Protein AF-U9TBW2-F1 (afdb_monomer)

Radius of gyration: 26.16 Å; Cα contacts (8 Å, |Δi|>4): 521; chains: 1; bounding box: 75×56×79 Å

Mean predicted aligned error: 9.15 Å

Solvent-accessible surface area (backbone atoms only — not comparable to full-atom values): 22260 Å² total; per-residue (Å²): 133,86,75,54,69,69,58,54,53,50,53,50,50,53,52,51,50,47,52,62,72,67,56,73,74,76,74,72,72,74,64,81,73,59,83,80,63,86,64,92,63,77,67,46,29,32,38,39,35,28,55,64,32,56,65,92,62,43,48,55,56,47,55,53,45,51,58,42,39,73,61,55,31,47,57,39,35,40,24,14,29,84,71,71,42,63,83,83,38,65,83,45,51,77,46,72,63,46,72,57,82,75,53,77,90,44,96,55,31,66,53,67,62,73,45,79,76,50,64,68,58,56,43,50,54,45,44,53,47,47,76,45,35,67,64,40,29,49,54,50,41,53,52,35,60,79,58,60,50,55,36,39,39,28,38,44,73,78,22,53,40,55,56,50,38,28,55,76,70,72,38,55,50,32,35,34,46,68,68,66,79,83,80,54,94,48,85,46,51,43,54,57,61,67,77,33,58,52,64,34,79,88,50,53,72,67,56,38,46,40,56,65,46,55,43,51,51,51,52,51,62,61,40,45,61,48,43,48,54,42,29,54,53,26,51,78,69,76,37,85,66,58,87,48,59,47,66,52,41,72,75,74,31,46,29,42,25,42,41,46,89,84,74,60,83,88,76,89,68,59,93,49,48,41,78,68,26,68,70,70,70,92,73,71,63,72,65,51,72,68,56,46,51,52,52,76,72,32,95,39,68,47,78,44,71,69,59,86,78,43,66,74,53,38,68,58,46,39,55,53,52,49,51,53,53,50,39,42,76,67,65,76,30,55,26,35,40,38,41,41,58,58,49,56,85,81,45,42,55,69,59,44,76,43,98,88,70,49,75,43,61,40,61,48,43,68,67,49,70,37,94,44,37,40,58,39,64,70,72,52,60,69,51,73,76,106

InterPro domains:
  IPR050271 UDP-glycosyltransferase [PTHR48043] (56-386)

Structure (mmCIF, N/CA/C/O backbone):
data_AF-U9TBW2-F1
#
_entry.id   AF-U9TBW2-F1
#
loop_
_atom_site.group_PDB
_atom_site.id
_atom_site.type_symbol
_atom_site.label_atom_id
_atom_site.label_alt_id
_atom_site.label_comp_id
_atom_site.label_asym_id
_atom_site.label_entity_id
_atom_site.label_seq_id
_atom_site.pdbx_PDB_ins_code
_atom_site.Cartn_x
_atom_site.Cartn_y
_atom_site.Cartn_z
_atom_site.occupancy
_atom_site.B_iso_or_equiv
_atom_site.auth_seq_id
_atom_site.auth_comp_id
_atom_site.auth_asym_id
_atom_site.auth_atom_id
_atom_site.pdbx_PDB_model_num
ATOM 1 N N . MET A 1 1 ? -45.952 29.389 -37.562 1.00 49.34 1 MET A N 1
ATOM 2 C CA . MET A 1 1 ? -45.706 28.482 -38.706 1.00 49.34 1 MET A CA 1
ATOM 3 C C . MET A 1 1 ? -46.214 27.090 -38.323 1.00 49.34 1 MET A C 1
ATOM 5 O O . MET A 1 1 ? -45.605 26.450 -37.478 1.00 49.34 1 MET A O 1
ATOM 9 N N . LYS A 1 2 ? -47.397 26.669 -38.804 1.00 52.75 2 LYS A N 1
ATOM 10 C CA . LYS A 1 2 ? -47.992 25.359 -38.459 1.00 52.75 2 LYS A CA 1
ATOM 11 C C . LYS A 1 2 ? -47.236 24.267 -39.216 1.00 52.75 2 LYS A C 1
ATOM 13 O O . LYS A 1 2 ? -47.500 24.040 -40.392 1.00 52.75 2 LYS A O 1
ATOM 18 N N . MET A 1 3 ? -46.275 23.626 -38.558 1.00 48.59 3 MET A N 1
ATOM 19 C CA . MET A 1 3 ? -45.582 22.477 -39.132 1.00 48.59 3 MET A CA 1
ATOM 20 C C . MET A 1 3 ? -46.610 21.363 -39.364 1.00 48.59 3 MET A C 1
ATOM 22 O O . MET A 1 3 ? -47.343 20.979 -38.452 1.00 48.59 3 MET A O 1
ATOM 26 N N . ASN A 1 4 ? -46.739 20.919 -40.616 1.00 74.38 4 ASN A N 1
ATOM 27 C CA . ASN A 1 4 ? -47.756 19.957 -41.026 1.00 74.38 4 ASN A CA 1
ATOM 28 C C . ASN A 1 4 ? -47.572 18.661 -40.221 1.00 74.38 4 ASN A C 1
ATOM 30 O O . ASN A 1 4 ? -46.490 18.074 -40.240 1.00 74.38 4 ASN A O 1
ATOM 34 N N . LYS A 1 5 ? -48.613 18.222 -39.502 1.00 74.19 5 LYS A N 1
ATOM 35 C CA . LYS A 1 5 ? -48.542 17.109 -38.537 1.00 74.19 5 LYS A CA 1
ATOM 36 C C . LYS A 1 5 ? -47.961 15.838 -39.169 1.00 74.19 5 LYS A C 1
ATOM 38 O O . LYS A 1 5 ? -47.199 15.142 -38.513 1.00 74.19 5 LYS A O 1
ATOM 43 N N . LYS A 1 6 ? -48.231 15.619 -40.466 1.00 75.75 6 LYS A N 1
ATOM 44 C CA . LYS A 1 6 ? -47.668 14.522 -41.272 1.00 75.75 6 LYS A CA 1
ATOM 45 C C . LYS A 1 6 ? -46.144 14.597 -41.424 1.00 75.75 6 LYS A C 1
ATOM 47 O O . LYS A 1 6 ? -45.482 13.570 -41.314 1.00 75.75 6 LYS A O 1
ATOM 52 N N . ILE A 1 7 ? -45.593 15.795 -41.632 1.00 78.88 7 ILE A N 1
ATOM 53 C CA . ILE A 1 7 ? -44.146 16.027 -41.777 1.00 78.88 7 ILE A CA 1
ATOM 54 C C . ILE A 1 7 ? -43.440 15.793 -40.440 1.00 78.88 7 ILE A C 1
ATOM 56 O O . ILE A 1 7 ? -42.395 15.153 -40.408 1.00 78.88 7 ILE A O 1
ATOM 60 N N . PHE A 1 8 ? -44.040 16.233 -39.330 1.00 80.31 8 PHE A N 1
ATOM 61 C CA . PHE A 1 8 ? -43.484 15.980 -38.001 1.00 80.31 8 PHE A CA 1
ATOM 62 C C . PHE A 1 8 ? -43.459 14.485 -37.665 1.00 80.31 8 PHE A C 1
ATOM 64 O O . PHE A 1 8 ? -42.428 13.983 -37.235 1.00 80.31 8 PHE A O 1
ATOM 71 N N . THR A 1 9 ? -44.546 13.748 -37.926 1.00 82.75 9 THR A N 1
ATOM 72 C CA . THR A 1 9 ? -44.556 12.287 -37.735 1.00 82.75 9 THR A CA 1
ATOM 73 C C . THR A 1 9 ? -43.559 11.568 -38.637 1.00 82.75 9 THR A C 1
ATOM 75 O O . THR A 1 9 ? -42.929 10.617 -38.190 1.00 82.75 9 THR A O 1
ATOM 78 N N . PHE A 1 10 ? -43.371 12.028 -39.877 1.00 84.88 10 PHE A N 1
ATOM 79 C CA . PHE A 1 10 ? -42.397 11.434 -40.792 1.00 84.88 10 PHE A CA 1
ATOM 80 C C . PHE A 1 10 ? -40.957 11.654 -40.306 1.00 84.88 10 PHE A C 1
ATOM 82 O O . PHE A 1 10 ? -40.186 10.701 -40.214 1.00 84.88 10 PHE A O 1
ATOM 89 N N . LEU A 1 11 ? -40.614 12.878 -39.896 1.00 79.44 11 LEU A N 1
ATOM 90 C CA . LEU A 1 11 ? -39.294 13.199 -39.344 1.00 79.44 11 LEU A CA 1
ATOM 91 C C . LEU A 1 11 ? -39.030 12.485 -38.013 1.00 79.44 11 LEU A C 1
ATOM 93 O O . LEU A 1 11 ? -37.934 11.973 -37.807 1.00 79.44 11 LEU A O 1
ATOM 97 N N . LEU A 1 12 ? -40.038 12.384 -37.142 1.00 83.06 12 LEU A N 1
ATOM 98 C CA . LEU A 1 12 ? -39.936 11.627 -35.896 1.00 83.06 12 LEU A CA 1
ATOM 99 C C . LEU A 1 12 ? -39.727 10.132 -36.171 1.00 83.06 12 LEU A C 1
ATOM 101 O O . LEU A 1 12 ? -38.929 9.498 -35.491 1.00 83.06 12 LEU A O 1
ATOM 105 N N . SER A 1 13 ? -40.387 9.579 -37.196 1.00 81.38 13 SER A N 1
ATOM 106 C CA . SER A 1 13 ? -40.202 8.179 -37.587 1.00 81.38 13 SER A CA 1
ATOM 107 C C . SER A 1 13 ? -38.799 7.911 -38.133 1.00 81.38 13 SER A C 1
ATOM 109 O O . SER A 1 13 ? -38.192 6.922 -37.745 1.00 81.38 13 SER A O 1
ATOM 111 N N . LEU A 1 14 ? -38.242 8.824 -38.938 1.00 77.94 14 LEU A N 1
ATOM 112 C CA . LEU A 1 14 ? -36.857 8.760 -39.417 1.00 77.94 14 LEU A CA 1
ATOM 113 C C . LEU A 1 14 ? -35.849 8.886 -38.273 1.00 77.94 14 LEU A C 1
ATOM 115 O O . LEU A 1 14 ? -34.869 8.151 -38.253 1.00 77.94 14 LEU A O 1
ATOM 119 N N . PHE A 1 15 ? -36.098 9.777 -37.311 1.00 77.56 15 PHE A N 1
ATOM 120 C CA . PHE A 1 15 ? -35.247 9.949 -36.133 1.00 77.56 15 PHE A CA 1
ATOM 121 C C . PHE A 1 15 ? -35.258 8.706 -35.232 1.00 77.56 15 PHE A C 1
ATOM 123 O O . PHE A 1 15 ? -34.200 8.239 -34.820 1.00 77.56 15 PHE A O 1
ATOM 130 N N . LEU A 1 16 ? -36.435 8.117 -34.994 1.00 78.19 16 LEU A N 1
ATOM 131 C CA . LEU A 1 16 ? -36.574 6.863 -34.250 1.00 78.19 16 LEU A CA 1
ATOM 132 C C . LEU A 1 16 ? -35.932 5.684 -34.992 1.00 78.19 16 LEU A C 1
ATOM 134 O O . LEU A 1 16 ? -35.265 4.872 -34.359 1.00 78.19 16 LEU A O 1
ATOM 138 N N . LEU A 1 17 ? -36.061 5.612 -36.323 1.00 75.19 17 LEU A N 1
ATOM 139 C CA . LEU A 1 17 ? -35.380 4.593 -37.128 1.00 75.19 17 LEU A CA 1
ATOM 140 C C . LEU A 1 17 ? -33.855 4.736 -37.034 1.00 75.19 17 LEU A C 1
ATOM 142 O O . LEU A 1 17 ? -33.158 3.734 -36.935 1.00 75.19 17 LEU A O 1
ATOM 146 N N . ASN A 1 18 ? -33.344 5.972 -37.019 1.00 66.81 18 ASN A N 1
ATOM 147 C CA . ASN A 1 18 ? -31.918 6.256 -36.861 1.00 66.81 18 ASN A CA 1
ATOM 148 C C . ASN A 1 18 ? -31.415 5.879 -35.459 1.00 66.81 18 ASN A C 1
ATOM 150 O O . ASN A 1 18 ? -30.349 5.290 -35.336 1.00 66.81 18 ASN A O 1
ATOM 154 N N . LEU A 1 19 ? -32.206 6.122 -34.407 1.00 66.38 19 LEU A N 1
ATOM 155 C CA . LEU A 1 19 ? -31.909 5.623 -33.058 1.00 66.38 19 LEU A CA 1
ATOM 156 C C . LEU A 1 19 ? -31.861 4.089 -33.017 1.00 66.38 19 LEU A C 1
ATOM 158 O O . LEU A 1 19 ? -30.946 3.531 -32.426 1.00 66.38 19 LEU A O 1
ATOM 162 N N . ILE A 1 20 ? -32.792 3.400 -33.680 1.00 65.31 20 ILE A N 1
ATOM 163 C CA . ILE A 1 20 ? -32.813 1.929 -33.720 1.00 65.31 20 ILE A CA 1
ATOM 164 C C . ILE A 1 20 ? -31.640 1.368 -34.548 1.00 65.31 20 ILE A C 1
ATOM 166 O O . ILE A 1 20 ? -31.087 0.334 -34.189 1.00 65.31 20 ILE A O 1
ATOM 170 N N . LEU A 1 21 ? -31.228 2.049 -35.625 1.00 60.41 21 LEU A N 1
ATOM 171 C CA . LEU A 1 21 ? -30.141 1.613 -36.516 1.00 60.41 21 LEU A CA 1
ATOM 172 C C . LEU A 1 21 ? -28.731 2.019 -36.038 1.00 60.41 21 LEU A C 1
ATOM 174 O O . LEU A 1 21 ? -27.754 1.403 -36.459 1.00 60.41 21 LEU A O 1
ATOM 178 N N . HIS A 1 22 ? -28.595 3.036 -35.178 1.00 49.88 22 HIS A N 1
ATOM 179 C CA . HIS A 1 22 ? -27.308 3.460 -34.599 1.00 49.88 22 HIS A CA 1
ATOM 180 C C . HIS A 1 22 ? -27.079 3.011 -33.162 1.00 49.88 22 HIS A C 1
ATOM 182 O O . HIS A 1 22 ? -25.945 3.064 -32.682 1.00 49.88 22 HIS A O 1
ATOM 188 N N . ILE A 1 23 ? -28.098 2.477 -32.495 1.00 43.84 23 ILE A N 1
ATOM 189 C CA . ILE A 1 23 ? -27.889 1.679 -31.298 1.00 43.84 23 ILE A CA 1
ATOM 190 C C . ILE A 1 23 ? -27.480 0.265 -31.747 1.00 43.84 23 ILE A C 1
ATOM 192 O O . ILE A 1 23 ? -28.226 -0.705 -31.664 1.00 43.84 23 ILE A O 1
ATOM 196 N N . ASN A 1 24 ? -26.228 0.132 -32.186 1.00 38.50 24 ASN A N 1
ATOM 197 C CA . ASN A 1 24 ? -25.502 -1.098 -31.909 1.00 38.50 24 ASN A CA 1
ATOM 198 C C . ASN A 1 24 ? -25.232 -1.076 -30.402 1.00 38.50 24 ASN A C 1
ATOM 200 O O . ASN A 1 24 ? -24.152 -0.666 -29.973 1.00 38.50 24 ASN A O 1
ATOM 204 N N . VAL A 1 25 ? -26.207 -1.492 -29.577 1.00 40.59 25 VAL A N 1
ATOM 205 C CA . VAL A 1 25 ? -25.821 -2.013 -28.266 1.00 40.59 25 VAL A CA 1
ATOM 206 C C . VAL A 1 25 ? -25.021 -3.258 -28.607 1.00 40.59 25 VAL A C 1
ATOM 208 O O . VAL A 1 25 ? -25.572 -4.332 -28.842 1.00 40.59 25 VAL A O 1
ATOM 211 N N . ILE A 1 26 ? -23.701 -3.114 -28.659 1.00 37.88 26 ILE A N 1
ATOM 212 C CA . ILE A 1 26 ? -22.825 -4.225 -28.344 1.00 37.88 26 ILE A CA 1
ATOM 213 C C . ILE A 1 26 ? -23.142 -4.497 -26.878 1.00 37.88 26 ILE A C 1
ATOM 215 O O . ILE A 1 26 ? -22.487 -3.992 -25.968 1.00 37.88 26 ILE A O 1
ATOM 219 N N . ILE A 1 27 ? -24.210 -5.261 -26.640 1.00 39.22 27 ILE A N 1
ATOM 220 C CA . ILE A 1 27 ? -24.323 -6.044 -25.429 1.00 39.22 27 ILE A CA 1
ATOM 221 C C . ILE A 1 27 ? -23.207 -7.050 -25.640 1.00 39.22 27 ILE A C 1
ATOM 223 O O . ILE A 1 27 ? -23.403 -8.127 -26.196 1.00 39.22 27 ILE A O 1
ATOM 227 N N . ALA A 1 28 ? -21.991 -6.652 -25.273 1.00 34.72 28 ALA A N 1
ATOM 228 C CA . ALA A 1 28 ? -20.991 -7.609 -24.897 1.00 34.72 28 ALA A CA 1
ATOM 229 C C . ALA A 1 28 ? -21.610 -8.289 -23.682 1.00 34.72 28 ALA A C 1
ATOM 231 O O . ALA A 1 28 ? -21.403 -7.884 -22.540 1.00 34.72 28 ALA A O 1
ATOM 232 N N . THR A 1 29 ? -22.424 -9.314 -23.932 1.00 37.56 29 THR A N 1
ATOM 233 C CA . THR A 1 29 ? -22.533 -10.427 -23.019 1.00 37.56 29 THR A CA 1
ATOM 234 C C . THR A 1 29 ? -21.094 -10.893 -22.880 1.00 37.56 29 THR A C 1
ATOM 236 O O . THR A 1 29 ? -20.600 -11.680 -23.690 1.00 37.56 29 THR A O 1
ATOM 239 N N . ARG A 1 30 ? -20.362 -10.328 -21.909 1.00 43.50 30 ARG A N 1
ATOM 240 C CA . ARG A 1 30 ? -19.203 -10.989 -21.327 1.00 43.50 30 ARG A CA 1
ATOM 241 C C . ARG A 1 30 ? -19.795 -12.236 -20.696 1.00 43.50 30 ARG A C 1
ATOM 243 O O . ARG A 1 30 ? -20.099 -12.266 -19.510 1.00 43.50 30 ARG A O 1
ATOM 250 N N . ASN A 1 31 ? -20.041 -13.237 -21.536 1.00 37.84 31 ASN A N 1
ATOM 251 C CA . ASN A 1 31 ? -20.189 -14.601 -21.097 1.00 37.84 31 ASN A CA 1
ATOM 252 C C . ASN A 1 31 ? -18.960 -14.820 -20.231 1.00 37.84 31 ASN A C 1
ATOM 254 O O . ASN A 1 31 ? -17.840 -14.616 -20.704 1.00 37.84 31 ASN A O 1
ATOM 258 N N . TYR A 1 32 ? -19.188 -15.080 -18.947 1.00 46.59 32 TYR A N 1
ATOM 259 C CA . TYR A 1 32 ? -18.145 -15.470 -18.019 1.00 46.59 32 TYR A CA 1
ATOM 260 C C . TYR A 1 32 ? -17.307 -16.536 -18.723 1.00 46.59 32 TYR A C 1
ATOM 262 O O . TYR A 1 32 ? -17.800 -17.629 -18.997 1.00 46.59 32 TYR A O 1
ATOM 270 N N . ILE A 1 33 ? -16.089 -16.169 -19.127 1.00 53.03 33 ILE A N 1
ATOM 271 C CA . ILE A 1 33 ? -15.163 -17.119 -19.724 1.00 53.03 33 ILE A CA 1
ATOM 272 C C . ILE A 1 33 ? -14.756 -18.013 -18.557 1.00 53.03 33 ILE A C 1
ATOM 274 O O . ILE A 1 33 ? -14.180 -17.488 -17.598 1.00 53.03 33 ILE A O 1
ATOM 278 N N . PRO A 1 34 ? -15.081 -19.317 -18.590 1.00 52.19 34 PRO A N 1
ATOM 279 C CA . PRO A 1 34 ? -14.693 -20.219 -17.522 1.00 52.19 34 PRO A CA 1
ATOM 280 C C . PRO A 1 34 ? -13.187 -20.104 -17.295 1.00 52.19 34 PRO A C 1
ATOM 282 O O . PRO A 1 34 ? -12.418 -20.009 -18.253 1.00 52.19 34 PRO A O 1
ATOM 285 N N . THR A 1 35 ? -12.752 -20.132 -16.039 1.00 54.91 35 THR A N 1
ATOM 286 C CA . THR A 1 35 ? -11.323 -20.181 -15.680 1.00 54.91 35 THR A CA 1
ATOM 287 C C . THR A 1 35 ? -10.583 -21.332 -16.373 1.00 54.91 35 THR A C 1
ATOM 289 O O . THR A 1 35 ? -9.388 -21.216 -16.611 1.00 54.91 35 THR A O 1
ATOM 292 N N . ASN A 1 36 ? -11.319 -22.370 -16.787 1.00 52.50 36 ASN A N 1
ATOM 293 C CA . ASN A 1 36 ? -10.841 -23.544 -17.519 1.00 52.50 36 ASN A CA 1
ATOM 294 C C . ASN A 1 36 ? -10.987 -23.432 -19.049 1.00 52.50 36 ASN A C 1
ATOM 296 O O . ASN A 1 36 ? -11.085 -24.456 -19.723 1.00 52.50 36 ASN A O 1
ATOM 300 N N . LEU A 1 37 ? -11.089 -22.231 -19.628 1.00 54.47 37 LEU A N 1
ATOM 301 C CA . LEU A 1 37 ? -11.007 -22.122 -21.083 1.00 54.47 37 LEU A CA 1
ATOM 302 C C . LEU A 1 37 ? -9.593 -22.551 -21.502 1.00 54.47 37 LEU A C 1
ATOM 304 O O . LEU A 1 37 ? -8.636 -21.842 -21.190 1.00 54.47 37 LEU A O 1
ATOM 308 N N . ASP A 1 38 ? -9.483 -23.697 -22.184 1.00 51.72 38 ASP A N 1
ATOM 309 C CA . ASP A 1 38 ? -8.250 -24.234 -22.780 1.00 51.72 38 ASP A CA 1
ATOM 310 C C . ASP A 1 38 ? -7.737 -23.284 -23.874 1.00 51.72 38 ASP A C 1
ATOM 312 O O . ASP A 1 38 ? -7.825 -23.522 -25.079 1.00 51.72 38 ASP A O 1
ATOM 316 N N . ILE A 1 39 ? -7.199 -22.146 -23.452 1.00 59.94 39 ILE A N 1
ATOM 317 C CA . ILE A 1 39 ? -6.225 -21.423 -24.244 1.00 59.94 39 ILE A CA 1
ATOM 318 C C . ILE A 1 39 ? -4.959 -22.255 -24.084 1.00 59.94 39 ILE A C 1
ATOM 320 O O . ILE A 1 39 ? -4.506 -22.471 -22.964 1.00 59.94 39 ILE A O 1
ATOM 324 N N . ASN A 1 40 ? -4.418 -22.761 -25.190 1.00 55.12 40 ASN A N 1
ATOM 325 C CA . ASN A 1 40 ? -3.168 -23.515 -25.212 1.00 55.12 40 ASN A CA 1
ATOM 326 C C . ASN A 1 40 ? -2.016 -22.579 -24.785 1.00 55.12 40 ASN A C 1
ATOM 328 O O . ASN A 1 40 ? -1.337 -21.972 -25.615 1.00 55.12 40 ASN A O 1
ATOM 332 N N . LEU A 1 41 ? -1.893 -22.350 -23.477 1.00 67.69 41 LEU A N 1
ATOM 333 C CA . LEU A 1 41 ? -0.982 -21.397 -22.867 1.00 67.69 41 LEU A CA 1
ATOM 334 C C . LEU A 1 41 ? 0.276 -22.150 -22.464 1.00 67.69 41 LEU A C 1
ATOM 336 O O . LEU A 1 41 ? 0.265 -22.987 -21.566 1.00 67.69 41 LEU A O 1
ATOM 340 N N . SER A 1 42 ? 1.397 -21.813 -23.099 1.00 83.81 42 SER A N 1
ATOM 341 C CA . SER A 1 42 ? 2.698 -22.142 -22.525 1.00 83.81 42 SER A CA 1
ATOM 342 C C . SER A 1 42 ? 2.819 -21.428 -21.168 1.00 83.81 42 SER A C 1
ATOM 344 O O . SER A 1 42 ? 2.634 -20.200 -21.155 1.00 83.81 42 SER A O 1
ATOM 346 N N . PRO A 1 43 ? 3.161 -22.125 -20.068 1.00 92.31 43 PRO A N 1
ATOM 347 C CA . PRO A 1 43 ? 3.439 -21.490 -18.785 1.00 92.31 43 PRO A CA 1
ATOM 348 C C . PRO A 1 43 ? 4.420 -20.325 -18.941 1.00 92.31 43 PRO A C 1
ATOM 350 O O . PRO A 1 43 ? 5.365 -20.393 -19.731 1.00 92.31 43 PRO A O 1
ATOM 353 N N . LYS A 1 44 ? 4.170 -19.242 -18.203 1.00 96.06 44 LYS A N 1
ATOM 354 C CA . LYS A 1 44 ? 5.014 -18.040 -18.174 1.00 96.06 44 LYS A CA 1
ATOM 355 C C . LYS A 1 44 ? 5.440 -17.775 -16.745 1.00 96.06 44 LYS A C 1
ATOM 357 O O . LYS A 1 44 ? 4.652 -18.017 -15.831 1.00 96.06 44 LYS A O 1
ATOM 362 N N . ASN A 1 45 ? 6.652 -17.268 -16.566 1.00 97.75 45 ASN A N 1
ATOM 363 C CA . ASN A 1 45 ? 7.158 -16.867 -15.260 1.00 97.75 45 ASN A CA 1
ATOM 364 C C . ASN A 1 45 ? 6.910 -15.370 -15.068 1.00 97.75 45 ASN A C 1
ATOM 366 O O . ASN A 1 45 ? 7.398 -14.539 -15.833 1.00 97.75 45 ASN A O 1
ATOM 370 N N . ILE A 1 46 ? 6.124 -15.020 -14.059 1.00 98.38 46 ILE A N 1
ATOM 371 C CA . ILE A 1 46 ? 5.637 -13.664 -13.825 1.00 98.38 46 ILE A CA 1
ATOM 372 C C . ILE A 1 46 ? 6.216 -13.157 -12.509 1.00 98.38 46 ILE A C 1
ATOM 374 O O . ILE A 1 46 ? 6.150 -13.829 -11.480 1.00 98.38 46 ILE A O 1
ATOM 378 N N . LEU A 1 47 ? 6.770 -11.950 -12.537 1.00 98.50 47 LEU A N 1
ATOM 379 C CA . LEU A 1 47 ? 7.263 -11.269 -11.350 1.00 98.50 47 LEU A CA 1
ATOM 380 C C . LEU A 1 47 ? 6.265 -10.195 -10.927 1.00 98.50 47 LEU A C 1
ATOM 382 O O . LEU A 1 47 ? 5.978 -9.291 -11.705 1.00 98.50 47 LEU A O 1
ATOM 386 N N . VAL A 1 48 ? 5.786 -10.250 -9.686 1.00 97.94 48 VAL A N 1
ATOM 387 C CA . VAL A 1 48 ? 4.990 -9.183 -9.061 1.00 97.94 48 VAL A CA 1
ATOM 388 C C . VAL A 1 48 ? 5.889 -8.378 -8.128 1.00 97.94 48 VAL A C 1
ATOM 390 O O . VAL A 1 48 ? 6.474 -8.934 -7.203 1.00 97.94 48 VAL A O 1
ATOM 393 N N . GLY A 1 49 ? 6.019 -7.072 -8.352 1.00 96.81 49 GLY A N 1
ATOM 394 C CA . GLY A 1 49 ? 6.967 -6.220 -7.637 1.00 96.81 49 GLY A CA 1
ATOM 395 C C . GLY A 1 49 ? 6.322 -5.014 -6.961 1.00 96.81 49 GLY A C 1
ATOM 396 O O . GLY A 1 49 ? 5.635 -4.225 -7.611 1.00 96.81 49 GLY A O 1
ATOM 397 N N . SER A 1 50 ? 6.612 -4.802 -5.677 1.00 95.31 50 SER A N 1
ATOM 398 C CA . SER A 1 50 ? 6.301 -3.554 -4.967 1.00 95.31 50 SER A CA 1
ATOM 399 C C . SER A 1 50 ? 7.414 -3.190 -3.987 1.00 95.31 50 SER A C 1
ATOM 401 O O . SER A 1 50 ? 7.564 -3.820 -2.945 1.00 95.31 50 SER A O 1
ATOM 403 N N . TYR A 1 51 ? 8.183 -2.139 -4.283 1.00 93.88 51 TYR A N 1
ATOM 404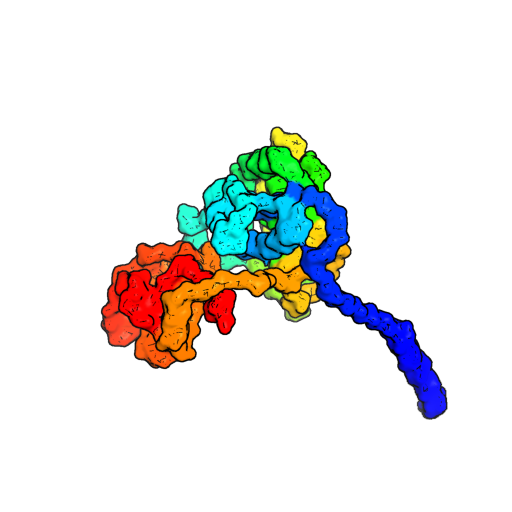 C CA . TYR A 1 51 ? 9.214 -1.65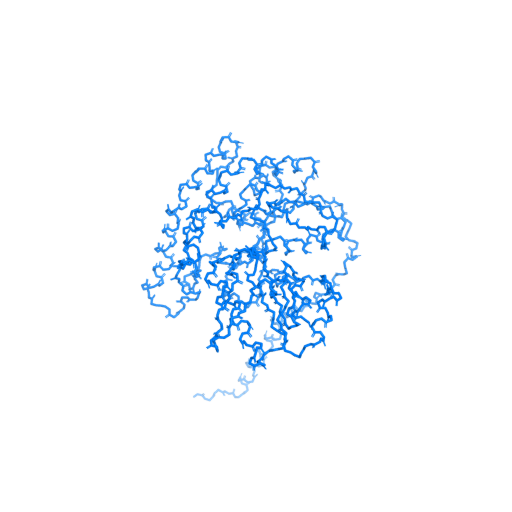8 -3.358 1.00 93.88 51 TYR A CA 1
ATOM 405 C C . TYR A 1 51 ? 8.624 -1.164 -2.031 1.00 93.88 51 TYR A C 1
ATOM 407 O O . TYR A 1 51 ? 9.147 -1.488 -0.967 1.00 93.88 51 TYR A O 1
ATOM 415 N N . THR A 1 52 ? 7.518 -0.416 -2.067 1.00 88.25 52 THR A N 1
ATOM 416 C CA . THR A 1 52 ? 6.868 0.071 -0.843 1.00 88.25 52 THR A CA 1
ATOM 417 C C . THR A 1 52 ? 6.273 -1.067 -0.025 1.00 88.25 52 THR A C 1
ATOM 419 O O . THR A 1 52 ? 6.307 -1.011 1.210 1.00 88.25 52 THR A O 1
ATOM 422 N N . GLY A 1 53 ? 5.752 -2.092 -0.701 1.00 88.94 53 GLY A N 1
ATOM 423 C CA . GLY A 1 53 ? 5.106 -3.242 -0.097 1.00 88.94 53 GLY A CA 1
ATOM 424 C C . GLY A 1 53 ? 3.825 -2.893 0.660 1.00 88.94 53 GLY A C 1
ATOM 425 O O . GLY A 1 53 ? 3.255 -1.801 0.561 1.00 88.94 53 GLY A O 1
ATOM 426 N N . GLY A 1 54 ? 3.391 -3.832 1.495 1.00 85.94 54 GLY A N 1
ATOM 427 C CA . GLY A 1 54 ? 2.179 -3.698 2.297 1.00 85.94 54 GLY A CA 1
ATOM 428 C C . GLY A 1 54 ? 0.903 -4.075 1.541 1.00 85.94 54 GLY A C 1
ATOM 429 O O . GLY A 1 54 ? 0.849 -4.132 0.312 1.00 85.94 54 GLY A O 1
ATOM 430 N N . ARG A 1 55 ? -0.150 -4.349 2.318 1.00 85.56 55 ARG A N 1
ATOM 431 C CA . ARG A 1 55 ? -1.387 -4.964 1.818 1.00 85.56 55 ARG A CA 1
ATOM 432 C C . ARG A 1 55 ? -2.081 -4.144 0.732 1.00 85.56 55 ARG A C 1
ATOM 434 O O . ARG A 1 55 ? -2.534 -4.737 -0.234 1.00 85.56 55 ARG A O 1
ATOM 441 N N . SER A 1 56 ? -2.108 -2.817 0.853 1.00 85.56 56 SER A N 1
ATOM 442 C CA . SER A 1 56 ? -2.775 -1.936 -0.119 1.00 85.56 56 SER A CA 1
ATOM 443 C C . SER A 1 56 ? -2.133 -1.934 -1.507 1.00 85.56 56 SER A C 1
ATOM 445 O O . SER A 1 56 ? -2.802 -1.608 -2.474 1.00 85.56 56 SER A O 1
ATOM 447 N N . HIS A 1 57 ? -0.852 -2.291 -1.611 1.00 89.69 57 HIS A N 1
ATOM 448 C CA . HIS A 1 57 ? -0.130 -2.307 -2.882 1.00 89.69 57 HIS A CA 1
ATOM 449 C C . HIS A 1 57 ? -0.091 -3.715 -3.471 1.00 89.69 57 HIS A C 1
ATOM 451 O O . HIS A 1 57 ? -0.254 -3.897 -4.671 1.00 89.69 57 HIS A O 1
ATOM 457 N N . LEU A 1 58 ? 0.143 -4.715 -2.616 1.00 91.38 58 LEU A N 1
ATOM 458 C CA . LEU A 1 58 ? 0.355 -6.093 -3.042 1.00 91.38 58 LEU A CA 1
ATOM 459 C C . LEU A 1 58 ? -0.944 -6.863 -3.241 1.00 91.38 58 LEU A C 1
ATOM 461 O O . LEU A 1 58 ? -1.060 -7.564 -4.237 1.00 91.38 58 LEU A O 1
ATOM 465 N N . LYS A 1 59 ? -1.913 -6.754 -2.322 1.00 90.50 59 LYS A N 1
ATOM 466 C CA . LYS A 1 59 ? -3.083 -7.645 -2.322 1.00 90.50 59 LYS A CA 1
ATOM 467 C C . LYS A 1 59 ? -3.844 -7.629 -3.659 1.00 90.50 59 LYS A C 1
ATOM 469 O O . LYS A 1 59 ? -4.037 -8.711 -4.201 1.00 90.50 59 LYS A O 1
ATOM 474 N N . PRO A 1 60 ? -4.189 -6.467 -4.244 1.00 92.38 60 PRO A N 1
ATOM 475 C CA . PRO A 1 60 ? -4.875 -6.451 -5.536 1.00 92.38 60 PRO A CA 1
ATOM 476 C C . PRO A 1 60 ? -4.057 -7.091 -6.671 1.00 92.38 60 PRO A C 1
ATOM 478 O O . PRO A 1 60 ? -4.588 -7.852 -7.477 1.00 92.38 60 PRO A O 1
ATOM 481 N N . MET A 1 61 ? -2.739 -6.853 -6.712 1.00 94.88 61 MET A N 1
ATOM 482 C CA . MET A 1 61 ? -1.859 -7.505 -7.690 1.00 94.88 61 MET A CA 1
ATOM 483 C C . MET A 1 61 ? -1.774 -9.021 -7.473 1.00 94.88 61 MET A C 1
ATOM 485 O O . MET A 1 61 ? -1.646 -9.770 -8.439 1.00 94.88 61 MET A O 1
ATOM 489 N N . LEU A 1 62 ? -1.847 -9.484 -6.223 1.00 93.50 62 LEU A N 1
ATOM 490 C CA . LEU A 1 62 ? -1.826 -10.907 -5.892 1.00 93.50 62 LEU A CA 1
ATOM 491 C C . LEU A 1 62 ? -3.160 -11.599 -6.182 1.00 93.50 62 LEU A C 1
ATOM 493 O O . LEU A 1 62 ? -3.148 -12.761 -6.569 1.00 93.50 62 LEU A O 1
ATOM 497 N N . ASP A 1 63 ? -4.287 -10.892 -6.090 1.00 92.31 63 ASP A N 1
ATOM 498 C CA . ASP A 1 63 ? -5.582 -11.399 -6.560 1.00 92.31 63 ASP A CA 1
ATOM 499 C C . ASP A 1 63 ? -5.577 -11.603 -8.085 1.00 92.31 63 ASP A C 1
ATOM 501 O O . ASP A 1 63 ? -6.057 -12.624 -8.575 1.00 92.31 63 ASP A O 1
ATOM 505 N N . ILE A 1 64 ? -4.937 -10.704 -8.846 1.00 93.56 64 ILE A N 1
ATOM 506 C CA . ILE A 1 64 ? -4.664 -10.933 -10.277 1.00 93.56 64 ILE A CA 1
ATOM 507 C C . ILE A 1 64 ? -3.726 -12.135 -10.459 1.00 93.56 64 ILE A C 1
ATOM 509 O O . ILE A 1 64 ? -3.974 -12.997 -11.304 1.00 93.56 64 ILE A O 1
ATOM 513 N N . ALA A 1 65 ? -2.648 -12.206 -9.674 1.00 94.06 65 ALA A N 1
ATOM 514 C CA . ALA A 1 65 ? -1.677 -13.292 -9.752 1.00 94.06 65 ALA A CA 1
ATOM 515 C C . ALA A 1 65 ? -2.299 -14.665 -9.471 1.00 94.06 65 ALA A C 1
ATOM 517 O O . ALA A 1 65 ? -1.951 -15.623 -10.153 1.00 94.06 65 ALA A O 1
ATOM 518 N N . ALA A 1 66 ? -3.235 -14.765 -8.526 1.00 91.56 66 ALA A N 1
ATOM 519 C CA . ALA A 1 66 ? -3.950 -15.999 -8.217 1.00 91.56 66 ALA A CA 1
ATOM 520 C C . ALA A 1 66 ? -4.687 -16.538 -9.451 1.00 91.56 66 ALA A C 1
ATOM 522 O O . ALA A 1 66 ? -4.518 -17.700 -9.813 1.00 91.56 66 ALA A O 1
ATOM 523 N N . VAL A 1 67 ? -5.393 -15.667 -10.179 1.00 90.94 67 VAL A N 1
ATOM 524 C CA . VAL A 1 67 ? -6.062 -16.036 -11.437 1.00 90.94 67 VAL A CA 1
ATOM 525 C C . VAL A 1 67 ? -5.054 -16.459 -12.516 1.00 90.94 67 VAL A C 1
ATOM 527 O O . VAL A 1 67 ? -5.335 -17.340 -13.326 1.00 90.94 67 VAL A O 1
ATOM 530 N N . LEU A 1 68 ? -3.866 -15.847 -12.560 1.00 92.62 68 LEU A N 1
ATOM 531 C CA . LEU A 1 68 ? -2.807 -16.243 -13.498 1.00 92.62 68 LEU A CA 1
ATOM 532 C C . LEU A 1 68 ? -2.200 -17.610 -13.138 1.00 92.62 68 LEU A C 1
ATOM 534 O O . LEU A 1 68 ? -1.903 -18.393 -14.037 1.00 92.62 68 LEU A O 1
ATOM 538 N N . ILE A 1 69 ? -2.068 -17.921 -11.848 1.00 92.00 69 ILE A N 1
ATOM 539 C CA . ILE A 1 69 ? -1.614 -19.231 -11.363 1.00 92.00 69 ILE A CA 1
ATOM 540 C C . ILE A 1 69 ? -2.626 -20.320 -11.719 1.00 92.00 69 ILE A C 1
ATOM 542 O O . ILE A 1 69 ? -2.233 -21.362 -12.236 1.00 92.00 69 ILE A O 1
ATOM 546 N N . GLU A 1 70 ? -3.924 -20.068 -11.522 1.00 89.62 70 GLU A N 1
ATOM 547 C CA . GLU A 1 70 ? -4.995 -20.991 -11.935 1.00 89.62 70 GLU A CA 1
ATOM 548 C C . GLU A 1 70 ? -4.946 -21.307 -13.439 1.00 89.62 70 GLU A C 1
ATOM 550 O O . GLU A 1 70 ? -5.293 -22.408 -13.855 1.00 89.62 70 GLU A O 1
ATOM 555 N N . ARG A 1 71 ? -4.452 -20.365 -14.252 1.00 89.56 71 ARG A N 1
ATOM 556 C CA . ARG A 1 71 ? -4.245 -20.523 -15.702 1.00 89.56 71 ARG A CA 1
ATOM 557 C C . ARG A 1 71 ? -2.899 -21.156 -16.081 1.00 89.56 71 ARG A C 1
ATOM 559 O O . ARG A 1 71 ? -2.538 -21.159 -17.255 1.00 89.56 71 ARG A O 1
ATOM 566 N N . GLY A 1 72 ? -2.151 -21.686 -15.114 1.00 91.38 72 GLY A N 1
ATOM 567 C CA . GLY A 1 72 ? -0.906 -22.420 -15.349 1.00 91.38 72 GLY A CA 1
ATOM 568 C C . GLY A 1 72 ? 0.354 -21.555 -15.446 1.00 91.38 72 GLY A C 1
ATOM 569 O O . GLY A 1 72 ? 1.374 -22.027 -15.950 1.00 91.38 72 GLY A O 1
ATOM 570 N N . HIS A 1 73 ? 0.321 -20.298 -14.992 1.00 94.31 73 HIS A N 1
ATOM 571 C CA . HIS A 1 73 ? 1.518 -19.454 -14.903 1.00 94.31 73 HIS A CA 1
ATOM 572 C C . HIS A 1 73 ? 2.220 -19.592 -13.544 1.00 94.31 73 HIS A C 1
ATOM 574 O O . HIS A 1 73 ? 1.598 -19.870 -12.522 1.00 94.31 73 HIS A O 1
ATOM 580 N N . ASN A 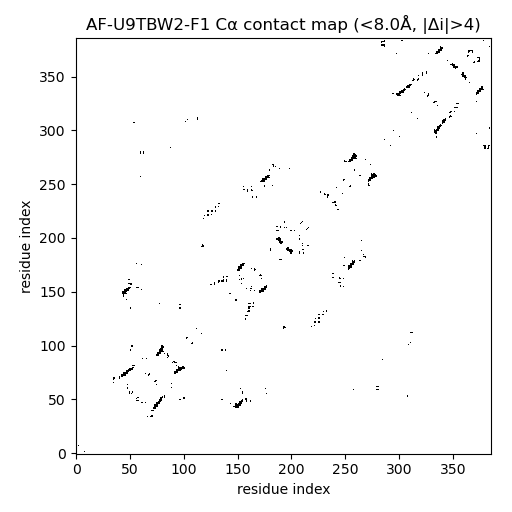1 74 ? 3.527 -19.340 -13.520 1.00 95.75 74 ASN A N 1
ATOM 581 C CA . ASN A 1 74 ? 4.315 -19.308 -12.290 1.00 95.75 74 ASN A CA 1
ATOM 582 C C . ASN A 1 74 ? 4.461 -17.861 -11.827 1.00 95.75 74 ASN A C 1
ATOM 584 O O . ASN A 1 74 ? 4.774 -16.993 -12.641 1.00 95.75 74 ASN A O 1
ATOM 588 N N . VAL A 1 75 ? 4.286 -17.592 -10.532 1.00 96.56 75 VAL A N 1
ATOM 589 C CA . VAL A 1 75 ? 4.413 -16.235 -9.982 1.00 96.56 75 VAL A CA 1
ATOM 590 C C . VAL A 1 75 ? 5.411 -16.195 -8.831 1.00 96.56 75 VAL A C 1
ATOM 592 O O . VAL A 1 75 ? 5.349 -17.006 -7.907 1.00 96.56 75 VAL A O 1
ATOM 595 N N . ILE A 1 76 ? 6.294 -15.198 -8.859 1.00 96.06 76 ILE A N 1
ATOM 596 C CA . ILE A 1 76 ? 7.180 -14.830 -7.750 1.00 96.06 76 ILE A CA 1
ATOM 597 C C . ILE A 1 76 ? 6.894 -13.382 -7.360 1.00 96.06 76 ILE A C 1
ATOM 599 O O . ILE A 1 76 ? 6.682 -12.529 -8.221 1.00 96.06 76 ILE A O 1
ATOM 603 N N . MET A 1 77 ? 6.902 -13.093 -6.060 1.00 96.06 77 MET A N 1
ATOM 604 C CA . MET A 1 77 ? 6.662 -11.753 -5.531 1.00 96.06 77 MET A CA 1
ATOM 605 C C . MET A 1 77 ? 7.931 -11.156 -4.918 1.00 96.06 77 MET A C 1
ATOM 607 O O . MET A 1 77 ? 8.567 -11.783 -4.074 1.00 96.06 77 MET A O 1
ATOM 611 N N . LEU A 1 78 ? 8.262 -9.916 -5.279 1.00 96.31 78 LEU A N 1
ATOM 612 C CA . LEU A 1 78 ? 9.325 -9.118 -4.667 1.00 96.31 78 LEU A CA 1
ATOM 613 C C . LEU A 1 78 ? 8.725 -7.931 -3.915 1.00 96.31 78 LEU A C 1
ATOM 615 O O . LEU A 1 78 ? 8.001 -7.116 -4.490 1.00 96.31 78 LEU A O 1
ATOM 619 N N . SER A 1 79 ? 9.039 -7.821 -2.625 1.00 94.75 79 SER A N 1
ATOM 620 C CA . SER A 1 79 ? 8.585 -6.699 -1.800 1.00 94.75 79 SER A CA 1
ATOM 621 C C . SER A 1 79 ? 9.508 -6.425 -0.625 1.00 94.75 79 SER A C 1
ATOM 623 O O . SER A 1 79 ? 10.120 -7.343 -0.079 1.00 94.75 79 SER A O 1
ATOM 625 N N . SER A 1 80 ? 9.550 -5.166 -0.186 1.00 91.88 80 SER A N 1
ATOM 626 C CA . SER A 1 80 ? 10.103 -4.812 1.124 1.00 91.88 80 SER A CA 1
ATOM 627 C C . SER A 1 80 ? 9.186 -5.297 2.247 1.00 91.88 80 SER A C 1
ATOM 629 O O . SER A 1 80 ? 7.959 -5.331 2.101 1.00 91.88 80 SER A O 1
ATOM 631 N N . GLY A 1 81 ? 9.782 -5.621 3.392 1.00 86.06 81 GLY A N 1
ATOM 632 C CA . GLY A 1 81 ? 9.085 -6.149 4.558 1.00 86.06 81 GLY A CA 1
ATOM 633 C C . GLY A 1 81 ? 8.608 -7.588 4.393 1.00 86.06 81 GLY A C 1
ATOM 634 O O . GLY A 1 81 ? 8.810 -8.215 3.360 1.00 86.06 81 GLY A O 1
ATOM 635 N N . ASN A 1 82 ? 7.968 -8.124 5.429 1.00 75.81 82 ASN A N 1
ATOM 636 C CA . ASN A 1 82 ? 7.346 -9.441 5.369 1.00 75.81 82 ASN A CA 1
ATOM 637 C C . ASN A 1 82 ? 5.858 -9.244 5.073 1.00 75.81 82 ASN A C 1
ATOM 639 O O . ASN A 1 82 ? 5.067 -8.993 5.982 1.00 75.81 82 ASN A O 1
ATOM 643 N N . TYR A 1 83 ? 5.479 -9.287 3.795 1.00 75.81 83 TYR A N 1
ATOM 644 C CA . TYR A 1 83 ? 4.105 -9.655 3.491 1.00 75.81 83 TYR A CA 1
ATOM 645 C C . TYR A 1 83 ? 4.036 -11.140 3.854 1.00 75.81 83 TYR A C 1
ATOM 647 O O . TYR A 1 83 ? 4.987 -11.867 3.607 1.00 75.81 83 TYR A O 1
ATOM 655 N N . THR A 1 84 ? 2.994 -11.619 4.515 1.00 64.94 84 THR A N 1
ATOM 656 C CA . THR A 1 84 ? 2.832 -13.063 4.731 1.00 64.94 84 THR A CA 1
ATOM 657 C C . THR A 1 84 ? 1.916 -13.594 3.637 1.00 64.94 84 THR A C 1
ATOM 659 O O . THR A 1 84 ? 0.756 -13.880 3.932 1.00 64.94 84 THR A O 1
ATOM 662 N N . PRO A 1 85 ? 2.376 -13.726 2.368 1.00 58.44 85 PRO A N 1
ATOM 663 C CA . PRO A 1 85 ? 1.540 -14.301 1.328 1.00 58.44 85 PRO A CA 1
ATOM 664 C C . PRO A 1 85 ? 1.161 -15.729 1.702 1.00 58.44 85 PRO A C 1
ATOM 666 O O . PRO A 1 85 ? 0.086 -16.150 1.334 1.00 58.44 85 PRO A O 1
ATOM 669 N N . ALA A 1 86 ? 1.948 -16.436 2.521 1.00 58.66 86 ALA A N 1
ATOM 670 C CA . ALA A 1 86 ? 1.684 -17.820 2.904 1.00 58.66 86 ALA A CA 1
ATOM 671 C C . ALA A 1 86 ? 0.268 -18.097 3.461 1.00 58.66 86 ALA A C 1
ATOM 673 O O . ALA A 1 86 ? -0.216 -19.215 3.317 1.00 58.66 86 ALA A O 1
ATOM 674 N N . SER A 1 87 ? -0.405 -17.116 4.081 1.00 66.31 87 SER A N 1
ATOM 675 C CA . SER A 1 87 ? -1.763 -17.306 4.614 1.00 66.31 87 SER A CA 1
ATOM 676 C C . SER A 1 87 ? -2.883 -17.114 3.587 1.00 66.31 87 SER A C 1
ATOM 678 O O . SER A 1 87 ? -3.952 -17.684 3.762 1.00 66.31 87 SER A O 1
ATOM 680 N N . GLU A 1 88 ? -2.671 -16.298 2.549 1.00 77.50 88 GLU A N 1
ATOM 681 C CA . GLU A 1 88 ? -3.697 -15.966 1.533 1.00 77.50 88 GLU A CA 1
ATOM 682 C C . GLU A 1 88 ? -3.349 -16.517 0.142 1.00 77.50 88 GLU A C 1
ATOM 684 O O . GLU A 1 88 ? -4.222 -16.910 -0.619 1.00 77.50 88 GLU A O 1
ATOM 689 N N . TYR A 1 89 ? -2.059 -16.589 -0.163 1.00 85.81 89 TYR A N 1
ATOM 690 C CA . TYR A 1 89 ? -1.448 -17.021 -1.415 1.00 85.81 89 TYR A CA 1
ATOM 691 C C . TYR A 1 89 ? -0.273 -17.985 -1.123 1.00 85.81 89 TYR A C 1
ATOM 693 O O . TYR A 1 89 ? 0.891 -17.642 -1.358 1.00 85.81 89 TYR A O 1
ATOM 701 N N . PRO A 1 90 ? -0.542 -19.193 -0.585 1.00 80.88 90 PRO A N 1
ATOM 702 C CA . PRO A 1 90 ? 0.483 -20.128 -0.098 1.00 80.88 90 PRO A CA 1
ATOM 703 C C . PRO A 1 90 ? 1.489 -20.580 -1.161 1.00 80.88 90 PRO A C 1
ATOM 705 O O . PRO A 1 90 ? 2.605 -20.976 -0.831 1.00 80.88 90 PRO A O 1
ATOM 708 N N . THR A 1 91 ? 1.111 -20.513 -2.434 1.00 86.06 91 THR A N 1
ATOM 709 C CA . THR A 1 91 ? 1.944 -20.915 -3.572 1.00 86.06 91 THR A CA 1
ATOM 710 C C . THR A 1 91 ? 2.888 -19.811 -4.052 1.00 86.06 91 THR A C 1
ATOM 712 O O . THR A 1 91 ? 3.833 -20.103 -4.783 1.00 86.06 91 THR A O 1
ATOM 715 N N . ILE A 1 92 ? 2.677 -18.552 -3.646 1.00 90.38 92 ILE A N 1
ATOM 716 C CA . ILE A 1 92 ? 3.487 -17.419 -4.105 1.00 90.38 92 ILE A CA 1
ATOM 717 C C . ILE A 1 92 ? 4.695 -17.243 -3.188 1.00 90.38 92 ILE A C 1
ATOM 719 O O . ILE A 1 92 ? 4.584 -16.836 -2.029 1.00 90.38 92 ILE A O 1
ATOM 723 N N . LYS A 1 93 ? 5.885 -17.493 -3.738 1.00 89.00 93 LYS A N 1
ATOM 724 C CA . LYS A 1 93 ? 7.153 -17.247 -3.048 1.00 89.00 93 LYS A CA 1
ATOM 725 C C . LYS A 1 93 ? 7.431 -15.745 -2.970 1.00 89.00 93 LYS A C 1
ATOM 727 O O . LYS A 1 93 ? 7.476 -15.072 -4.000 1.00 89.00 93 LYS A O 1
ATOM 732 N N . GLN A 1 94 ? 7.697 -15.243 -1.762 1.00 91.94 94 GLN A N 1
ATOM 733 C CA . GLN A 1 94 ? 8.249 -13.902 -1.569 1.00 91.94 94 GLN A CA 1
ATOM 734 C C . GLN A 1 94 ? 9.782 -13.921 -1.575 1.00 91.94 94 GLN A C 1
ATOM 736 O O . GLN A 1 94 ? 10.403 -14.720 -0.875 1.00 91.94 94 GLN A O 1
ATOM 741 N N . ILE A 1 95 ? 10.384 -12.969 -2.284 1.00 93.75 95 ILE A N 1
ATOM 742 C CA . ILE A 1 95 ? 11.777 -12.551 -2.118 1.00 93.75 95 ILE A CA 1
ATOM 743 C C . ILE A 1 95 ? 11.774 -11.145 -1.504 1.00 93.75 95 ILE A C 1
ATOM 745 O O . ILE A 1 95 ? 11.042 -10.254 -1.942 1.00 93.75 95 ILE A O 1
ATOM 749 N N . SER A 1 96 ? 12.547 -10.959 -0.435 1.00 93.25 96 SER A N 1
ATOM 750 C CA . SER A 1 96 ? 12.592 -9.688 0.293 1.00 93.25 96 SER A CA 1
ATOM 751 C C . SER A 1 96 ? 13.498 -8.676 -0.407 1.00 93.25 96 SER A C 1
ATOM 753 O O . SER A 1 96 ? 14.625 -9.004 -0.768 1.00 93.25 96 SER A O 1
ATOM 755 N N . LEU A 1 97 ? 13.025 -7.434 -0.536 1.00 94.38 97 LEU A N 1
ATOM 756 C CA . LEU A 1 97 ? 13.828 -6.281 -0.973 1.00 94.38 97 LEU A CA 1
ATOM 757 C C . LEU A 1 97 ? 14.519 -5.561 0.200 1.00 94.38 97 LEU A C 1
ATOM 759 O O . LEU A 1 97 ? 15.235 -4.584 -0.006 1.00 94.38 97 LEU A O 1
ATOM 763 N N . GLY A 1 98 ? 14.296 -6.022 1.435 1.00 90.81 98 GLY A N 1
ATOM 764 C CA . GLY A 1 98 ? 14.794 -5.390 2.653 1.00 90.81 98 GLY A CA 1
ATOM 765 C C . GLY A 1 98 ? 13.704 -5.182 3.710 1.00 90.81 98 GLY A C 1
ATOM 766 O O . GLY A 1 98 ? 12.606 -5.738 3.601 1.00 90.81 98 GLY A O 1
ATOM 767 N N . PRO A 1 99 ? 13.989 -4.410 4.773 1.00 88.69 99 PRO A N 1
ATOM 768 C CA . PRO A 1 99 ? 13.020 -4.136 5.831 1.00 88.69 99 PRO A CA 1
ATOM 769 C C . PRO A 1 99 ? 11.829 -3.299 5.320 1.00 88.69 99 PRO A C 1
ATOM 771 O O . PRO A 1 99 ? 11.957 -2.593 4.320 1.00 88.69 99 PRO A O 1
ATOM 774 N N . PRO A 1 100 ? 10.665 -3.333 6.001 1.00 83.56 100 PRO A N 1
ATOM 775 C CA . PRO A 1 100 ? 9.533 -2.488 5.637 1.00 83.56 100 PRO A CA 1
ATOM 776 C C . PRO A 1 100 ? 9.900 -1.001 5.700 1.00 83.56 100 PRO A C 1
ATOM 778 O O . PRO A 1 100 ? 10.544 -0.555 6.652 1.00 83.56 100 PRO A O 1
ATOM 781 N N . LEU A 1 101 ? 9.411 -0.212 4.741 1.00 79.81 101 LEU A N 1
ATOM 782 C CA . LEU A 1 101 ? 9.527 1.244 4.811 1.00 79.81 101 LEU A CA 1
ATOM 783 C C . LEU A 1 101 ? 8.682 1.769 5.973 1.00 79.81 101 LEU A C 1
ATOM 785 O O . LEU A 1 101 ? 7.453 1.682 5.935 1.00 79.81 101 LEU A O 1
ATOM 789 N N . THR A 1 102 ? 9.330 2.326 6.993 1.00 74.38 102 THR A N 1
ATOM 790 C CA . THR A 1 102 ? 8.659 2.935 8.143 1.00 74.38 102 THR A CA 1
ATOM 791 C C . THR A 1 102 ? 9.278 4.278 8.490 1.00 74.38 102 THR A C 1
ATOM 793 O O . THR A 1 102 ? 10.491 4.460 8.453 1.00 74.38 102 THR A O 1
ATOM 796 N N . VAL A 1 103 ? 8.410 5.212 8.858 1.00 73.62 103 VAL A N 1
ATOM 797 C CA . VAL A 1 103 ? 8.758 6.560 9.320 1.00 73.62 103 VAL A CA 1
ATOM 798 C C . VAL A 1 103 ? 8.525 6.722 10.827 1.00 73.62 103 VAL A C 1
ATOM 800 O O . VAL A 1 103 ? 8.931 7.732 11.396 1.00 73.62 103 VAL A O 1
ATOM 803 N N . LYS A 1 104 ? 7.952 5.706 11.501 1.00 71.62 104 LYS A N 1
ATOM 804 C CA . LYS A 1 104 ? 7.598 5.743 12.936 1.00 71.62 104 LYS A CA 1
ATOM 805 C C . LYS A 1 104 ? 8.794 6.066 13.838 1.00 71.62 104 LYS A C 1
ATOM 807 O O . LYS A 1 104 ? 8.654 6.836 14.777 1.00 71.62 104 LYS A O 1
ATOM 812 N N . ASN A 1 105 ? 9.970 5.527 13.519 1.00 69.38 105 ASN A N 1
ATOM 813 C CA . ASN A 1 105 ? 11.182 5.674 14.337 1.00 69.38 105 ASN A CA 1
ATOM 814 C C . ASN A 1 105 ? 12.171 6.700 13.764 1.00 69.38 105 ASN A C 1
ATOM 816 O O . ASN A 1 105 ? 13.350 6.690 14.104 1.00 69.38 105 ASN A O 1
ATOM 820 N N . THR A 1 106 ? 11.709 7.552 12.853 1.00 72.38 106 THR A N 1
ATOM 821 C CA . THR A 1 106 ? 12.524 8.626 12.278 1.00 72.38 106 THR A CA 1
ATOM 822 C C . THR A 1 106 ? 12.230 9.940 12.998 1.00 72.38 106 THR A C 1
ATOM 824 O O . THR A 1 106 ? 11.180 10.075 13.632 1.00 72.38 106 THR A O 1
ATOM 827 N N . GLY A 1 107 ? 13.114 10.935 12.863 1.00 70.69 107 GLY A N 1
ATOM 828 C CA . GLY A 1 107 ? 12.884 12.290 13.390 1.00 70.69 107 GLY A CA 1
ATOM 829 C C . GLY A 1 107 ? 11.640 12.990 12.819 1.00 70.69 107 GLY A C 1
ATOM 830 O O . GLY A 1 107 ? 11.254 14.051 13.295 1.00 70.69 107 GLY A O 1
ATOM 831 N N . ASP A 1 108 ? 10.984 12.380 11.831 1.00 72.00 108 ASP A N 1
ATOM 832 C CA . ASP A 1 108 ? 9.830 12.924 11.118 1.00 72.00 108 ASP A CA 1
ATOM 833 C C . ASP A 1 108 ? 8.484 12.414 11.628 1.00 72.00 108 ASP A C 1
ATOM 835 O O . ASP A 1 108 ? 7.434 12.889 11.192 1.00 72.00 108 ASP A O 1
ATOM 839 N N . SER A 1 109 ? 8.499 11.460 12.559 1.00 72.75 109 SER A N 1
ATOM 840 C CA . SER A 1 109 ? 7.298 10.862 13.142 1.00 72.75 109 SER A CA 1
ATOM 841 C C . SER A 1 109 ? 6.386 11.907 13.789 1.00 72.75 109 SER A C 1
ATOM 843 O O . SER A 1 109 ? 5.185 11.908 13.535 1.00 72.75 109 SER A O 1
ATOM 845 N N . ALA A 1 110 ? 6.954 12.852 14.545 1.00 70.88 110 ALA A N 1
ATOM 846 C CA . ALA A 1 110 ? 6.206 13.938 15.179 1.00 70.88 110 ALA A CA 1
ATOM 847 C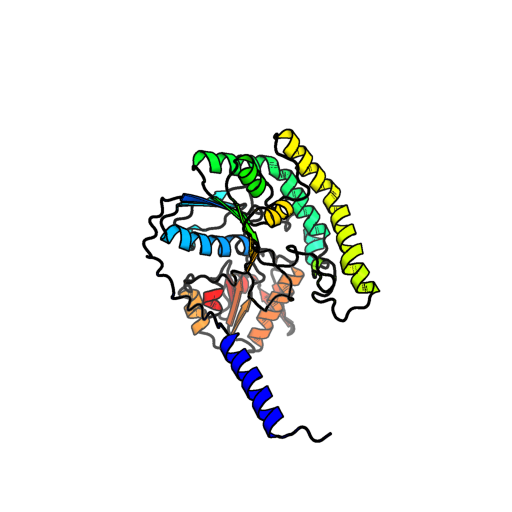 C . ALA A 1 110 ? 5.484 14.819 14.149 1.00 70.88 110 ALA A C 1
ATOM 849 O O . ALA A 1 110 ? 4.304 15.124 14.315 1.00 70.88 110 ALA A O 1
ATOM 850 N N . ARG A 1 111 ? 6.163 15.162 13.046 1.00 72.19 111 ARG A N 1
ATOM 851 C CA . ARG A 1 111 ? 5.571 15.949 11.960 1.00 72.19 111 ARG A CA 1
ATOM 852 C C . ARG A 1 111 ? 4.416 15.201 11.295 1.00 72.19 111 ARG A C 1
ATOM 854 O O . ARG A 1 111 ? 3.408 15.819 10.998 1.00 72.19 111 ARG A O 1
ATOM 861 N N . LEU A 1 112 ? 4.539 13.894 11.088 1.00 71.88 112 LEU A N 1
ATOM 862 C CA . LEU A 1 112 ? 3.478 13.090 10.471 1.00 71.88 112 LEU A CA 1
ATOM 863 C C . LEU A 1 112 ? 2.229 12.937 11.337 1.00 71.88 112 LEU A C 1
ATOM 865 O O . LEU A 1 112 ? 1.148 12.717 10.805 1.00 71.88 112 LEU A O 1
ATOM 869 N N . ILE A 1 113 ? 2.381 13.032 12.657 1.00 74.19 113 ILE A N 1
ATOM 870 C CA . ILE A 1 113 ? 1.254 12.956 13.588 1.00 74.19 113 ILE A CA 1
ATOM 871 C C . ILE A 1 113 ? 0.571 14.322 13.742 1.00 74.19 113 ILE A C 1
ATOM 873 O O . ILE A 1 113 ? -0.636 14.377 13.953 1.00 74.19 113 ILE A O 1
ATOM 877 N N . GLN A 1 114 ? 1.341 15.414 13.686 1.00 65.75 114 GLN A N 1
ATOM 878 C CA . GLN A 1 114 ? 0.871 16.752 14.061 1.00 65.75 114 GLN A CA 1
ATOM 879 C C . GLN A 1 114 ? 0.577 17.680 12.877 1.00 65.75 114 GLN A C 1
ATOM 881 O O . GLN A 1 114 ? -0.167 18.641 13.049 1.00 65.75 114 GLN A O 1
ATOM 886 N N . ALA A 1 115 ? 1.170 17.441 11.706 1.00 63.56 115 ALA A N 1
ATOM 887 C CA . ALA A 1 115 ? 0.993 18.292 10.535 1.00 63.56 115 ALA A CA 1
ATOM 888 C C . ALA A 1 115 ? -0.003 17.682 9.545 1.00 63.56 115 ALA A C 1
ATOM 890 O O . ALA A 1 115 ? -0.094 16.460 9.407 1.00 63.56 115 ALA A O 1
ATOM 891 N N . GLU A 1 116 ? -0.701 18.548 8.810 1.00 64.56 116 GLU A N 1
ATOM 892 C CA . GLU A 1 116 ? -1.433 18.133 7.615 1.00 64.56 116 GLU A CA 1
ATOM 893 C C . GLU A 1 116 ? -0.486 17.433 6.631 1.00 64.56 116 GLU A C 1
ATOM 895 O O . GLU A 1 116 ? 0.722 17.704 6.576 1.00 64.56 116 GLU A O 1
ATOM 900 N N . PHE A 1 117 ? -1.036 16.479 5.879 1.00 64.00 117 PHE A N 1
ATOM 901 C CA . PHE A 1 117 ? -0.272 15.719 4.904 1.00 64.00 117 PHE A CA 1
ATOM 902 C C . PHE A 1 117 ? 0.284 16.659 3.830 1.00 64.00 117 PHE A C 1
ATOM 904 O O . PHE A 1 117 ? -0.454 17.192 3.009 1.00 64.00 117 PHE A O 1
ATOM 911 N N . ASP A 1 118 ? 1.603 16.829 3.826 1.00 66.06 118 ASP A N 1
ATOM 912 C CA . ASP A 1 118 ? 2.307 17.731 2.923 1.00 66.06 118 ASP A CA 1
ATOM 913 C C . ASP A 1 118 ? 3.320 16.960 2.066 1.00 66.06 118 ASP A C 1
ATOM 915 O O . ASP A 1 118 ? 3.932 15.979 2.504 1.00 66.06 118 ASP A O 1
ATOM 919 N N . TYR A 1 119 ? 3.528 17.426 0.835 1.00 71.62 119 TYR A N 1
ATOM 920 C CA . TYR A 1 119 ? 4.342 16.803 -0.215 1.00 71.62 119 TYR A CA 1
ATOM 921 C C . TYR A 1 119 ? 5.804 16.540 0.185 1.00 71.62 119 TYR A C 1
ATOM 923 O O . TYR A 1 119 ? 6.517 15.796 -0.489 1.00 71.62 119 TYR A O 1
ATOM 931 N N . ILE A 1 120 ? 6.262 17.093 1.310 1.00 73.31 120 ILE A N 1
ATOM 932 C CA . ILE A 1 120 ? 7.565 16.785 1.908 1.00 73.31 120 ILE A CA 1
ATOM 933 C C . ILE A 1 120 ? 7.699 15.289 2.241 1.00 73.31 120 ILE A C 1
ATOM 935 O O . ILE A 1 120 ? 8.791 14.737 2.098 1.00 73.31 120 ILE A O 1
ATOM 939 N N . LEU A 1 121 ? 6.616 14.596 2.617 1.00 73.50 121 LEU A N 1
ATOM 940 C CA . LEU A 1 121 ? 6.679 13.147 2.843 1.00 73.50 121 LEU A CA 1
ATOM 941 C C . LEU A 1 121 ? 7.004 12.376 1.555 1.00 73.50 121 LEU A C 1
ATOM 943 O O . LEU A 1 121 ? 7.769 11.413 1.594 1.00 73.50 121 LEU A O 1
ATOM 947 N N . ILE A 1 122 ? 6.481 12.821 0.410 1.00 76.94 122 ILE A N 1
ATOM 948 C CA . ILE A 1 122 ? 6.769 12.210 -0.894 1.00 76.94 122 ILE A CA 1
ATOM 949 C C . ILE A 1 122 ? 8.265 12.287 -1.182 1.00 76.94 122 ILE A C 1
ATOM 951 O O . ILE A 1 122 ? 8.870 11.275 -1.525 1.00 76.94 122 ILE A O 1
ATOM 955 N N . SER A 1 123 ? 8.872 13.466 -0.993 1.00 79.81 123 SER A N 1
ATOM 956 C CA . SER A 1 123 ? 10.311 13.668 -1.205 1.00 79.81 123 SER A CA 1
ATOM 957 C C . SER A 1 123 ? 11.143 12.675 -0.395 1.00 79.81 123 SER A C 1
ATOM 959 O O . SER A 1 123 ? 12.096 12.100 -0.910 1.00 79.81 123 SER A O 1
ATOM 961 N N . LYS A 1 124 ? 10.738 12.385 0.845 1.00 79.19 124 LYS A N 1
ATOM 962 C CA . LYS A 1 124 ? 11.428 11.417 1.710 1.00 79.19 124 LYS A CA 1
ATOM 963 C C . LYS A 1 124 ? 11.276 9.977 1.241 1.00 79.19 124 LYS A C 1
ATOM 965 O O . LYS A 1 124 ? 12.242 9.222 1.285 1.00 79.19 124 LYS A O 1
ATOM 970 N N . ILE A 1 125 ? 10.096 9.594 0.749 1.00 79.94 125 ILE A N 1
ATOM 971 C CA . ILE A 1 125 ? 9.899 8.276 0.125 1.00 79.94 125 ILE A CA 1
ATOM 972 C C . ILE A 1 125 ? 10.791 8.146 -1.121 1.00 79.94 125 ILE A C 1
ATOM 974 O O . ILE A 1 125 ? 11.412 7.100 -1.329 1.00 79.94 125 ILE A O 1
ATOM 978 N N . PHE A 1 126 ? 10.919 9.214 -1.915 1.00 86.25 126 PHE A N 1
ATOM 979 C CA . PHE A 1 126 ? 11.859 9.260 -3.037 1.00 86.25 126 PHE A CA 1
ATOM 980 C C . PHE A 1 126 ? 13.311 9.118 -2.573 1.00 86.25 126 PHE A C 1
ATOM 982 O O . PHE A 1 126 ? 14.029 8.286 -3.114 1.00 86.25 126 PHE A O 1
ATOM 989 N N . GLU A 1 127 ? 13.743 9.841 -1.539 1.00 87.31 127 GLU A N 1
ATOM 990 C CA . GLU A 1 127 ? 15.091 9.692 -0.973 1.00 87.31 127 GLU A CA 1
ATOM 991 C C . GLU A 1 127 ? 15.372 8.263 -0.486 1.00 87.31 127 GLU A C 1
ATOM 993 O O . GLU A 1 127 ? 16.462 7.738 -0.714 1.00 87.31 127 GLU A O 1
ATOM 998 N N . SER A 1 128 ? 14.405 7.605 0.165 1.00 86.62 128 SER A N 1
ATOM 999 C CA . SER A 1 128 ? 14.523 6.190 0.542 1.00 86.62 128 SER A CA 1
ATOM 1000 C C . SER A 1 128 ? 14.690 5.293 -0.684 1.00 86.62 128 SER A C 1
ATOM 1002 O O . SER A 1 128 ? 15.573 4.436 -0.689 1.00 86.62 128 SER A O 1
ATOM 1004 N N . THR A 1 129 ? 13.905 5.544 -1.736 1.00 88.75 129 THR A N 1
ATOM 1005 C CA . THR A 1 129 ? 13.989 4.812 -3.009 1.00 88.75 129 THR A CA 1
ATOM 1006 C C . THR A 1 129 ? 15.366 4.988 -3.654 1.00 88.75 129 THR A C 1
ATOM 1008 O O . THR A 1 129 ? 15.956 4.004 -4.088 1.00 88.75 129 THR A O 1
ATOM 1011 N N . VAL A 1 130 ? 15.919 6.208 -3.654 1.00 93.31 130 VAL A N 1
ATOM 1012 C CA . VAL A 1 130 ? 17.276 6.506 -4.149 1.00 93.31 130 VAL A CA 1
ATOM 1013 C C . VAL A 1 130 ? 18.327 5.731 -3.352 1.00 93.31 130 VAL A C 1
ATOM 1015 O O . VAL A 1 130 ? 19.166 5.050 -3.939 1.00 93.31 130 VAL A O 1
ATOM 1018 N N . LYS A 1 131 ? 18.271 5.787 -2.013 1.00 93.06 131 LYS A N 1
ATOM 1019 C CA . LYS A 1 131 ? 19.258 5.145 -1.124 1.00 93.06 131 LYS A CA 1
ATOM 1020 C C . LYS A 1 131 ? 19.351 3.635 -1.329 1.00 93.06 131 LYS A C 1
ATOM 1022 O O . LYS A 1 131 ? 20.447 3.087 -1.273 1.00 93.06 131 LYS A O 1
ATOM 1027 N N . SER A 1 132 ? 18.224 2.964 -1.560 1.00 93.62 132 SER A N 1
ATOM 1028 C CA . SER A 1 132 ? 18.191 1.514 -1.779 1.00 93.62 132 SER A CA 1
ATOM 1029 C C . SER A 1 132 ? 18.145 1.116 -3.253 1.00 93.62 132 SER A C 1
ATOM 1031 O O . SER A 1 132 ? 18.008 -0.072 -3.539 1.00 93.62 132 SER A O 1
ATOM 1033 N N . TYR A 1 133 ? 18.217 2.064 -4.194 1.00 96.00 133 TYR A N 1
ATOM 1034 C CA . TYR A 1 133 ? 17.972 1.795 -5.613 1.00 96.00 133 TYR A CA 1
ATOM 1035 C C . TYR A 1 133 ? 18.887 0.695 -6.153 1.00 96.00 133 TYR A C 1
ATOM 1037 O O . TYR A 1 133 ? 18.392 -0.276 -6.717 1.00 96.00 133 TYR A O 1
ATOM 1045 N N . LYS A 1 134 ? 20.203 0.803 -5.921 1.00 96.88 134 LYS A N 1
ATOM 1046 C CA . LYS A 1 134 ? 21.192 -0.147 -6.451 1.00 96.88 134 LYS A CA 1
ATOM 1047 C C . LYS A 1 134 ? 20.931 -1.579 -5.980 1.00 96.88 134 LYS A C 1
ATOM 1049 O O . LYS A 1 134 ? 20.790 -2.469 -6.811 1.00 96.88 134 LYS A O 1
ATOM 1054 N N . SER A 1 135 ? 20.796 -1.787 -4.668 1.00 96.56 135 SER A N 1
ATOM 1055 C CA . SER A 1 135 ? 20.534 -3.119 -4.110 1.00 96.56 135 SER A CA 1
ATOM 1056 C C . SER A 1 135 ? 19.177 -3.665 -4.554 1.00 96.56 135 SER A C 1
ATOM 1058 O O . SER A 1 135 ? 19.054 -4.839 -4.881 1.00 96.56 135 SER A O 1
ATOM 1060 N N . THR A 1 136 ? 18.154 -2.808 -4.615 1.00 96.94 136 THR A N 1
ATOM 1061 C CA . THR A 1 136 ? 16.812 -3.194 -5.075 1.00 96.94 136 THR A CA 1
ATOM 1062 C C . THR A 1 136 ? 16.842 -3.612 -6.547 1.00 96.94 136 THR A C 1
ATOM 1064 O O . THR A 1 136 ? 16.248 -4.624 -6.911 1.00 96.94 136 THR A O 1
ATOM 1067 N N . PHE A 1 137 ? 17.554 -2.862 -7.392 1.00 98.00 137 PHE A N 1
ATOM 1068 C CA . PHE A 1 137 ? 17.737 -3.165 -8.809 1.00 98.00 137 PHE A CA 1
ATOM 1069 C C . PHE A 1 137 ? 18.459 -4.498 -9.012 1.00 98.00 137 PHE A C 1
ATOM 1071 O O . PHE A 1 137 ? 17.997 -5.313 -9.806 1.00 98.00 137 PHE A O 1
ATOM 1078 N N . GLU A 1 138 ? 19.553 -4.740 -8.284 1.00 98.00 138 GLU A N 1
ATOM 1079 C CA . GLU A 1 138 ? 20.300 -6.004 -8.336 1.00 98.00 138 GLU A CA 1
ATOM 1080 C C . GLU A 1 138 ? 19.397 -7.190 -7.959 1.00 98.00 138 GLU A C 1
ATOM 1082 O O . GLU A 1 138 ? 19.278 -8.126 -8.743 1.00 98.00 138 GLU A O 1
ATOM 1087 N N . ILE A 1 139 ? 18.631 -7.102 -6.862 1.00 98.25 139 ILE A N 1
ATOM 1088 C CA . ILE A 1 139 ? 17.703 -8.173 -6.450 1.00 98.25 139 ILE A CA 1
ATOM 1089 C C . ILE A 1 139 ? 16.624 -8.443 -7.513 1.00 98.25 139 ILE A C 1
ATOM 1091 O O . ILE A 1 139 ? 16.342 -9.606 -7.819 1.00 98.25 139 ILE A O 1
ATOM 1095 N N . TYR A 1 140 ? 16.013 -7.397 -8.087 1.00 98.56 140 TYR A N 1
ATOM 1096 C CA . TYR A 1 140 ? 15.040 -7.567 -9.174 1.00 98.56 140 TYR A CA 1
ATOM 1097 C C . TYR A 1 140 ? 15.677 -8.210 -10.407 1.00 98.56 1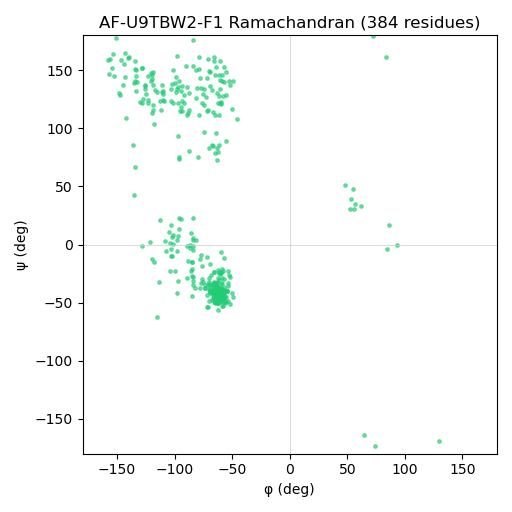40 TYR A C 1
ATOM 1099 O O . TYR A 1 140 ? 15.077 -9.107 -10.998 1.00 98.56 140 TYR A O 1
ATOM 1107 N N . LYS A 1 141 ? 16.872 -7.758 -10.803 1.00 98.50 141 LYS A N 1
ATOM 1108 C CA . LYS A 1 141 ? 17.582 -8.248 -11.988 1.00 98.50 141 LYS A CA 1
ATOM 1109 C C . LYS A 1 141 ? 17.991 -9.708 -11.831 1.00 98.50 141 LYS A C 1
ATOM 1111 O O . LYS A 1 141 ? 17.690 -10.502 -12.719 1.00 98.50 141 LYS A O 1
ATOM 1116 N N . ASP A 1 142 ? 18.620 -10.054 -10.716 1.00 98.44 142 ASP A N 1
ATOM 1117 C CA . ASP A 1 142 ? 19.097 -11.409 -10.447 1.00 98.44 142 ASP A CA 1
ATOM 1118 C C . ASP A 1 142 ? 17.911 -12.369 -10.351 1.00 98.44 142 ASP A C 1
ATOM 1120 O O . ASP A 1 142 ? 17.875 -13.374 -11.053 1.00 98.44 142 ASP A O 1
ATOM 1124 N N . THR A 1 143 ? 16.847 -11.987 -9.629 1.00 98.25 143 THR A N 1
ATOM 1125 C CA . THR A 1 143 ? 15.607 -12.780 -9.609 1.00 98.25 143 THR A CA 1
ATOM 1126 C C . THR A 1 143 ? 15.054 -12.984 -11.017 1.00 98.25 143 THR A C 1
ATOM 1128 O O . THR A 1 143 ? 14.634 -14.093 -11.360 1.00 98.25 143 THR A O 1
ATOM 1131 N N . ALA A 1 144 ? 15.016 -11.923 -11.828 1.00 98.44 144 ALA A N 1
ATOM 1132 C CA . ALA A 1 144 ? 14.457 -11.991 -13.167 1.00 98.44 144 ALA A CA 1
ATOM 1133 C C . ALA A 1 144 ? 15.227 -12.948 -14.084 1.00 98.44 144 ALA A C 1
ATOM 1135 O O . ALA A 1 144 ? 14.607 -13.675 -14.862 1.00 98.44 144 ALA A O 1
ATOM 1136 N N . ILE A 1 145 ? 16.556 -12.954 -13.973 1.00 98.31 145 ILE A N 1
ATOM 1137 C CA . ILE A 1 145 ? 17.446 -13.838 -14.725 1.00 98.31 145 ILE A CA 1
ATOM 1138 C C . ILE A 1 145 ? 17.321 -15.276 -14.207 1.00 98.31 145 ILE A C 1
ATOM 1140 O O . ILE A 1 145 ? 16.995 -16.170 -14.986 1.00 98.31 145 ILE A O 1
ATOM 1144 N N . ASP A 1 146 ? 17.485 -15.487 -12.901 1.00 98.12 146 ASP A N 1
ATOM 1145 C CA . ASP A 1 146 ? 17.517 -16.815 -12.274 1.00 98.12 146 ASP A CA 1
ATOM 1146 C C . ASP A 1 146 ? 16.207 -17.591 -12.452 1.00 98.12 146 ASP A C 1
ATOM 1148 O O . ASP A 1 146 ? 16.202 -18.819 -12.535 1.00 98.12 146 ASP A O 1
ATOM 1152 N N . ASN A 1 147 ? 15.082 -16.876 -12.528 1.00 97.56 147 ASN A N 1
ATOM 1153 C CA . ASN A 1 147 ? 13.750 -17.469 -12.651 1.00 97.56 147 ASN A CA 1
ATOM 1154 C C . ASN A 1 147 ? 13.168 -17.340 -14.065 1.00 97.56 147 ASN A C 1
ATOM 1156 O O . ASN A 1 147 ? 11.984 -17.614 -14.255 1.00 97.56 147 ASN A O 1
ATOM 1160 N N . ASN A 1 148 ? 13.975 -16.933 -15.055 1.00 97.44 148 ASN A N 1
ATOM 1161 C CA . ASN A 1 148 ? 13.562 -16.773 -16.452 1.00 97.44 148 ASN A CA 1
ATOM 1162 C C . ASN A 1 148 ? 12.243 -15.995 -16.596 1.00 97.44 148 ASN A C 1
ATOM 1164 O O . ASN A 1 148 ? 11.301 -16.469 -17.233 1.00 97.44 148 ASN A O 1
ATOM 1168 N N . ILE A 1 149 ? 12.157 -14.821 -15.965 1.00 98.38 149 ILE A N 1
ATOM 1169 C CA . ILE A 1 149 ? 10.930 -14.020 -15.941 1.00 98.38 149 ILE A CA 1
ATOM 1170 C C . ILE A 1 149 ? 10.550 -13.570 -17.359 1.00 98.38 149 ILE A C 1
ATOM 1172 O O . ILE A 1 149 ? 11.363 -13.036 -18.122 1.00 98.38 149 ILE A O 1
ATOM 1176 N N . ASP A 1 150 ? 9.287 -13.788 -17.709 1.00 98.25 150 ASP A N 1
ATOM 1177 C CA . ASP A 1 150 ? 8.666 -13.432 -18.983 1.00 98.25 150 ASP A CA 1
ATOM 1178 C C . ASP A 1 150 ? 7.905 -12.108 -18.911 1.00 98.25 150 ASP A C 1
ATOM 1180 O O . ASP A 1 150 ? 7.834 -11.402 -19.913 1.00 98.25 150 ASP A O 1
ATOM 1184 N N . LEU A 1 151 ? 7.335 -11.778 -17.748 1.00 98.25 151 LEU A N 1
ATOM 1185 C CA . LEU A 1 151 ? 6.475 -10.615 -17.543 1.00 98.25 151 LEU A CA 1
ATOM 1186 C C . LEU A 1 151 ? 6.683 -10.016 -16.152 1.00 98.25 151 LEU A C 1
ATOM 1188 O O . LEU A 1 151 ? 6.714 -10.735 -15.155 1.00 98.25 151 LEU A O 1
ATOM 1192 N N . PHE A 1 152 ? 6.737 -8.689 -16.088 1.00 98.69 152 PHE A N 1
ATOM 1193 C CA . PHE A 1 152 ? 6.709 -7.939 -14.837 1.00 98.69 152 PHE A CA 1
ATOM 1194 C C . PHE A 1 152 ? 5.321 -7.345 -14.600 1.00 98.69 152 PHE A C 1
ATOM 1196 O O . PHE A 1 152 ? 4.721 -6.774 -15.505 1.00 98.69 152 PHE A O 1
ATOM 1203 N N . ILE A 1 153 ? 4.839 -7.415 -13.366 1.00 98.31 153 ILE A N 1
ATOM 1204 C CA . ILE A 1 153 ? 3.708 -6.646 -12.854 1.00 98.31 153 ILE A CA 1
ATOM 1205 C C . ILE A 1 153 ? 4.264 -5.782 -11.727 1.00 98.31 153 ILE A C 1
ATOM 1207 O O . ILE A 1 153 ? 4.567 -6.276 -10.642 1.00 98.31 153 ILE A O 1
ATOM 1211 N N . CYS A 1 154 ? 4.456 -4.495 -11.993 1.00 98.00 154 CYS A N 1
ATOM 1212 C CA . CYS A 1 154 ? 5.083 -3.581 -11.046 1.00 98.00 154 CYS A CA 1
ATOM 1213 C C . CYS A 1 154 ? 4.043 -2.603 -10.504 1.00 98.00 154 CYS A C 1
ATOM 1215 O O . CYS A 1 154 ? 3.349 -1.935 -11.274 1.00 98.00 154 CYS A O 1
ATOM 1217 N N . TYR A 1 155 ? 4.011 -2.422 -9.182 1.00 95.88 155 TYR A N 1
ATOM 1218 C CA . TYR A 1 155 ? 3.383 -1.230 -8.625 1.00 95.88 155 TYR A CA 1
ATOM 1219 C C . TYR A 1 155 ? 4.074 0.007 -9.208 1.00 95.88 155 TYR A C 1
ATOM 1221 O O . TYR A 1 155 ? 5.300 0.096 -9.201 1.00 95.88 155 TYR A O 1
ATOM 1229 N N . THR A 1 156 ? 3.295 0.930 -9.760 1.00 92.88 156 THR A N 1
ATOM 1230 C CA . THR A 1 156 ? 3.797 1.949 -10.691 1.00 92.88 156 THR A CA 1
ATOM 1231 C C . THR A 1 156 ? 4.569 3.064 -9.986 1.00 92.88 156 THR A C 1
ATOM 1233 O O . THR A 1 156 ? 5.507 3.627 -10.549 1.00 92.88 156 THR A O 1
ATOM 1236 N N . MET A 1 157 ? 4.190 3.390 -8.750 1.00 89.12 157 MET A N 1
ATOM 1237 C CA . MET A 1 157 ? 4.782 4.492 -7.988 1.00 89.12 157 MET A CA 1
ATOM 1238 C C . MET A 1 157 ? 5.880 3.989 -7.050 1.00 89.12 157 MET A C 1
ATOM 1240 O O . MET A 1 157 ? 5.729 2.950 -6.414 1.00 89.12 157 MET A O 1
ATOM 1244 N N . PHE A 1 158 ? 6.969 4.752 -6.928 1.00 89.56 158 PHE A N 1
ATOM 1245 C CA . PHE A 1 158 ? 8.094 4.451 -6.029 1.00 89.56 158 PHE A CA 1
ATOM 1246 C C . PHE A 1 158 ? 8.727 3.066 -6.246 1.00 89.56 158 PHE A C 1
ATOM 1248 O O . PHE A 1 158 ? 9.196 2.446 -5.299 1.00 89.56 158 PHE A O 1
ATOM 1255 N N . ASN A 1 159 ? 8.717 2.544 -7.474 1.00 94.06 159 ASN A N 1
ATOM 1256 C CA . ASN A 1 159 ? 9.287 1.233 -7.796 1.00 94.06 159 ASN A CA 1
ATOM 1257 C C . ASN A 1 159 ? 10.130 1.281 -9.077 1.00 94.06 159 ASN A C 1
ATOM 1259 O O . ASN A 1 159 ? 10.041 0.402 -9.936 1.00 94.06 159 ASN A O 1
ATOM 1263 N N . ASP A 1 160 ? 10.936 2.336 -9.211 1.00 95.38 160 ASP A N 1
ATOM 1264 C CA . ASP A 1 160 ? 11.808 2.572 -10.364 1.00 95.38 160 ASP A CA 1
ATOM 1265 C C . ASP A 1 160 ? 12.662 1.350 -10.712 1.00 95.38 160 ASP A C 1
ATOM 1267 O O . ASP A 1 160 ? 12.730 0.981 -11.876 1.00 95.38 160 ASP A O 1
ATOM 1271 N N . ALA A 1 161 ? 13.215 0.654 -9.715 1.00 96.88 161 ALA A N 1
ATOM 1272 C CA . ALA A 1 161 ? 14.014 -0.551 -9.931 1.00 96.88 161 ALA A CA 1
ATOM 1273 C C . ALA A 1 161 ? 13.257 -1.655 -10.700 1.00 96.88 161 ALA A C 1
ATOM 1275 O O . ALA A 1 161 ? 13.808 -2.216 -11.641 1.00 96.88 161 ALA A O 1
ATOM 1276 N N . CYS A 1 162 ? 11.990 -1.937 -10.367 1.00 98.06 162 CYS A N 1
ATOM 1277 C CA . CYS A 1 162 ? 11.179 -2.935 -11.083 1.00 98.06 162 CYS A CA 1
ATOM 1278 C C . CYS A 1 162 ? 10.979 -2.538 -12.555 1.00 98.06 162 CYS A C 1
ATOM 1280 O O . CYS A 1 162 ? 11.152 -3.350 -13.465 1.00 98.06 162 CYS A O 1
ATOM 1282 N N . LEU A 1 163 ? 10.667 -1.258 -12.787 1.00 97.50 163 LEU A N 1
ATOM 1283 C CA . LEU A 1 163 ? 10.418 -0.700 -14.117 1.00 97.50 163 LEU A CA 1
ATOM 1284 C C . LEU A 1 163 ? 11.697 -0.634 -14.969 1.00 97.50 163 LEU A C 1
ATOM 1286 O O . LEU A 1 163 ? 11.666 -0.935 -16.162 1.00 97.50 163 LEU A O 1
ATOM 1290 N N . ASP A 1 164 ? 12.819 -0.255 -14.363 1.00 97.44 164 ASP A N 1
ATOM 1291 C CA . ASP A 1 164 ? 14.120 -0.136 -15.019 1.00 97.44 164 ASP A CA 1
ATOM 1292 C C . ASP A 1 164 ? 14.730 -1.509 -15.323 1.00 97.44 164 ASP A C 1
ATOM 1294 O O . ASP A 1 164 ? 15.303 -1.693 -16.399 1.00 97.44 164 ASP A O 1
ATOM 1298 N N . VAL A 1 165 ? 14.560 -2.506 -14.445 1.00 98.12 165 VAL A N 1
ATOM 1299 C CA . VAL A 1 165 ? 14.972 -3.889 -14.729 1.00 98.12 165 VAL A CA 1
ATOM 1300 C C . VAL A 1 165 ? 14.183 -4.446 -15.909 1.00 98.12 165 VAL A C 1
ATOM 1302 O O . VAL A 1 165 ? 14.803 -4.917 -16.863 1.00 98.12 165 VAL A O 1
ATOM 1305 N N . ALA A 1 166 ? 12.850 -4.333 -15.905 1.00 97.88 166 ALA A N 1
ATOM 1306 C CA . ALA A 1 166 ? 12.026 -4.792 -17.023 1.00 97.88 166 ALA A CA 1
ATOM 1307 C C . ALA A 1 166 ? 12.461 -4.145 -18.350 1.00 97.88 166 ALA A C 1
ATOM 1309 O O . ALA A 1 166 ? 12.662 -4.839 -19.348 1.00 97.88 166 ALA A O 1
ATOM 1310 N N . HIS A 1 167 ? 12.706 -2.830 -18.334 1.00 96.44 167 HIS A N 1
ATOM 1311 C CA . HIS A 1 167 ? 13.200 -2.093 -19.494 1.00 96.44 167 HIS A CA 1
ATOM 1312 C C . HIS A 1 167 ? 14.586 -2.576 -19.954 1.00 96.44 167 HIS A C 1
ATOM 1314 O O . HIS A 1 167 ? 14.771 -2.893 -21.129 1.00 96.44 167 HIS A O 1
ATOM 1320 N N . SER A 1 168 ? 15.554 -2.680 -19.037 1.00 96.12 168 SER A N 1
ATOM 1321 C CA . SER A 1 168 ? 16.931 -3.092 -19.352 1.00 96.12 168 SER A CA 1
ATOM 1322 C C . SER A 1 168 ? 17.018 -4.522 -19.899 1.00 96.12 168 SER A C 1
ATOM 1324 O O . SER A 1 168 ? 17.800 -4.787 -20.810 1.00 96.12 168 SER A O 1
ATOM 1326 N N . LEU A 1 169 ? 16.167 -5.426 -19.404 1.00 97.25 169 LEU A N 1
ATOM 1327 C CA . LEU A 1 169 ? 16.059 -6.807 -19.878 1.00 97.25 169 LEU A CA 1
ATOM 1328 C C . LEU A 1 169 ? 15.160 -6.950 -21.116 1.00 97.25 169 LEU A C 1
ATOM 1330 O O . LEU A 1 169 ? 15.001 -8.060 -21.624 1.00 97.25 169 LEU A O 1
ATOM 1334 N N . LYS A 1 170 ? 14.573 -5.848 -21.608 1.00 96.62 170 LYS A N 1
ATOM 1335 C CA . LYS A 1 170 ? 13.612 -5.819 -22.724 1.00 96.62 170 LYS A CA 1
ATOM 1336 C C . LYS A 1 170 ? 12.436 -6.778 -22.506 1.00 96.62 170 LYS A C 1
ATOM 1338 O O . LYS A 1 170 ? 11.988 -7.456 -23.431 1.00 96.62 170 LYS A O 1
ATOM 1343 N N . LYS A 1 171 ? 11.954 -6.853 -21.266 1.00 97.75 171 LYS A N 1
ATOM 1344 C CA . LYS A 1 171 ? 10.811 -7.674 -20.864 1.00 97.75 171 LYS A CA 1
ATOM 1345 C C . LYS A 1 171 ? 9.546 -6.816 -20.797 1.00 97.75 171 LYS A C 1
ATOM 1347 O O . LYS A 1 171 ? 9.625 -5.651 -20.403 1.00 97.75 171 LYS A O 1
ATOM 1352 N N . PRO A 1 172 ? 8.379 -7.363 -21.176 1.00 97.50 172 PRO A N 1
ATOM 1353 C CA . PRO A 1 172 ? 7.119 -6.656 -21.018 1.00 97.50 172 PRO A CA 1
ATOM 1354 C C . PRO A 1 172 ? 6.850 -6.373 -19.537 1.00 97.50 172 PRO A C 1
ATOM 1356 O O . PRO A 1 172 ? 7.183 -7.170 -18.655 1.00 97.50 172 PRO A O 1
ATOM 1359 N N . VAL A 1 173 ? 6.218 -5.232 -19.282 1.00 98.00 173 VAL A N 1
ATOM 1360 C CA . VAL A 1 173 ? 5.808 -4.798 -17.949 1.00 98.00 173 VAL A CA 1
ATOM 1361 C C . VAL A 1 173 ? 4.361 -4.325 -17.986 1.00 98.00 173 VAL A C 1
ATOM 1363 O O . VAL A 1 173 ? 3.935 -3.664 -18.930 1.00 98.00 173 VAL A O 1
ATOM 1366 N N . VAL A 1 174 ? 3.609 -4.676 -16.951 1.00 98.12 174 VAL A N 1
ATOM 1367 C CA . VAL A 1 174 ? 2.288 -4.137 -16.651 1.00 98.12 174 VAL A CA 1
ATOM 1368 C C . VAL A 1 174 ? 2.413 -3.272 -15.406 1.00 98.12 174 VAL A C 1
ATOM 1370 O O . VAL A 1 174 ? 2.902 -3.720 -14.367 1.00 98.12 174 VAL A O 1
ATOM 1373 N N . GLY A 1 175 ? 1.996 -2.017 -15.521 1.00 96.94 175 GLY A N 1
ATOM 1374 C CA . GLY A 1 175 ? 1.884 -1.116 -14.383 1.00 96.94 175 GLY A CA 1
ATOM 1375 C C . GLY A 1 175 ? 0.631 -1.398 -13.576 1.00 96.94 175 GLY A C 1
ATOM 1376 O O . GLY A 1 175 ? -0.416 -1.687 -14.143 1.00 96.94 175 GLY A O 1
ATOM 1377 N N . PHE A 1 176 ? 0.722 -1.264 -12.261 1.00 96.38 176 PHE A N 1
ATOM 1378 C CA . PHE A 1 176 ? -0.430 -1.299 -11.369 1.00 96.38 176 PHE A CA 1
ATOM 1379 C C . PHE A 1 176 ? -0.471 -0.050 -10.482 1.00 96.38 176 PHE A C 1
ATOM 1381 O O . PHE A 1 176 ? 0.568 0.370 -9.967 1.00 96.38 176 PHE A O 1
ATOM 1388 N N . MET A 1 177 ? -1.638 0.562 -10.303 1.00 92.62 177 MET A N 1
ATOM 1389 C CA . MET A 1 177 ? -1.876 1.645 -9.339 1.00 92.62 177 MET A CA 1
ATOM 1390 C C . MET A 1 177 ? -3.349 1.664 -8.912 1.00 92.62 177 MET A C 1
ATOM 1392 O O . MET A 1 177 ? -4.189 1.080 -9.584 1.00 92.62 177 MET A O 1
ATOM 1396 N N . SER A 1 178 ? -3.670 2.355 -7.820 1.00 89.94 178 SER A N 1
ATOM 1397 C CA . SER A 1 178 ? -5.031 2.390 -7.248 1.00 89.94 178 SER A CA 1
ATOM 1398 C C . SER A 1 178 ? -5.702 3.763 -7.360 1.00 89.94 178 SER A C 1
ATOM 1400 O O . SER A 1 178 ? -6.572 4.094 -6.564 1.00 89.94 178 SER A O 1
ATOM 1402 N N . PHE A 1 179 ? -5.236 4.615 -8.276 1.00 86.44 179 PHE A N 1
ATOM 1403 C CA . PHE A 1 179 ? -5.758 5.971 -8.452 1.00 86.44 179 PHE A CA 1
ATOM 1404 C C . PHE A 1 179 ? -5.452 6.519 -9.845 1.00 86.44 179 PHE A C 1
ATOM 1406 O O . PHE A 1 179 ? -4.512 6.087 -10.512 1.00 86.44 179 PHE A O 1
ATOM 1413 N N . LEU A 1 180 ? -6.235 7.517 -10.254 1.00 86.12 180 LEU A N 1
ATOM 1414 C CA . LEU A 1 180 ? -6.212 8.101 -11.595 1.00 86.12 180 LEU A CA 1
ATOM 1415 C C . LEU A 1 180 ? -5.500 9.462 -11.699 1.00 86.12 180 LEU A C 1
ATOM 1417 O O . LEU A 1 180 ? -5.242 9.936 -12.804 1.00 86.12 180 LEU A O 1
ATOM 1421 N N . TYR A 1 181 ? -5.141 10.094 -10.579 1.00 77.69 181 TYR A N 1
ATOM 1422 C CA . TYR A 1 181 ? -4.646 11.482 -10.551 1.00 77.69 181 TYR A CA 1
ATOM 1423 C C . TYR A 1 181 ? -3.334 11.732 -11.310 1.00 77.69 181 TYR A C 1
ATOM 1425 O O . TYR A 1 181 ? -3.041 12.865 -11.681 1.00 77.69 181 TYR A O 1
ATOM 1433 N N . VAL A 1 182 ? -2.528 10.693 -11.543 1.00 76.56 182 VAL A N 1
ATOM 1434 C CA . VAL A 1 182 ? -1.200 10.819 -12.174 1.00 76.56 182 VAL A CA 1
ATOM 1435 C C . VAL A 1 182 ? -1.173 10.391 -13.642 1.00 76.56 182 VAL A C 1
ATOM 1437 O O . VAL A 1 182 ? -0.125 10.509 -14.283 1.00 76.56 182 VAL A O 1
ATOM 1440 N N . THR A 1 183 ? -2.291 9.888 -14.178 1.00 79.00 183 THR A N 1
ATOM 1441 C CA . THR A 1 183 ? -2.355 9.383 -15.558 1.00 79.00 183 THR A CA 1
ATOM 1442 C C . THR A 1 183 ? -2.440 10.517 -16.570 1.00 79.00 183 THR A C 1
ATOM 1444 O O . THR A 1 183 ? -1.813 10.433 -17.623 1.00 79.00 183 THR A O 1
ATOM 1447 N N . ASP A 1 184 ? -3.163 11.588 -16.236 1.00 76.19 184 ASP A N 1
ATOM 1448 C CA . ASP A 1 184 ? -3.248 12.796 -17.049 1.00 76.19 184 ASP A CA 1
ATOM 1449 C C . ASP A 1 184 ? -3.549 14.037 -16.194 1.00 76.19 184 ASP A C 1
ATOM 1451 O O . ASP A 1 184 ? -4.268 13.961 -15.199 1.00 76.19 184 ASP A O 1
ATOM 1455 N N . ALA A 1 185 ? -2.979 15.183 -16.567 1.00 75.62 185 ALA A N 1
ATOM 1456 C CA . ALA A 1 185 ? -3.170 16.431 -15.836 1.00 75.62 185 ALA A CA 1
ATOM 1457 C C . ALA A 1 185 ? -4.418 17.152 -16.359 1.00 75.62 185 ALA A C 1
ATOM 1459 O O . ALA A 1 185 ? -4.458 17.586 -17.507 1.00 75.62 185 ALA A O 1
ATOM 1460 N N . GLN A 1 186 ? -5.425 17.309 -15.502 1.00 84.31 186 GLN A N 1
ATOM 1461 C CA . GLN A 1 186 ? -6.709 17.914 -15.854 1.00 84.31 186 GLN A CA 1
ATOM 1462 C C . GLN A 1 186 ? -6.932 19.191 -15.039 1.00 84.31 186 GLN A C 1
ATOM 1464 O O . GLN A 1 186 ? -6.760 19.195 -13.826 1.00 84.31 186 GLN A O 1
ATOM 1469 N N . THR A 1 187 ? -7.342 20.286 -15.683 1.00 84.88 187 THR A N 1
ATOM 1470 C CA . THR A 1 187 ? -7.465 21.619 -15.045 1.00 84.88 187 THR A CA 1
ATOM 1471 C C . THR A 1 187 ? -8.633 21.748 -14.061 1.00 84.88 187 THR A C 1
ATOM 1473 O O . THR A 1 187 ? -8.752 22.749 -13.354 1.00 84.88 187 THR A O 1
ATOM 1476 N N . TYR A 1 188 ? -9.526 20.759 -14.039 1.00 87.62 188 TYR A N 1
ATOM 1477 C CA . TYR A 1 188 ? -10.660 20.660 -13.121 1.00 87.62 188 TYR A CA 1
ATOM 1478 C C . TYR A 1 188 ? -10.427 19.633 -12.004 1.00 87.62 188 TYR A C 1
ATOM 1480 O O . TYR A 1 188 ? -11.308 19.451 -11.169 1.00 87.62 188 TYR A O 1
ATOM 1488 N N . LYS A 1 189 ? -9.258 18.978 -11.968 1.00 88.56 189 LYS A N 1
ATOM 1489 C CA . LYS A 1 189 ? -8.903 17.972 -10.960 1.00 88.56 189 LYS A CA 1
ATOM 1490 C C . LYS A 1 189 ? -7.674 18.419 -10.181 1.00 88.56 189 LYS A C 1
ATOM 1492 O O . LYS A 1 189 ? -6.753 19.006 -10.742 1.00 88.56 189 LYS A O 1
ATOM 1497 N N . SER A 1 190 ? -7.632 18.081 -8.902 1.00 88.31 190 SER A N 1
ATOM 1498 C CA . SER A 1 190 ? -6.418 18.159 -8.095 1.00 88.31 190 SER A CA 1
ATOM 1499 C C . SER A 1 190 ? -6.360 16.993 -7.118 1.00 88.31 190 SER A C 1
ATOM 1501 O O . SER A 1 190 ? -7.348 16.306 -6.877 1.00 88.31 190 SER A O 1
ATOM 1503 N N . ASP A 1 191 ? -5.180 16.770 -6.556 1.00 81.31 191 ASP A N 1
ATOM 1504 C CA . ASP A 1 191 ? -4.974 15.840 -5.452 1.00 81.31 191 ASP A CA 1
ATOM 1505 C C . ASP A 1 191 ? -5.059 16.597 -4.107 1.00 81.31 191 ASP A C 1
ATOM 1507 O O . ASP A 1 191 ? -4.463 17.682 -3.996 1.00 81.31 191 ASP A O 1
ATOM 1511 N N . PRO A 1 192 ? -5.749 16.061 -3.079 1.00 80.44 192 PRO A N 1
ATOM 1512 C CA . PRO A 1 192 ? -5.740 16.605 -1.718 1.00 80.44 192 PRO A CA 1
ATOM 1513 C C . PRO A 1 192 ? -4.338 16.818 -1.142 1.00 80.44 192 PRO A C 1
ATOM 1515 O O . PRO A 1 192 ? -4.131 17.724 -0.341 1.00 80.44 192 PRO A O 1
ATOM 1518 N N . MET A 1 193 ? -3.349 16.055 -1.607 1.00 77.56 193 MET A N 1
ATOM 1519 C CA . MET A 1 193 ? -1.931 16.216 -1.282 1.00 77.56 193 MET A CA 1
ATOM 1520 C C . MET A 1 193 ? -1.359 17.597 -1.632 1.00 77.56 193 MET A C 1
ATOM 1522 O O . MET A 1 193 ? -0.363 18.027 -1.052 1.00 77.56 193 MET A O 1
ATOM 1526 N N . PHE A 1 194 ? -1.975 18.323 -2.567 1.00 80.75 194 PHE A N 1
ATOM 1527 C CA . PHE A 1 194 ? -1.604 19.705 -2.880 1.00 80.75 194 PHE A CA 1
ATOM 1528 C C . PHE A 1 194 ? -2.258 20.739 -1.946 1.00 80.75 194 PHE A C 1
ATOM 1530 O O . PHE A 1 194 ? -2.054 21.942 -2.141 1.00 80.75 194 PHE A O 1
ATOM 1537 N N . HIS A 1 195 ? -3.006 20.292 -0.928 1.00 83.62 195 HIS A N 1
ATOM 1538 C CA . HIS A 1 195 ? -3.916 21.107 -0.115 1.00 83.62 195 HIS A CA 1
ATOM 1539 C C . HIS A 1 195 ? -4.937 21.835 -0.995 1.00 83.62 195 HIS A C 1
ATOM 1541 O O . HIS A 1 195 ? -5.115 23.052 -0.916 1.00 83.62 195 HIS A O 1
ATOM 1547 N N . CYS A 1 196 ? -5.535 21.070 -1.904 1.00 88.25 196 CYS A N 1
ATOM 1548 C CA . CYS A 1 196 ? -6.479 21.527 -2.909 1.00 88.25 196 CYS A CA 1
ATOM 1549 C C . CYS A 1 196 ? -7.676 20.580 -2.939 1.00 88.25 196 CYS A C 1
ATOM 1551 O O . CYS A 1 196 ? -7.534 19.386 -2.677 1.00 88.25 196 CYS A O 1
ATOM 1553 N N . ASN A 1 197 ? -8.848 21.105 -3.288 1.00 89.81 197 ASN A N 1
ATOM 1554 C CA . ASN A 1 197 ? -10.043 20.286 -3.450 1.00 89.81 197 ASN A CA 1
ATOM 1555 C C . ASN A 1 197 ? -9.884 19.310 -4.621 1.00 89.81 197 ASN A C 1
ATOM 1557 O O . ASN A 1 197 ? -9.256 19.635 -5.627 1.00 89.81 197 ASN A O 1
ATOM 1561 N N . ILE A 1 198 ? -10.478 18.120 -4.491 1.00 88.56 198 ILE A N 1
ATOM 1562 C CA . ILE A 1 198 ? -10.399 17.063 -5.514 1.00 88.56 198 ILE A CA 1
ATOM 1563 C C . ILE A 1 198 ? -10.964 17.567 -6.848 1.00 88.56 198 ILE A C 1
ATOM 1565 O O . ILE A 1 198 ? -10.342 17.399 -7.897 1.00 88.56 198 ILE A O 1
ATOM 1569 N N . SER A 1 199 ? -12.126 18.225 -6.789 1.00 91.62 199 SER A N 1
ATOM 1570 C CA . SER A 1 199 ? -12.711 18.957 -7.912 1.00 91.62 199 SER A CA 1
ATOM 1571 C C . SER A 1 199 ? -12.404 20.440 -7.781 1.00 91.62 199 SER A C 1
ATOM 1573 O O . SER A 1 199 ? -12.643 21.045 -6.736 1.00 91.62 199 SER A O 1
ATOM 1575 N N . LEU A 1 200 ? -11.926 21.025 -8.874 1.00 92.69 200 LEU A N 1
ATOM 1576 C CA . LEU A 1 200 ? -11.725 22.462 -9.009 1.00 92.69 200 LEU A CA 1
ATOM 1577 C C . LEU A 1 200 ? -12.847 23.125 -9.823 1.00 92.69 200 LEU A C 1
ATOM 1579 O O . LEU A 1 200 ? -12.735 24.299 -10.161 1.00 92.69 200 LEU A O 1
ATOM 1583 N N . GLU A 1 201 ? -13.923 22.409 -10.169 1.00 91.44 201 GLU A N 1
ATOM 1584 C CA . GLU A 1 201 ? -14.986 22.912 -11.057 1.00 91.44 201 GLU A CA 1
ATOM 1585 C C . GLU A 1 201 ? -15.634 24.210 -10.559 1.00 91.44 201 GLU A C 1
ATOM 1587 O O . GLU A 1 201 ? -15.898 25.115 -11.352 1.00 91.44 201 GLU A O 1
ATOM 1592 N N . ASN A 1 202 ? -15.795 24.341 -9.245 1.00 93.25 202 ASN A N 1
ATOM 1593 C CA . ASN A 1 202 ? -16.403 25.513 -8.615 1.00 93.25 202 ASN A CA 1
ATOM 1594 C C . ASN A 1 202 ? -15.374 26.468 -7.991 1.00 93.25 202 ASN A C 1
ATOM 1596 O O . ASN A 1 202 ? -15.749 27.439 -7.339 1.00 93.25 202 ASN A O 1
ATOM 1600 N N . GLU A 1 203 ? -14.080 26.208 -8.193 1.00 94.69 203 GLU A N 1
ATOM 1601 C CA . GLU A 1 203 ? -13.009 27.036 -7.647 1.00 94.69 203 GLU A CA 1
ATOM 1602 C C . GLU A 1 203 ? -12.746 28.277 -8.498 1.00 94.69 203 GLU A C 1
ATOM 1604 O O . GLU A 1 203 ? -12.884 28.270 -9.729 1.00 94.69 203 GLU A O 1
ATOM 1609 N N . SER A 1 204 ? -12.297 29.342 -7.829 1.00 95.00 204 SER A N 1
ATOM 1610 C CA . SER A 1 204 ? -11.875 30.575 -8.495 1.00 95.00 204 SER A CA 1
ATOM 1611 C C . SER A 1 204 ? -10.697 30.327 -9.444 1.00 95.00 204 SER A C 1
ATOM 1613 O O . SER A 1 204 ? -9.916 29.387 -9.276 1.00 95.00 204 SER A O 1
ATOM 1615 N N . PHE A 1 205 ? -10.510 31.215 -10.424 1.00 93.88 205 PHE A N 1
ATOM 1616 C CA . PHE A 1 205 ? -9.349 31.150 -11.316 1.00 93.88 205 PHE A CA 1
ATOM 1617 C C . PHE A 1 205 ? -8.020 31.122 -10.545 1.00 93.88 205 PHE A C 1
ATOM 1619 O O . PHE A 1 205 ? -7.119 30.367 -10.905 1.00 93.88 205 PHE A O 1
ATOM 1626 N N . LEU A 1 206 ? -7.902 31.913 -9.472 1.00 94.00 206 LEU A N 1
ATOM 1627 C CA . LEU A 1 206 ? -6.673 31.992 -8.687 1.00 94.00 206 LEU A CA 1
ATOM 1628 C C . LEU A 1 206 ? -6.371 30.672 -7.967 1.00 94.00 206 LEU A C 1
ATOM 1630 O O . LEU A 1 206 ? -5.232 30.210 -8.008 1.00 94.00 206 LEU A O 1
ATOM 1634 N N . GLU A 1 207 ? -7.382 30.037 -7.370 1.00 93.25 207 GLU A N 1
ATOM 1635 C CA . GLU A 1 207 ? -7.207 28.728 -6.728 1.00 93.25 207 GLU A CA 1
ATOM 1636 C C . GLU A 1 207 ? -6.904 27.636 -7.757 1.00 93.25 207 GLU A C 1
ATOM 1638 O O . GLU A 1 207 ? -5.966 26.862 -7.568 1.00 93.25 207 GLU A O 1
ATOM 1643 N N . ARG A 1 208 ? -7.576 27.639 -8.916 1.00 93.00 208 ARG A N 1
ATOM 1644 C CA . ARG A 1 208 ? -7.239 26.736 -10.030 1.00 93.00 208 ARG A CA 1
ATOM 1645 C C . ARG A 1 208 ? -5.793 26.903 -10.489 1.00 93.00 208 ARG A C 1
ATOM 1647 O O . ARG A 1 208 ? -5.093 25.907 -10.657 1.00 93.00 208 ARG A O 1
ATOM 1654 N N . PHE A 1 209 ? -5.328 28.139 -10.669 1.00 91.94 209 PHE A N 1
ATOM 1655 C CA . PHE A 1 209 ? -3.954 28.432 -11.079 1.00 91.94 209 PHE A CA 1
ATOM 1656 C C . PHE A 1 209 ? -2.941 27.972 -10.024 1.00 91.94 209 PHE A C 1
ATOM 1658 O O . PHE A 1 209 ? -1.953 27.308 -10.344 1.00 91.94 209 PHE A O 1
ATOM 1665 N N . LYS A 1 210 ? -3.213 28.253 -8.749 1.00 91.88 210 LYS A N 1
ATOM 1666 C CA . LYS A 1 210 ? -2.393 27.793 -7.627 1.00 91.88 210 LYS A CA 1
ATOM 1667 C C . LYS A 1 210 ? -2.306 26.264 -7.575 1.00 91.88 210 LYS A C 1
ATOM 1669 O O . LYS A 1 210 ? -1.199 25.738 -7.486 1.00 91.88 210 LYS A O 1
ATOM 1674 N N . CYS A 1 211 ? -3.432 25.560 -7.671 1.00 91.00 211 CYS A N 1
ATOM 1675 C CA . CYS A 1 211 ? -3.499 24.100 -7.571 1.00 91.00 211 CYS A CA 1
ATOM 1676 C C . CYS A 1 211 ? -2.963 23.375 -8.811 1.00 91.00 211 CYS A C 1
ATOM 1678 O O . CYS A 1 211 ? -2.319 22.342 -8.675 1.00 91.00 211 CYS A O 1
ATOM 1680 N N . THR A 1 212 ? -3.162 23.927 -10.010 1.00 88.56 212 THR A N 1
ATOM 1681 C CA . THR A 1 212 ? -2.768 23.268 -11.270 1.00 88.56 212 THR A CA 1
ATOM 1682 C C . THR A 1 212 ? -1.338 23.611 -11.694 1.00 88.56 212 THR A C 1
ATOM 1684 O O . THR A 1 212 ? -0.691 22.808 -12.360 1.00 88.56 212 THR A O 1
ATOM 1687 N N . ILE A 1 213 ? -0.823 24.791 -11.326 1.00 88.75 213 ILE A N 1
ATOM 1688 C CA . ILE A 1 213 ? 0.498 25.272 -11.763 1.00 88.75 213 ILE A CA 1
ATOM 1689 C C . ILE A 1 213 ? 1.462 25.412 -10.584 1.00 88.75 213 ILE A C 1
ATOM 1691 O O . ILE A 1 213 ? 2.487 24.733 -10.537 1.00 88.75 213 ILE A O 1
ATOM 1695 N N . ILE A 1 214 ? 1.149 26.281 -9.618 1.00 90.19 214 ILE A N 1
ATOM 1696 C CA . ILE A 1 214 ? 2.108 26.672 -8.570 1.00 90.19 214 ILE A CA 1
ATOM 1697 C C . ILE A 1 214 ? 2.467 25.492 -7.660 1.00 90.19 214 ILE A C 1
ATOM 1699 O O . ILE A 1 214 ? 3.644 25.244 -7.397 1.00 90.19 214 ILE A O 1
ATOM 1703 N N . ARG A 1 215 ? 1.465 24.740 -7.193 1.00 88.31 215 ARG A N 1
ATOM 1704 C CA . ARG A 1 215 ? 1.656 23.584 -6.308 1.00 88.31 215 ARG A CA 1
ATOM 1705 C C . ARG A 1 215 ? 2.450 22.455 -6.990 1.00 88.31 215 ARG A C 1
ATOM 1707 O O . ARG A 1 215 ? 3.455 22.040 -6.410 1.00 88.31 215 ARG A O 1
ATOM 1714 N N . PRO A 1 216 ? 2.115 22.007 -8.217 1.00 86.38 216 PRO A N 1
ATOM 1715 C CA . PRO A 1 216 ? 2.937 21.048 -8.953 1.00 86.38 216 PRO A CA 1
ATOM 1716 C C . PRO A 1 216 ? 4.379 21.503 -9.185 1.00 86.38 216 PRO A C 1
ATOM 1718 O O . PRO A 1 216 ? 5.291 20.696 -9.015 1.00 86.38 216 PRO A O 1
ATOM 1721 N N . LEU A 1 217 ? 4.616 22.780 -9.511 1.00 87.69 217 LEU A N 1
ATOM 1722 C CA . LEU A 1 217 ? 5.978 23.306 -9.677 1.00 87.69 217 LEU A CA 1
ATOM 1723 C C . LEU A 1 217 ? 6.791 23.230 -8.381 1.00 87.69 217 LEU A C 1
ATOM 1725 O O . LEU A 1 217 ? 7.968 22.874 -8.419 1.00 87.69 217 LEU A O 1
ATOM 1729 N N . HIS A 1 218 ? 6.166 23.499 -7.233 1.00 87.25 218 HIS A N 1
ATOM 1730 C CA . HIS A 1 218 ? 6.820 23.330 -5.938 1.00 87.25 218 HIS A CA 1
ATOM 1731 C C . HIS A 1 218 ? 7.209 21.861 -5.701 1.00 87.25 218 HIS A C 1
ATOM 1733 O O . HIS A 1 218 ? 8.356 21.582 -5.355 1.00 87.25 218 HIS A O 1
ATOM 1739 N N . ILE A 1 219 ? 6.310 20.905 -5.969 1.00 85.31 219 ILE A N 1
ATOM 1740 C CA . ILE A 1 219 ? 6.646 19.475 -5.851 1.00 85.31 219 ILE A CA 1
ATOM 1741 C C . ILE A 1 219 ? 7.797 19.100 -6.788 1.00 85.31 219 ILE A C 1
ATOM 1743 O O . ILE A 1 219 ? 8.740 18.443 -6.355 1.00 85.31 219 ILE A O 1
ATOM 1747 N N . ILE A 1 220 ? 7.765 19.542 -8.047 1.00 87.12 220 ILE A N 1
ATOM 1748 C CA . ILE A 1 220 ? 8.852 19.289 -9.004 1.00 87.12 220 ILE A CA 1
ATOM 1749 C C . ILE A 1 220 ? 10.181 19.841 -8.475 1.00 87.12 220 ILE A C 1
ATOM 1751 O O . ILE A 1 220 ? 11.194 19.150 -8.554 1.00 87.12 220 ILE A O 1
ATOM 1755 N N . SER A 1 221 ? 10.181 21.044 -7.893 1.00 89.06 221 SER A N 1
ATOM 1756 C CA . SER A 1 221 ? 11.383 21.633 -7.293 1.00 89.06 221 SER A CA 1
ATOM 1757 C C . SER A 1 221 ? 11.929 20.797 -6.136 1.00 89.06 221 SER A C 1
ATOM 1759 O O . SER A 1 221 ? 13.143 20.700 -5.986 1.00 89.06 221 SER A O 1
ATOM 1761 N N . LEU A 1 222 ? 11.063 20.192 -5.321 1.00 86.88 222 LEU A N 1
ATOM 1762 C CA . LEU A 1 222 ? 11.486 19.337 -4.208 1.00 86.88 222 LEU A CA 1
ATOM 1763 C C . LEU A 1 222 ? 12.015 17.991 -4.693 1.00 86.88 222 LEU A C 1
ATOM 1765 O O . LEU A 1 222 ? 13.001 17.482 -4.168 1.00 86.88 222 LEU A O 1
ATOM 1769 N N . LEU A 1 223 ? 11.392 17.438 -5.732 1.00 88.25 223 LEU A N 1
ATOM 1770 C CA . LEU A 1 223 ? 11.809 16.175 -6.328 1.00 88.25 223 LEU A CA 1
ATOM 1771 C C . LEU A 1 223 ? 13.037 16.316 -7.237 1.00 88.25 223 LEU A C 1
ATOM 1773 O O . LEU A 1 223 ? 13.640 15.306 -7.582 1.00 88.25 223 LEU A O 1
ATOM 1777 N N . TYR A 1 224 ? 13.451 17.532 -7.598 1.00 90.50 224 TYR A N 1
ATOM 1778 C CA . TYR A 1 224 ? 14.578 17.766 -8.504 1.00 90.50 224 TYR A CA 1
ATOM 1779 C C . TYR A 1 224 ? 15.854 17.026 -8.073 1.00 90.50 224 TYR A C 1
ATOM 1781 O O . TYR A 1 224 ? 16.439 16.280 -8.857 1.00 90.50 224 TYR A O 1
ATOM 1789 N N . THR A 1 225 ? 16.261 17.181 -6.811 1.00 91.88 225 THR A N 1
ATOM 1790 C CA . THR A 1 225 ? 17.465 16.532 -6.274 1.00 91.88 225 THR A CA 1
ATOM 1791 C C . THR A 1 225 ? 17.379 15.002 -6.298 1.00 91.88 225 THR A C 1
ATOM 1793 O O . THR A 1 225 ? 18.250 14.390 -6.920 1.00 91.88 225 THR A O 1
ATOM 1796 N N . PRO A 1 226 ? 16.368 14.345 -5.689 1.00 91.31 226 PRO A N 1
ATOM 1797 C CA . PRO A 1 226 ? 16.292 12.885 -5.716 1.00 91.31 226 PRO A CA 1
ATOM 1798 C C . PRO A 1 226 ? 16.123 12.318 -7.136 1.00 91.31 226 PRO A C 1
ATOM 1800 O O . PRO A 1 226 ? 16.677 11.259 -7.429 1.00 91.31 226 PRO A O 1
ATOM 1803 N N . LEU A 1 227 ? 15.431 13.022 -8.045 1.00 92.00 227 LEU A N 1
ATOM 1804 C CA . LEU A 1 227 ? 15.308 12.608 -9.451 1.00 92.00 227 LEU A CA 1
ATOM 1805 C C . LEU A 1 227 ? 16.644 12.667 -10.212 1.00 92.00 227 LEU A C 1
ATOM 1807 O O . LEU A 1 227 ? 16.904 11.820 -11.066 1.00 92.00 227 LEU A O 1
ATOM 1811 N N . ASN A 1 228 ? 17.517 13.624 -9.900 1.00 94.19 228 ASN A N 1
ATOM 1812 C CA . ASN A 1 228 ? 18.865 13.644 -10.471 1.00 94.19 228 ASN A CA 1
ATOM 1813 C C . ASN A 1 228 ? 19.739 12.539 -9.876 1.00 94.19 228 ASN A C 1
ATOM 1815 O O . ASN A 1 228 ? 20.381 11.809 -10.623 1.00 94.19 228 ASN A O 1
ATOM 1819 N N . GLN A 1 229 ? 19.683 12.331 -8.558 1.00 95.69 229 GLN A N 1
ATOM 1820 C CA . GLN A 1 229 ? 20.460 11.284 -7.888 1.00 95.69 229 GLN A CA 1
ATOM 1821 C C . GLN A 1 229 ? 20.130 9.879 -8.409 1.00 95.69 229 GLN A C 1
ATOM 1823 O O . GLN A 1 229 ? 21.036 9.077 -8.631 1.00 95.69 229 GLN A O 1
ATOM 1828 N N . ILE A 1 230 ? 18.851 9.563 -8.647 1.00 95.19 230 ILE A N 1
ATOM 1829 C CA . ILE A 1 230 ? 18.488 8.270 -9.246 1.00 95.19 230 ILE A CA 1
ATOM 1830 C C . ILE A 1 230 ? 19.008 8.141 -10.685 1.00 95.19 230 ILE A C 1
ATOM 1832 O O . ILE A 1 230 ? 19.422 7.057 -11.085 1.00 95.19 230 ILE A O 1
ATOM 1836 N N . ASN A 1 231 ? 19.053 9.231 -11.457 1.00 96.56 231 ASN A N 1
ATOM 1837 C CA . ASN A 1 231 ? 19.622 9.221 -12.806 1.00 96.56 231 ASN A CA 1
ATOM 1838 C C . ASN A 1 231 ? 21.152 9.084 -12.801 1.00 96.56 231 ASN A C 1
ATOM 1840 O O . ASN A 1 231 ? 21.693 8.382 -13.653 1.00 96.56 231 ASN A O 1
ATOM 1844 N N . ASP A 1 232 ? 21.845 9.650 -11.813 1.00 97.06 232 ASP A N 1
ATOM 1845 C CA . ASP A 1 232 ? 23.277 9.414 -11.610 1.00 97.06 232 ASP A CA 1
ATOM 1846 C C . ASP A 1 232 ? 23.554 7.935 -11.307 1.00 97.06 232 ASP A C 1
ATOM 1848 O O . ASP A 1 232 ? 24.470 7.343 -11.881 1.00 97.06 232 ASP A O 1
ATOM 1852 N N . LEU A 1 233 ? 22.725 7.305 -10.466 1.00 97.12 233 LEU A N 1
ATOM 1853 C CA . LEU A 1 233 ? 22.808 5.868 -10.189 1.00 97.12 233 LEU A CA 1
ATOM 1854 C C . LEU A 1 233 ? 22.512 5.026 -11.437 1.00 97.12 233 LEU A C 1
ATOM 1856 O O . LEU A 1 233 ? 23.235 4.068 -11.709 1.00 97.12 233 LEU A O 1
ATOM 1860 N N . ARG A 1 234 ? 21.500 5.395 -12.232 1.00 97.38 234 ARG A N 1
ATOM 1861 C CA . ARG A 1 234 ? 21.218 4.748 -13.525 1.00 97.38 234 ARG A CA 1
ATOM 1862 C C . ARG A 1 234 ? 22.431 4.804 -14.448 1.00 97.38 234 ARG A C 1
ATOM 1864 O O . ARG A 1 234 ? 22.852 3.759 -14.936 1.00 97.38 234 ARG A O 1
ATOM 1871 N N . ASN A 1 235 ? 23.048 5.975 -14.604 1.00 97.12 235 ASN A N 1
ATOM 1872 C CA . ASN A 1 235 ? 24.250 6.153 -15.421 1.00 97.12 235 ASN A CA 1
ATOM 1873 C C . ASN A 1 235 ? 25.413 5.273 -14.944 1.00 97.12 235 ASN A C 1
ATOM 1875 O O . ASN A 1 235 ? 26.023 4.573 -15.751 1.00 97.12 235 ASN A O 1
ATOM 1879 N N . GLN A 1 236 ? 25.686 5.244 -13.634 1.00 96.94 236 GLN A N 1
ATOM 1880 C CA . GLN A 1 236 ? 26.725 4.382 -13.046 1.00 96.94 236 GLN A CA 1
ATOM 1881 C C . GLN A 1 236 ? 26.482 2.891 -13.325 1.00 96.94 236 GLN A C 1
ATOM 1883 O O . GLN A 1 236 ? 27.427 2.111 -13.414 1.00 96.94 236 GLN A O 1
ATOM 1888 N N . MET A 1 237 ? 25.219 2.498 -13.480 1.00 96.31 237 MET A N 1
ATOM 1889 C CA . MET A 1 237 ? 24.794 1.128 -13.764 1.00 96.31 237 MET A CA 1
ATOM 1890 C C . MET A 1 237 ? 24.542 0.870 -15.259 1.00 96.31 237 MET A C 1
ATOM 1892 O O . MET A 1 237 ? 24.068 -0.207 -15.613 1.00 96.31 237 MET A O 1
ATOM 1896 N N . SER A 1 238 ? 24.871 1.825 -16.141 1.00 95.81 238 SER A N 1
ATOM 1897 C CA . SER A 1 238 ? 24.611 1.757 -17.592 1.00 95.81 238 SER A CA 1
ATOM 1898 C C . SER A 1 238 ? 23.131 1.551 -17.953 1.00 95.81 238 SER A C 1
ATOM 1900 O O . SER A 1 238 ? 22.794 0.873 -18.923 1.00 95.81 238 SER A O 1
ATOM 1902 N N . ILE A 1 239 ? 22.237 2.131 -17.156 1.00 95.94 239 ILE A N 1
ATOM 1903 C CA . ILE A 1 239 ? 20.790 2.161 -17.372 1.00 95.94 239 ILE A CA 1
ATOM 1904 C C . ILE A 1 239 ? 20.433 3.520 -17.970 1.00 95.94 239 ILE A C 1
ATOM 1906 O O . ILE A 1 239 ? 20.944 4.548 -17.530 1.00 95.94 239 ILE A O 1
ATOM 1910 N N . GLU A 1 240 ? 19.533 3.533 -18.952 1.00 93.69 240 GLU A N 1
ATOM 1911 C CA . GLU A 1 240 ? 19.046 4.769 -19.566 1.00 93.69 240 GLU A CA 1
ATOM 1912 C C . GLU A 1 240 ? 18.360 5.676 -18.522 1.00 93.69 240 GLU A C 1
ATOM 1914 O O . GLU A 1 240 ? 17.375 5.253 -17.900 1.00 93.69 240 GLU A O 1
ATOM 1919 N N . PRO A 1 241 ? 18.837 6.921 -18.329 1.00 94.31 241 PRO A N 1
ATOM 1920 C CA . PRO A 1 241 ? 18.172 7.901 -17.484 1.00 94.31 241 PRO A CA 1
ATOM 1921 C C . PRO A 1 241 ? 16.755 8.198 -17.961 1.00 94.31 241 PRO A C 1
ATOM 1923 O O . PRO A 1 241 ? 16.467 8.264 -19.154 1.00 94.31 241 PRO A O 1
ATOM 1926 N N . VAL A 1 242 ? 15.862 8.459 -17.016 1.00 93.31 242 VAL A N 1
ATOM 1927 C CA . VAL A 1 242 ? 14.482 8.835 -17.307 1.00 93.31 242 VAL A CA 1
ATOM 1928 C C . VAL A 1 242 ? 14.029 9.869 -16.294 1.00 93.31 242 VAL A C 1
ATOM 1930 O O . VAL A 1 242 ? 14.401 9.812 -15.124 1.00 93.31 242 VAL A O 1
ATOM 1933 N N . TYR A 1 243 ? 13.210 10.827 -16.734 1.00 86.69 243 TYR A N 1
ATOM 1934 C CA . TYR A 1 243 ? 12.680 11.835 -15.821 1.00 86.69 243 TYR A CA 1
ATOM 1935 C C . TYR A 1 243 ? 11.901 11.182 -14.671 1.00 86.69 243 TYR A C 1
ATOM 1937 O O . TYR A 1 243 ? 12.216 11.410 -13.512 1.00 86.69 243 TYR A O 1
ATOM 1945 N N . MET A 1 244 ? 10.935 10.313 -14.988 1.00 87.75 244 MET A N 1
ATOM 1946 C CA . MET A 1 244 ? 10.252 9.443 -14.024 1.00 87.75 244 MET A CA 1
ATOM 1947 C C . MET A 1 244 ? 9.850 8.131 -14.706 1.00 87.75 244 MET A C 1
ATOM 1949 O O . MET A 1 244 ? 9.210 8.161 -15.761 1.00 87.75 244 MET A O 1
ATOM 1953 N N . SER A 1 245 ? 10.169 6.981 -14.108 1.00 90.69 245 SER A N 1
ATOM 1954 C CA . SER A 1 245 ? 9.915 5.669 -14.730 1.00 90.69 245 SER A CA 1
ATOM 1955 C C . SER A 1 245 ? 8.438 5.424 -15.026 1.00 90.69 245 SER A C 1
ATOM 1957 O O . SER A 1 245 ? 8.097 4.901 -16.087 1.00 90.69 245 SER A O 1
ATOM 1959 N N . PHE A 1 246 ? 7.540 5.872 -14.144 1.00 89.06 246 PHE A N 1
ATOM 1960 C CA . PHE A 1 246 ? 6.103 5.724 -14.370 1.00 89.06 246 PHE A CA 1
ATOM 1961 C C . PHE A 1 246 ? 5.593 6.538 -15.568 1.00 89.06 246 PHE A C 1
ATOM 1963 O O . PHE A 1 246 ? 4.677 6.104 -16.260 1.00 89.06 246 PHE A O 1
ATOM 1970 N N . ARG A 1 247 ? 6.190 7.705 -15.862 1.00 89.94 247 ARG A N 1
ATOM 1971 C CA . ARG A 1 247 ? 5.823 8.515 -17.039 1.00 89.94 247 ARG A CA 1
ATOM 1972 C C . ARG A 1 247 ? 6.167 7.780 -18.331 1.00 89.94 247 ARG A C 1
ATOM 1974 O O . ARG A 1 247 ? 5.410 7.875 -19.293 1.00 89.94 247 ARG A O 1
ATOM 1981 N N . ARG A 1 248 ? 7.295 7.056 -18.354 1.00 91.56 248 ARG A N 1
ATOM 1982 C CA . ARG A 1 248 ? 7.657 6.164 -19.467 1.00 91.56 248 ARG A CA 1
ATOM 1983 C C . ARG A 1 248 ? 6.645 5.023 -19.568 1.00 91.56 248 ARG A C 1
ATOM 1985 O O . ARG A 1 248 ? 6.078 4.835 -20.637 1.00 91.56 248 ARG A O 1
ATOM 1992 N N . LEU A 1 249 ? 6.352 4.350 -18.454 1.00 92.31 249 LEU A N 1
ATOM 1993 C CA . LEU A 1 249 ? 5.389 3.245 -18.385 1.00 92.31 249 LEU A CA 1
ATOM 1994 C C . LEU A 1 249 ? 4.009 3.619 -18.955 1.00 92.31 249 LEU A C 1
ATOM 1996 O O . LEU A 1 249 ? 3.500 2.910 -19.817 1.00 92.31 249 LEU A O 1
ATOM 2000 N N . LEU A 1 250 ? 3.452 4.768 -18.549 1.00 91.12 250 LEU A N 1
ATOM 2001 C CA . LEU A 1 250 ? 2.156 5.275 -19.026 1.00 91.12 250 LEU A CA 1
ATOM 2002 C C . LEU A 1 250 ? 2.090 5.487 -20.547 1.00 91.12 250 LEU A C 1
ATOM 2004 O O . LEU A 1 250 ? 0.997 5.549 -21.100 1.00 91.12 250 LEU A O 1
ATOM 2008 N N . ARG A 1 251 ? 3.234 5.617 -21.229 1.00 89.88 251 ARG A N 1
ATOM 2009 C CA . ARG A 1 251 ? 3.310 5.831 -22.683 1.00 89.88 251 ARG A CA 1
ATOM 2010 C C . ARG A 1 251 ? 3.622 4.563 -23.468 1.00 89.88 251 ARG A C 1
ATOM 2012 O O . ARG A 1 251 ? 3.362 4.528 -24.665 1.00 89.88 251 ARG A O 1
ATOM 2019 N N . THR A 1 252 ? 4.233 3.565 -22.833 1.00 90.06 252 THR A N 1
ATOM 2020 C CA . THR A 1 252 ? 4.817 2.416 -23.543 1.00 90.06 252 THR A CA 1
ATOM 2021 C C . THR A 1 252 ? 4.183 1.080 -23.187 1.00 90.06 252 THR A C 1
ATOM 2023 O O . THR A 1 252 ? 4.435 0.101 -23.882 1.00 90.06 252 THR A O 1
ATOM 2026 N N . SER A 1 253 ? 3.412 1.007 -22.102 1.00 95.31 253 SER A N 1
ATOM 2027 C CA . SER A 1 253 ? 2.999 -0.262 -21.498 1.00 95.31 253 SER A CA 1
ATOM 2028 C C . SER A 1 253 ? 1.550 -0.241 -21.027 1.00 95.31 253 SER A C 1
ATOM 2030 O O . SER A 1 253 ? 0.963 0.821 -20.824 1.00 95.31 253 SER A O 1
ATOM 2032 N N . LEU A 1 254 ? 0.978 -1.429 -20.828 1.00 97.00 254 LEU A N 1
ATOM 2033 C CA . LEU A 1 254 ? -0.336 -1.590 -20.213 1.00 97.00 254 LEU A CA 1
ATOM 2034 C C . LEU A 1 254 ? -0.274 -1.175 -18.738 1.00 97.00 254 LEU A C 1
ATOM 2036 O O . LEU A 1 254 ? 0.631 -1.591 -18.015 1.00 97.00 254 LEU A O 1
ATOM 2040 N N . VAL A 1 255 ? -1.238 -0.378 -18.288 1.00 96.44 255 VAL A N 1
ATOM 2041 C CA . VAL A 1 255 ? -1.366 0.044 -16.892 1.00 96.44 255 VAL A CA 1
ATOM 2042 C C . VAL A 1 255 ? -2.772 -0.253 -16.399 1.00 96.44 255 VAL A C 1
ATOM 2044 O O . VAL A 1 255 ? -3.759 0.191 -16.982 1.00 96.44 255 VAL A O 1
ATOM 2047 N N . PHE A 1 256 ? -2.845 -0.998 -15.307 1.00 96.00 256 PHE A N 1
ATOM 2048 C CA . PHE A 1 256 ? -4.065 -1.310 -14.591 1.00 96.00 256 PHE A CA 1
ATOM 2049 C C . PHE A 1 256 ? -4.299 -0.327 -13.454 1.00 96.00 256 PHE A C 1
ATOM 2051 O O . PHE A 1 256 ? -3.401 -0.055 -12.652 1.00 96.00 256 PHE A O 1
ATOM 2058 N N . ILE A 1 257 ? -5.531 0.172 -13.396 1.00 94.12 257 ILE A N 1
ATOM 2059 C CA . ILE A 1 257 ? -6.018 1.059 -12.353 1.00 94.12 257 ILE A CA 1
ATOM 2060 C C . ILE A 1 257 ? -7.065 0.310 -11.534 1.00 94.12 257 ILE A C 1
ATOM 2062 O O . ILE A 1 257 ? -8.127 -0.054 -12.043 1.00 94.12 257 ILE A O 1
ATOM 2066 N N . ASP A 1 258 ? -6.766 0.091 -10.262 1.00 94.50 258 ASP A N 1
ATOM 2067 C CA . ASP A 1 258 ? -7.702 -0.466 -9.293 1.00 94.50 258 ASP A CA 1
ATOM 2068 C C . ASP A 1 258 ? -8.519 0.654 -8.650 1.00 94.50 258 ASP A C 1
ATOM 2070 O O . ASP A 1 258 ? -8.203 1.159 -7.574 1.00 94.50 258 ASP A O 1
ATOM 2074 N N . THR A 1 259 ? -9.540 1.086 -9.383 1.00 91.06 259 THR A N 1
ATOM 2075 C CA . THR A 1 259 ? -10.574 2.016 -8.927 1.00 91.06 259 THR A CA 1
ATOM 2076 C C . THR A 1 259 ? -11.929 1.575 -9.477 1.00 91.06 259 THR A C 1
ATOM 2078 O O . THR A 1 259 ? -11.994 0.797 -10.430 1.00 91.06 259 THR A O 1
ATOM 2081 N N . PHE A 1 260 ? -13.016 2.040 -8.865 1.00 87.50 260 PHE A N 1
ATOM 2082 C CA . PHE A 1 260 ? -14.375 1.756 -9.321 1.00 87.50 260 PHE A CA 1
ATOM 2083 C C . PHE A 1 260 ? -14.807 2.793 -10.363 1.00 87.50 260 PHE A C 1
ATOM 2085 O O . PHE A 1 260 ? -14.717 4.000 -10.123 1.00 87.50 260 PHE A O 1
ATOM 2092 N N . PHE A 1 261 ? -15.336 2.330 -11.497 1.00 84.50 261 PHE A N 1
ATOM 2093 C CA . PHE A 1 261 ? -15.854 3.220 -12.533 1.00 84.50 261 PHE A CA 1
ATOM 2094 C C . PHE A 1 261 ? -16.984 4.104 -11.981 1.00 84.50 261 PHE A C 1
ATOM 2096 O O . PHE A 1 261 ? -18.012 3.605 -11.528 1.00 84.50 261 PHE A O 1
ATOM 2103 N N . GLY A 1 262 ? -16.807 5.424 -12.043 1.00 85.06 262 GLY A N 1
ATOM 2104 C CA . GLY A 1 262 ? -17.752 6.402 -11.493 1.00 85.06 262 GLY A CA 1
ATOM 2105 C C . GLY A 1 262 ? -17.457 6.856 -10.060 1.00 85.06 262 GLY A C 1
ATOM 2106 O O . GLY A 1 262 ? -18.186 7.699 -9.545 1.00 85.06 262 GLY A O 1
ATOM 2107 N N . LEU A 1 263 ? -16.397 6.343 -9.423 1.00 87.00 263 LEU A N 1
ATOM 2108 C CA . LEU A 1 263 ? -15.880 6.887 -8.160 1.00 87.00 263 LEU A CA 1
ATOM 2109 C C . LEU A 1 263 ? -14.958 8.095 -8.391 1.00 87.00 263 LEU A C 1
ATOM 2111 O O . LEU A 1 263 ? -14.968 9.051 -7.621 1.00 87.00 263 LEU A O 1
ATOM 2115 N N . GLU A 1 264 ? -14.154 8.041 -9.451 1.00 87.12 264 GLU A N 1
ATOM 2116 C CA . GLU A 1 264 ? -13.190 9.079 -9.817 1.00 87.12 264 GLU A CA 1
ATOM 2117 C C . GLU A 1 264 ? -13.846 10.204 -10.626 1.00 87.12 264 GLU A C 1
ATOM 2119 O O . GLU A 1 264 ? -14.805 9.984 -11.370 1.00 87.12 264 GLU A O 1
ATOM 2124 N N . LEU A 1 265 ? -13.277 11.415 -10.554 1.00 88.50 265 LEU A N 1
ATOM 2125 C CA . LEU A 1 265 ? -13.685 12.491 -11.462 1.00 88.50 265 LEU A CA 1
ATOM 2126 C C . LEU A 1 265 ? -13.424 12.073 -12.921 1.00 88.50 265 LEU A C 1
ATOM 2128 O O . LEU A 1 265 ? -12.303 11.616 -13.204 1.00 88.50 265 LEU A O 1
ATOM 2132 N N . PRO A 1 266 ? -14.395 12.278 -13.837 1.00 87.38 266 PRO A N 1
ATOM 2133 C CA . PRO A 1 266 ? -14.275 11.871 -15.233 1.00 87.38 266 PRO A CA 1
ATOM 2134 C C . PRO A 1 266 ? -12.989 12.397 -15.861 1.00 87.38 266 PRO A C 1
ATOM 2136 O O . PRO A 1 266 ? -12.629 13.545 -15.636 1.00 87.38 266 PRO A O 1
ATOM 2139 N N . GLN A 1 267 ? -12.297 11.573 -16.644 1.00 87.31 267 GLN A N 1
ATOM 2140 C CA . GLN A 1 267 ? -11.145 12.002 -17.434 1.00 87.31 267 GLN A CA 1
ATOM 2141 C C . GLN A 1 267 ? -10.933 11.078 -18.630 1.00 87.31 267 GLN A C 1
ATOM 2143 O O . GLN A 1 267 ? -11.382 9.934 -18.639 1.00 87.31 267 GLN A O 1
ATOM 2148 N N . THR A 1 268 ? -10.214 11.563 -19.638 1.00 87.69 268 THR A N 1
ATOM 2149 C CA . THR A 1 268 ? -9.784 10.725 -20.757 1.00 87.69 268 THR A CA 1
ATOM 2150 C C . THR A 1 268 ? -8.639 9.819 -20.330 1.00 87.69 268 THR A C 1
ATOM 2152 O O . THR A 1 268 ? -7.671 10.285 -19.729 1.00 87.69 268 THR A O 1
ATOM 2155 N N . LEU A 1 269 ? -8.721 8.537 -20.685 1.00 88.00 269 LEU A N 1
ATOM 2156 C CA . LEU A 1 269 ? -7.644 7.575 -20.477 1.00 88.00 269 LEU A CA 1
ATOM 2157 C C . LEU A 1 269 ? -7.038 7.153 -21.823 1.00 88.00 269 LEU A C 1
ATOM 2159 O O . LEU A 1 269 ? -7.781 6.909 -22.778 1.00 88.00 269 LEU A O 1
ATOM 2163 N N . PRO A 1 270 ? -5.701 7.048 -21.924 1.00 89.19 270 PRO A N 1
ATOM 2164 C CA . PRO A 1 270 ? -5.052 6.390 -23.052 1.00 89.19 270 PRO A CA 1
ATOM 2165 C C . PRO A 1 270 ? -5.532 4.941 -23.205 1.00 89.19 270 PRO A C 1
ATOM 2167 O O . PRO A 1 270 ? -5.865 4.287 -22.221 1.00 89.19 270 PRO A O 1
ATOM 2170 N N . SER A 1 271 ? -5.497 4.390 -24.422 1.00 90.94 271 SER A N 1
ATOM 2171 C CA . SER A 1 271 ? -5.965 3.017 -24.689 1.00 90.94 271 SER A CA 1
ATOM 2172 C C . SER A 1 271 ? -5.190 1.934 -23.926 1.00 90.94 271 SER A C 1
ATOM 2174 O O . SER A 1 271 ? -5.715 0.850 -23.679 1.00 90.94 271 SER A O 1
ATOM 2176 N N . ASN A 1 272 ? -3.950 2.220 -23.531 1.00 93.62 272 ASN A N 1
ATOM 2177 C CA . ASN A 1 272 ? -3.108 1.341 -22.724 1.00 93.62 272 ASN A CA 1
ATOM 2178 C C . ASN A 1 272 ? -3.329 1.495 -21.208 1.00 93.62 272 ASN A C 1
ATOM 2180 O O . ASN A 1 272 ? -2.672 0.798 -20.443 1.00 93.62 272 ASN A O 1
ATOM 2184 N N . VAL A 1 273 ? -4.221 2.379 -20.759 1.00 93.81 273 VAL A N 1
ATOM 2185 C CA . VAL A 1 273 ? -4.592 2.535 -19.346 1.00 93.81 273 VAL A CA 1
ATOM 2186 C C . VAL A 1 273 ? -6.009 2.006 -19.158 1.00 93.81 273 VAL A C 1
ATOM 2188 O O . VAL A 1 273 ? -6.931 2.442 -19.839 1.00 93.81 273 VAL A O 1
ATOM 2191 N N . GLN A 1 274 ? -6.179 1.041 -18.259 1.00 93.00 274 GLN A N 1
ATOM 2192 C CA . GLN A 1 274 ? -7.438 0.321 -18.080 1.00 93.00 274 GLN A CA 1
ATOM 2193 C C . GLN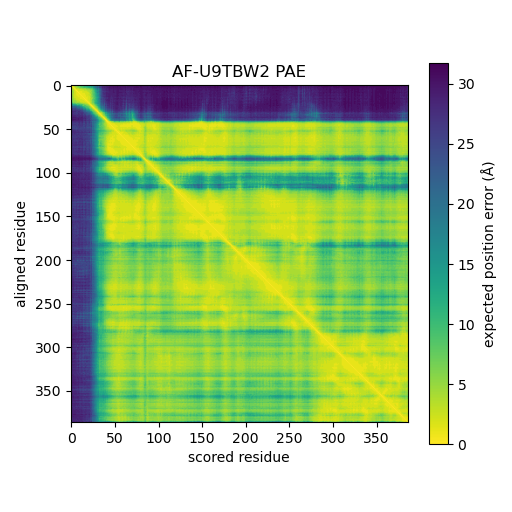 A 1 274 ? -7.857 0.342 -16.613 1.00 93.00 274 GLN A C 1
ATOM 2195 O O . GLN A 1 274 ? -7.132 -0.143 -15.742 1.00 93.00 274 GLN A O 1
ATOM 2200 N N . GLU A 1 275 ? -9.046 0.873 -16.349 1.00 92.94 275 GLU A N 1
ATOM 2201 C CA . GLU A 1 275 ? -9.728 0.703 -15.068 1.00 92.94 275 GLU A CA 1
ATOM 2202 C C . GLU A 1 275 ? -10.228 -0.740 -14.969 1.00 92.94 275 GLU A C 1
ATOM 2204 O O . GLU A 1 275 ? -11.056 -1.184 -15.765 1.00 92.94 275 GLU A O 1
ATOM 2209 N N . ILE A 1 276 ? -9.677 -1.492 -14.019 1.00 92.81 276 ILE A N 1
ATOM 2210 C CA . ILE A 1 276 ? -10.013 -2.907 -13.797 1.00 92.81 276 ILE A CA 1
ATOM 2211 C C . ILE A 1 276 ? -10.548 -3.169 -12.389 1.00 92.81 276 ILE A C 1
ATOM 2213 O O . ILE A 1 276 ? -10.794 -4.321 -12.032 1.00 92.81 276 ILE A O 1
ATOM 2217 N N . GLY A 1 277 ? -10.678 -2.114 -11.587 1.00 92.12 277 GLY A N 1
ATOM 2218 C CA . GLY A 1 277 ? -11.173 -2.202 -10.228 1.00 92.12 277 GLY A CA 1
ATOM 2219 C C . GLY A 1 277 ? -12.705 -2.196 -10.131 1.00 92.12 277 GLY A C 1
ATOM 2220 O O . GLY A 1 277 ? -13.415 -2.026 -11.127 1.00 92.12 277 GLY A O 1
ATOM 2221 N N . PRO A 1 278 ? -13.227 -2.358 -8.907 1.00 91.44 278 PRO A N 1
ATOM 2222 C CA . PRO A 1 278 ? -12.480 -2.666 -7.694 1.00 91.44 278 PRO A CA 1
ATOM 2223 C C . PRO A 1 278 ? -12.057 -4.137 -7.704 1.00 91.44 278 PRO A C 1
ATOM 2225 O O . PRO A 1 278 ? -12.874 -5.034 -7.925 1.00 91.44 278 PRO A O 1
ATOM 2228 N N . ILE A 1 279 ? -10.775 -4.391 -7.460 1.00 90.75 279 ILE A N 1
ATOM 2229 C CA . ILE A 1 279 ? -10.257 -5.749 -7.336 1.00 90.75 279 ILE A CA 1
ATOM 2230 C C . ILE A 1 279 ? -10.603 -6.249 -5.941 1.00 90.75 279 ILE A C 1
ATOM 2232 O O . ILE A 1 279 ? -10.097 -5.776 -4.924 1.00 90.75 279 ILE A O 1
ATOM 2236 N N . ILE A 1 280 ? -11.510 -7.214 -5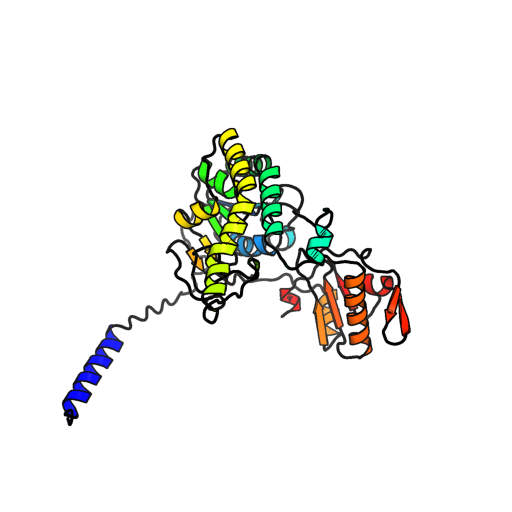.913 1.00 84.00 280 ILE A N 1
ATOM 2237 C CA . ILE A 1 280 ? -12.101 -7.773 -4.706 1.00 84.00 280 ILE A CA 1
ATOM 2238 C C . ILE A 1 280 ? -11.827 -9.275 -4.746 1.00 84.00 280 ILE A C 1
ATOM 2240 O O . ILE A 1 280 ? -12.154 -9.940 -5.731 1.00 84.00 280 ILE A O 1
ATOM 2244 N N . SER A 1 281 ? -11.200 -9.809 -3.696 1.00 81.81 281 SER A N 1
ATOM 2245 C CA . SER A 1 281 ? -10.923 -11.244 -3.608 1.00 81.81 281 SER A CA 1
ATOM 2246 C C . SER A 1 281 ? -12.234 -12.034 -3.637 1.00 81.81 281 SER A C 1
ATOM 2248 O O . SER A 1 281 ? -13.228 -11.628 -3.033 1.00 81.81 281 SER A O 1
ATOM 2250 N N . LYS A 1 282 ? -12.229 -13.179 -4.324 1.00 76.00 282 LYS A N 1
ATOM 2251 C CA . LYS A 1 282 ? -13.379 -14.095 -4.347 1.00 76.00 282 LYS A CA 1
ATOM 2252 C C . LYS A 1 282 ? -13.617 -14.721 -2.974 1.00 76.00 282 LYS A C 1
ATOM 2254 O O . LYS A 1 282 ? -14.755 -14.817 -2.529 1.00 76.00 282 LYS A O 1
ATOM 2259 N N . ASP A 1 283 ? -12.522 -15.101 -2.324 1.00 79.31 283 ASP A N 1
ATOM 2260 C CA . ASP A 1 283 ? -12.512 -15.755 -1.028 1.00 79.31 283 ASP A CA 1
ATOM 2261 C C . ASP A 1 283 ? -11.733 -14.899 -0.025 1.00 79.31 283 ASP A C 1
ATOM 2263 O O . ASP A 1 283 ? -10.714 -14.280 -0.351 1.00 79.31 283 ASP A O 1
ATOM 2267 N N . TYR A 1 284 ? -12.216 -14.871 1.215 1.00 79.38 284 TYR A N 1
ATOM 2268 C CA . TYR A 1 284 ? -11.568 -14.188 2.329 1.00 79.38 284 TYR A CA 1
ATOM 2269 C C . TYR A 1 284 ? -11.219 -15.193 3.417 1.00 79.38 284 TYR A C 1
ATOM 2271 O O . TYR A 1 284 ? -11.971 -16.150 3.615 1.00 79.38 284 TYR A O 1
ATOM 2279 N N . PRO A 1 285 ? -10.126 -14.974 4.171 1.00 82.38 285 PRO A N 1
ATOM 2280 C CA . PRO A 1 285 ? -9.885 -15.768 5.362 1.00 82.38 285 PRO A CA 1
ATOM 2281 C C . PRO A 1 285 ? -11.107 -15.665 6.288 1.00 82.38 285 PRO A C 1
ATOM 2283 O O . PRO A 1 285 ? -11.558 -14.544 6.555 1.00 82.38 285 PRO A O 1
ATOM 2286 N N . PRO A 1 286 ? -11.662 -16.794 6.758 1.00 86.56 286 PRO A N 1
ATOM 2287 C CA . PRO A 1 286 ? -12.827 -16.767 7.627 1.00 86.56 286 PRO A CA 1
ATOM 2288 C C . PRO A 1 286 ? -12.481 -16.110 8.965 1.00 86.56 286 PRO A C 1
ATOM 2290 O O . PRO A 1 286 ? -11.314 -16.032 9.366 1.00 86.56 286 PRO A O 1
ATOM 2293 N N . LEU A 1 287 ? -13.512 -15.673 9.689 1.00 90.38 287 LEU A N 1
ATOM 2294 C CA . LEU A 1 287 ? -13.354 -15.291 11.088 1.00 90.38 287 LEU A CA 1
ATOM 2295 C C . LEU A 1 287 ? -12.770 -16.466 11.881 1.00 90.38 287 LEU A C 1
ATOM 2297 O O . LEU A 1 287 ? -13.157 -17.621 11.692 1.00 90.38 287 LEU A O 1
ATOM 2301 N N . THR A 1 288 ? -11.850 -16.175 12.801 1.00 90.81 288 THR A N 1
ATOM 2302 C CA . THR A 1 288 ? -11.429 -17.183 13.779 1.00 90.81 288 THR A CA 1
ATOM 2303 C C . THR A 1 288 ? -12.626 -17.544 14.668 1.00 90.81 288 THR A C 1
ATOM 2305 O O . THR A 1 288 ? -13.487 -16.687 14.886 1.00 90.81 288 THR A O 1
ATOM 2308 N N . PRO A 1 289 ? -12.693 -18.763 15.239 1.00 93.75 289 PRO A N 1
ATOM 2309 C CA . PRO A 1 289 ? -13.780 -19.130 16.150 1.00 93.75 289 PRO A CA 1
ATOM 2310 C C . PRO A 1 289 ? -13.951 -18.132 17.299 1.00 93.75 289 PRO A C 1
ATOM 2312 O O . PRO A 1 289 ? -15.063 -17.812 17.695 1.00 93.75 289 PRO A O 1
ATOM 2315 N N . GLU A 1 290 ? -12.844 -17.578 17.788 1.00 92.44 290 GLU A N 1
ATOM 2316 C CA . GLU A 1 290 ? -12.850 -16.549 18.821 1.00 92.44 290 GLU A CA 1
ATOM 2317 C C . GLU A 1 290 ? -13.511 -15.241 18.363 1.00 92.44 290 GLU A C 1
ATOM 2319 O O . GLU A 1 290 ? -14.369 -14.719 19.070 1.00 92.44 290 GLU A O 1
ATOM 2324 N N . LEU A 1 291 ? -13.152 -14.725 17.181 1.00 93.50 291 LEU A N 1
ATOM 2325 C CA . LEU A 1 291 ? -13.776 -13.517 16.635 1.00 93.50 291 LEU A CA 1
ATOM 2326 C C . LEU A 1 291 ? -15.243 -13.757 16.278 1.00 93.50 291 LEU A C 1
ATOM 2328 O O . LEU A 1 291 ? -16.071 -12.894 16.537 1.00 93.50 291 LEU A O 1
ATOM 2332 N N . SER A 1 292 ? -15.573 -14.930 15.733 1.00 95.31 292 SER A N 1
ATOM 2333 C CA . SER A 1 292 ? -16.955 -15.300 15.431 1.00 95.31 292 SER A CA 1
ATOM 2334 C C . SER A 1 292 ? -17.804 -15.373 16.699 1.00 95.31 292 SER A C 1
ATOM 2336 O O . SER A 1 292 ? -18.883 -14.795 16.725 1.00 95.31 292 SER A O 1
ATOM 2338 N N . ASN A 1 293 ? -17.314 -16.013 17.765 1.00 96.06 293 ASN A N 1
ATOM 2339 C CA . ASN A 1 293 ? -18.019 -16.071 19.047 1.00 96.06 293 ASN A CA 1
ATOM 2340 C C . ASN A 1 293 ? -18.170 -14.685 19.677 1.00 96.06 293 ASN A C 1
ATOM 2342 O O . ASN A 1 293 ? -19.224 -14.381 20.224 1.00 96.06 293 ASN A O 1
ATOM 2346 N N . PHE A 1 294 ? -17.136 -13.843 19.586 1.00 96.25 294 PHE A N 1
ATOM 2347 C CA . PHE A 1 294 ? -17.208 -12.468 20.067 1.00 96.25 294 PHE A CA 1
ATOM 2348 C C . PHE A 1 294 ? -18.268 -11.676 19.300 1.00 96.25 294 PHE A C 1
ATOM 2350 O O . PHE A 1 294 ? -19.120 -11.062 19.923 1.00 96.25 294 PHE A O 1
ATOM 2357 N N . ILE A 1 295 ? -18.257 -11.710 17.967 1.00 96.00 295 ILE A N 1
ATOM 2358 C CA . ILE A 1 295 ? -19.232 -10.977 17.149 1.00 96.00 295 ILE A CA 1
ATOM 2359 C C . ILE A 1 295 ? -20.650 -11.497 17.405 1.00 96.00 295 ILE A C 1
ATOM 2361 O O . ILE A 1 295 ? -21.541 -10.702 17.660 1.00 96.00 295 ILE A O 1
ATOM 2365 N N . ASN A 1 296 ? -20.852 -12.816 17.431 1.00 96.31 296 ASN A N 1
ATOM 2366 C CA . ASN A 1 296 ? -22.168 -13.420 17.668 1.00 96.31 296 ASN A CA 1
ATOM 2367 C C . ASN A 1 296 ? -22.690 -13.224 19.103 1.00 96.31 296 ASN A C 1
ATOM 2369 O O . ASN A 1 296 ? -23.872 -13.442 19.355 1.00 96.31 296 ASN A O 1
ATOM 2373 N N . GLY A 1 297 ? -21.818 -12.866 20.049 1.00 96.69 297 GLY A N 1
ATOM 2374 C CA . GLY A 1 297 ? -22.180 -12.580 21.437 1.00 96.69 297 GLY A CA 1
ATOM 2375 C C . GLY A 1 297 ? -22.606 -11.132 21.697 1.00 96.69 297 GLY A C 1
ATOM 2376 O O . GLY A 1 297 ? -22.951 -10.818 22.834 1.00 96.69 297 GLY A O 1
ATOM 2377 N N . HIS A 1 298 ? -22.564 -10.260 20.686 1.00 97.62 298 HIS A N 1
ATOM 2378 C CA . HIS A 1 298 ? -22.805 -8.823 20.815 1.00 97.62 298 HIS A CA 1
ATOM 2379 C C . HIS A 1 298 ? -23.717 -8.315 19.685 1.00 97.62 298 HIS A C 1
ATOM 2381 O O . HIS A 1 298 ? -23.547 -8.691 18.528 1.00 97.62 298 HIS A O 1
ATOM 2387 N N . ASP A 1 299 ? -24.659 -7.424 19.996 1.00 96.00 299 ASP A N 1
ATOM 2388 C CA . ASP A 1 299 ? -25.641 -6.917 19.025 1.00 96.00 299 ASP A CA 1
ATOM 2389 C C . ASP A 1 299 ? -25.112 -5.727 18.200 1.00 96.00 299 ASP A C 1
ATOM 2391 O O . ASP A 1 299 ? -25.558 -5.466 17.081 1.00 96.00 299 ASP A O 1
ATOM 2395 N N . ARG A 1 300 ? -24.177 -4.952 18.758 1.00 96.69 300 ARG A N 1
ATOM 2396 C CA . ARG A 1 300 ? -23.662 -3.684 18.225 1.00 96.69 300 ARG A CA 1
ATOM 2397 C C . ARG A 1 300 ? -22.148 -3.656 18.366 1.00 96.69 300 ARG A C 1
ATOM 2399 O O . ARG A 1 300 ? -21.589 -3.106 19.321 1.00 96.69 300 ARG A O 1
ATOM 2406 N N . VAL A 1 301 ? -21.490 -4.235 17.368 1.00 96.81 301 VAL A N 1
ATOM 2407 C CA . VAL A 1 301 ? -20.033 -4.342 17.314 1.00 96.81 301 VAL A CA 1
ATOM 2408 C C . VAL A 1 301 ? -19.429 -3.177 16.531 1.00 96.81 301 VAL A C 1
ATOM 2410 O O . VAL A 1 301 ? -19.731 -2.973 15.358 1.00 96.81 301 VAL A O 1
ATOM 2413 N N . LEU A 1 302 ? -18.523 -2.433 17.164 1.00 97.25 302 LEU A N 1
ATOM 2414 C CA . LEU A 1 302 ? -17.689 -1.431 16.508 1.00 97.25 302 LEU A CA 1
ATOM 2415 C C . LEU A 1 302 ? -16.347 -2.048 16.100 1.00 97.25 302 LEU A C 1
ATOM 2417 O O . LEU A 1 302 ? -15.524 -2.389 16.950 1.00 97.25 302 LEU A O 1
ATOM 2421 N N . TYR A 1 303 ? -16.094 -2.134 14.797 1.00 96.75 303 TYR A N 1
ATOM 2422 C CA . TYR A 1 303 ? -14.779 -2.484 14.268 1.00 96.75 303 TYR A CA 1
ATOM 2423 C C . TYR A 1 303 ? -13.939 -1.226 13.999 1.00 96.75 303 TYR A C 1
ATOM 2425 O O . TYR A 1 303 ? -14.376 -0.304 13.313 1.00 96.75 303 TYR A O 1
ATOM 2433 N N . ILE A 1 304 ? -12.714 -1.200 14.528 1.00 95.81 304 ILE A N 1
ATOM 2434 C CA . ILE A 1 304 ? -11.766 -0.091 14.412 1.00 95.81 304 ILE A CA 1
ATOM 2435 C C . ILE A 1 304 ? -10.467 -0.603 13.786 1.00 95.81 304 ILE A C 1
ATOM 2437 O O . ILE A 1 304 ? -9.784 -1.473 14.333 1.00 95.81 304 ILE A O 1
ATOM 2441 N N . ALA A 1 305 ? -10.078 -0.006 12.661 1.00 92.69 305 ALA A N 1
ATOM 2442 C CA . ALA A 1 305 ? -8.768 -0.200 12.055 1.00 92.69 305 ALA A CA 1
ATOM 2443 C C . ALA A 1 305 ? -8.305 1.076 11.348 1.00 92.69 305 ALA A C 1
ATOM 2445 O O . ALA A 1 305 ? -9.005 1.618 10.499 1.00 92.69 305 ALA A O 1
ATOM 2446 N N . PHE A 1 306 ? -7.085 1.521 11.655 1.00 91.12 306 PHE A N 1
ATOM 2447 C CA . PHE A 1 306 ? -6.465 2.697 11.028 1.00 91.12 306 PHE A CA 1
ATOM 2448 C C . PHE A 1 306 ? -5.528 2.323 9.866 1.00 91.12 306 PHE A C 1
ATOM 2450 O O . PHE A 1 306 ? -4.614 3.060 9.502 1.00 91.12 306 PHE A O 1
ATOM 2457 N N . GLY A 1 307 ? -5.734 1.145 9.274 1.00 87.00 307 GLY A N 1
ATOM 2458 C CA . GLY A 1 307 ? -4.900 0.624 8.196 1.00 87.00 307 GLY A CA 1
ATOM 2459 C C . GLY A 1 307 ? -3.523 0.131 8.655 1.00 87.00 307 GLY A C 1
ATOM 2460 O O . GLY A 1 307 ? -3.214 0.034 9.840 1.00 87.00 307 GLY A O 1
ATOM 2461 N N . GLY A 1 308 ? -2.683 -0.230 7.682 1.00 82.81 308 GLY A N 1
ATOM 2462 C CA . GLY A 1 308 ? -1.426 -0.942 7.942 1.00 82.81 308 GLY A CA 1
ATOM 2463 C C . GLY A 1 308 ? -0.224 -0.072 8.317 1.00 82.81 308 GLY A C 1
ATOM 2464 O O . GLY A 1 308 ? 0.843 -0.621 8.570 1.00 82.81 308 GLY A O 1
ATOM 2465 N N . ARG A 1 309 ? -0.358 1.263 8.288 1.00 81.50 309 ARG A N 1
ATOM 2466 C CA . ARG A 1 309 ? 0.770 2.197 8.478 1.00 81.50 309 ARG A CA 1
ATOM 2467 C C . ARG A 1 309 ? 0.553 3.279 9.540 1.00 81.50 309 ARG A C 1
ATOM 2469 O O . ARG A 1 309 ? 1.443 4.096 9.757 1.00 81.50 309 ARG A O 1
ATOM 2476 N N . PHE A 1 310 ? -0.612 3.308 10.180 1.00 86.12 310 PHE A N 1
ATOM 2477 C CA . PHE A 1 310 ? -0.956 4.360 11.131 1.00 86.12 310 PHE A CA 1
ATOM 2478 C C . PHE A 1 310 ? -0.266 4.165 12.480 1.00 86.12 310 PHE A C 1
ATOM 2480 O O . PHE A 1 310 ? -0.289 3.080 13.056 1.00 86.12 310 PHE A O 1
ATOM 2487 N N . PHE A 1 311 ? 0.295 5.247 13.008 1.00 88.00 311 PHE A N 1
ATOM 2488 C CA . PHE A 1 311 ? 0.792 5.348 14.373 1.00 88.00 311 PHE A CA 1
ATOM 2489 C C . PHE A 1 311 ? 0.521 6.766 14.884 1.00 88.00 311 PHE A C 1
ATOM 2491 O O . PHE A 1 311 ? 0.400 7.705 14.099 1.00 88.00 311 PHE A O 1
ATOM 2498 N N . THR A 1 312 ? 0.420 6.928 16.200 1.00 90.62 312 THR A N 1
ATOM 2499 C CA . THR A 1 312 ? 0.146 8.222 16.836 1.00 90.62 312 THR A CA 1
ATOM 2500 C C . THR A 1 312 ? 0.762 8.280 18.236 1.00 90.62 312 THR A C 1
ATOM 2502 O O . THR A 1 312 ? 1.402 7.319 18.667 1.00 90.62 312 THR A O 1
ATOM 2505 N N . THR A 1 313 ? 0.634 9.414 18.927 1.00 91.69 313 THR A N 1
ATOM 2506 C CA . THR A 1 313 ? 1.192 9.609 20.275 1.00 91.69 313 THR A CA 1
ATOM 2507 C C . THR A 1 313 ? 0.441 8.800 21.331 1.00 91.69 313 THR A C 1
ATOM 2509 O O . THR A 1 313 ? -0.733 8.466 21.161 1.00 91.69 313 THR A O 1
ATOM 2512 N N . THR A 1 314 ? 1.089 8.568 22.477 1.00 94.31 314 THR A N 1
ATOM 2513 C CA . THR A 1 314 ? 0.440 7.980 23.658 1.00 94.31 314 THR A CA 1
ATOM 2514 C C . THR A 1 314 ? -0.802 8.752 24.080 1.00 94.31 314 THR A C 1
ATOM 2516 O O . THR A 1 314 ? -1.823 8.150 24.383 1.00 94.31 314 THR A O 1
ATOM 2519 N N . GLU A 1 315 ? -0.765 10.082 24.018 1.00 94.56 315 GLU A N 1
ATOM 2520 C CA . GLU A 1 315 ? -1.927 10.922 24.312 1.00 94.56 315 GLU A CA 1
ATOM 2521 C C . GLU A 1 315 ? -3.117 10.626 23.383 1.00 94.56 315 GLU A C 1
ATOM 2523 O O . GLU A 1 315 ? -4.242 10.455 23.850 1.00 94.56 315 GLU A O 1
ATOM 2528 N N . ASN A 1 316 ? -2.882 10.519 22.073 1.00 94.56 316 ASN A N 1
ATOM 2529 C CA . ASN A 1 316 ? -3.939 10.225 21.107 1.00 94.56 316 ASN A CA 1
ATOM 2530 C C . ASN A 1 316 ? -4.465 8.792 21.252 1.00 94.56 316 ASN A C 1
ATOM 2532 O O . ASN A 1 316 ? -5.676 8.579 21.233 1.00 94.56 316 ASN A O 1
ATOM 2536 N N . ASN A 1 317 ? -3.577 7.819 21.465 1.00 96.00 317 ASN A N 1
ATOM 2537 C CA . ASN A 1 317 ? -3.963 6.438 21.761 1.00 96.00 317 ASN A CA 1
ATOM 2538 C C . ASN A 1 317 ? -4.828 6.353 23.027 1.00 96.00 317 ASN A C 1
ATOM 2540 O O . ASN A 1 317 ? -5.863 5.688 23.022 1.00 96.00 317 ASN A O 1
ATOM 2544 N N . ASN A 1 318 ? -4.443 7.073 24.084 1.00 96.88 318 ASN A N 1
ATOM 2545 C CA . ASN A 1 318 ? -5.197 7.170 25.330 1.00 96.88 318 ASN A CA 1
ATOM 2546 C C . ASN A 1 318 ? -6.586 7.776 25.110 1.00 96.88 318 ASN A C 1
ATOM 2548 O O . ASN A 1 318 ? -7.561 7.230 25.614 1.00 96.88 318 ASN A O 1
ATOM 2552 N N . LYS A 1 319 ? -6.696 8.860 24.327 1.00 96.38 319 LYS A N 1
ATOM 2553 C CA . LYS A 1 319 ? -7.984 9.484 23.974 1.00 96.38 319 LYS A CA 1
ATOM 2554 C C . LYS A 1 319 ? -8.905 8.513 23.232 1.00 96.38 319 LYS A C 1
ATOM 2556 O O . LYS A 1 319 ? -10.093 8.436 23.548 1.00 96.38 319 LYS A O 1
ATOM 2561 N N . ILE A 1 320 ? -8.366 7.750 22.279 1.00 96.81 320 ILE A N 1
ATOM 2562 C CA . ILE A 1 320 ? -9.128 6.735 21.537 1.00 96.81 320 ILE A CA 1
ATOM 2563 C C . ILE A 1 320 ? -9.588 5.621 22.487 1.00 96.81 320 ILE A C 1
ATOM 2565 O O . ILE A 1 320 ? -10.777 5.313 22.530 1.00 96.81 320 ILE A O 1
ATOM 2569 N N . LEU A 1 321 ? -8.681 5.063 23.298 1.00 97.38 321 LEU A N 1
ATOM 2570 C CA . LEU A 1 321 ? -9.001 3.988 24.243 1.00 97.38 321 LEU A CA 1
ATOM 2571 C C . LEU A 1 321 ? -10.009 4.431 25.312 1.00 97.38 321 LEU A C 1
ATOM 2573 O O . LEU A 1 321 ? -10.962 3.709 25.591 1.00 97.38 321 LEU A O 1
ATOM 2577 N N . GLN A 1 322 ? -9.841 5.629 25.874 1.00 97.56 322 GLN A N 1
ATOM 2578 C CA . GLN A 1 322 ? -10.795 6.217 26.811 1.00 97.56 322 GLN A CA 1
ATOM 2579 C C . GLN A 1 322 ? -12.179 6.339 26.168 1.00 97.56 322 GLN A C 1
ATOM 2581 O O . GLN A 1 322 ? -13.166 5.910 26.760 1.00 97.56 322 GLN A O 1
ATOM 2586 N N . SER A 1 323 ? -12.252 6.867 24.942 1.00 97.44 323 SER A N 1
ATOM 2587 C CA . SER A 1 323 ? -13.519 7.014 24.218 1.00 97.44 323 SER A CA 1
ATOM 2588 C C . SER A 1 323 ? -14.204 5.663 24.013 1.00 97.44 323 SER A C 1
ATOM 2590 O O . SER A 1 323 ? -15.399 5.551 24.266 1.00 97.44 323 SER A O 1
ATOM 2592 N N . ILE A 1 324 ? -13.444 4.630 23.630 1.00 97.81 324 ILE A N 1
ATOM 2593 C CA . ILE A 1 324 ? -13.922 3.248 23.475 1.00 97.81 324 ILE A CA 1
ATOM 2594 C C . ILE A 1 324 ? -14.526 2.716 24.782 1.00 97.81 324 ILE A C 1
ATOM 2596 O O . ILE A 1 324 ? -15.639 2.193 24.782 1.00 97.81 324 ILE A O 1
ATOM 2600 N N . ILE A 1 325 ? -13.822 2.869 25.905 1.00 97.19 325 ILE A N 1
ATOM 2601 C CA . ILE A 1 325 ? -14.308 2.405 27.211 1.00 97.19 325 ILE A CA 1
ATOM 2602 C C . ILE A 1 325 ? -15.592 3.150 27.595 1.00 97.19 325 ILE A C 1
ATOM 2604 O O . ILE A 1 325 ? -16.553 2.551 28.072 1.00 97.19 325 ILE A O 1
ATOM 2608 N N . GLU A 1 326 ? -15.644 4.461 27.367 1.00 97.19 326 GLU A N 1
ATOM 2609 C CA . GLU A 1 326 ? -16.796 5.270 27.753 1.00 97.19 326 GLU A CA 1
ATOM 2610 C C . GLU A 1 326 ? -18.054 4.975 26.932 1.00 97.19 326 GLU A C 1
ATOM 2612 O O . GLU A 1 326 ? -19.147 4.960 27.500 1.00 97.19 326 GLU A O 1
ATOM 2617 N N . ILE A 1 327 ? -17.936 4.727 25.625 1.00 96.88 327 ILE A N 1
ATOM 2618 C CA . ILE A 1 327 ? -19.101 4.379 24.793 1.00 96.88 327 ILE A CA 1
ATOM 2619 C C . ILE A 1 327 ? -19.6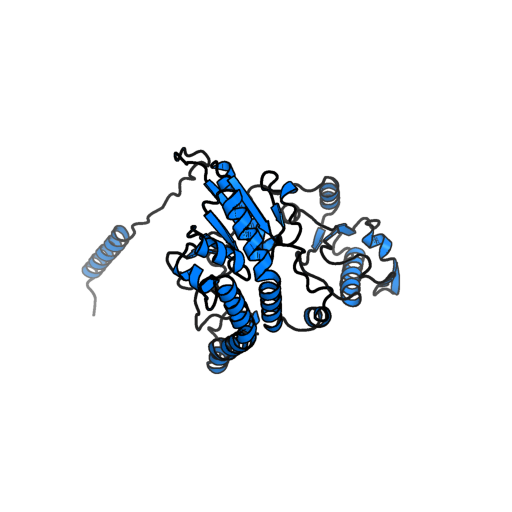40 2.981 25.119 1.00 96.88 327 ILE A C 1
ATOM 2621 O O . ILE A 1 327 ? -20.856 2.780 25.072 1.00 96.88 327 ILE A O 1
ATOM 2625 N N . VAL A 1 328 ? -18.765 2.052 25.521 1.00 97.19 328 VAL A N 1
ATOM 2626 C CA . VAL A 1 328 ? -19.163 0.737 26.045 1.00 97.19 328 VAL A CA 1
ATOM 2627 C C . VAL A 1 328 ? -19.866 0.898 27.396 1.00 97.19 328 VAL A C 1
ATOM 2629 O O . VAL A 1 328 ? -20.970 0.396 27.566 1.00 97.19 328 VAL A O 1
ATOM 2632 N N . ASN A 1 329 ? -19.309 1.679 28.329 1.00 95.38 329 ASN A N 1
ATOM 2633 C CA . ASN A 1 329 ? -19.924 1.933 29.643 1.00 95.38 329 ASN A CA 1
ATOM 2634 C C . ASN A 1 329 ? -21.286 2.640 29.552 1.00 95.38 329 ASN A C 1
ATOM 2636 O O . ASN A 1 329 ? -22.137 2.474 30.423 1.00 95.38 329 ASN A O 1
ATOM 2640 N N . LYS A 1 330 ? -21.497 3.444 28.506 1.00 96.00 330 LYS A N 1
ATOM 2641 C CA . LYS A 1 330 ? -22.782 4.095 28.206 1.00 96.00 330 LYS A CA 1
ATOM 2642 C C . LYS A 1 330 ? -23.764 3.172 27.476 1.00 96.00 330 LYS A C 1
ATOM 2644 O O . LYS A 1 330 ? -24.833 3.637 27.089 1.00 96.00 330 LYS A O 1
ATOM 2649 N N . ASN A 1 331 ? -23.416 1.900 27.263 1.00 95.50 331 ASN A N 1
ATOM 2650 C CA . ASN A 1 331 ? -24.192 0.926 26.497 1.00 95.50 331 ASN A CA 1
ATOM 2651 C C . ASN A 1 331 ? -24.579 1.436 25.096 1.00 95.50 331 ASN A C 1
ATOM 2653 O O . ASN A 1 331 ? -25.638 1.070 24.586 1.00 95.50 331 ASN A O 1
ATOM 2657 N N . MET A 1 332 ? -23.765 2.293 24.465 1.00 96.94 332 MET A N 1
ATOM 2658 C CA . MET A 1 332 ? -24.011 2.768 23.092 1.00 96.94 332 MET A CA 1
ATOM 2659 C C . MET A 1 332 ? -23.640 1.707 22.056 1.00 96.94 332 MET A C 1
ATOM 2661 O O . MET A 1 332 ? -24.283 1.592 21.015 1.00 96.94 332 MET A O 1
ATOM 2665 N N . ILE A 1 333 ? -22.621 0.926 22.389 1.00 97.25 333 ILE A N 1
ATOM 2666 C CA . ILE A 1 333 ? -22.185 -0.287 21.712 1.00 97.25 333 ILE A CA 1
ATOM 2667 C C . ILE A 1 333 ? -21.938 -1.342 22.788 1.00 97.25 333 ILE A C 1
ATOM 2669 O O . ILE A 1 333 ? -21.720 -0.993 23.951 1.00 97.25 333 ILE A O 1
ATOM 2673 N N . ASP A 1 334 ? -21.976 -2.610 22.414 1.00 96.75 334 ASP A N 1
ATOM 2674 C CA . ASP A 1 334 ? -21.751 -3.726 23.337 1.00 96.75 334 ASP A CA 1
ATOM 2675 C C . ASP A 1 334 ? -20.555 -4.589 22.933 1.00 96.75 334 ASP A C 1
ATOM 2677 O O . ASP A 1 334 ? -20.054 -5.296 23.792 1.00 96.75 334 ASP A O 1
ATOM 2681 N N . GLY A 1 335 ? -20.002 -4.440 21.725 1.00 97.88 335 GLY A N 1
ATOM 2682 C CA . GLY A 1 335 ? -18.733 -5.056 21.333 1.00 97.88 335 GLY A CA 1
ATOM 2683 C C . GLY A 1 335 ? -17.793 -4.080 20.625 1.00 97.88 335 GLY A C 1
ATOM 2684 O O . GLY A 1 335 ? -18.222 -3.218 19.861 1.00 97.88 335 GLY A O 1
ATOM 2685 N N . VAL A 1 336 ? -16.484 -4.219 20.840 1.00 98.31 336 VAL A N 1
ATOM 2686 C CA . VAL A 1 336 ? -15.444 -3.469 20.118 1.00 98.31 336 VAL A CA 1
ATOM 2687 C C . VAL A 1 336 ? -14.348 -4.408 19.661 1.00 98.31 336 VAL A C 1
ATOM 2689 O O . VAL A 1 336 ? -13.813 -5.164 20.463 1.00 98.31 336 VAL A O 1
ATOM 2692 N N . ILE A 1 337 ? -13.957 -4.306 18.395 1.00 97.56 337 ILE A N 1
ATOM 2693 C CA . ILE A 1 337 ? -12.783 -4.983 17.844 1.00 97.56 337 ILE A CA 1
ATOM 2694 C C . ILE A 1 337 ? -11.831 -3.910 17.327 1.00 97.56 337 ILE A C 1
ATOM 2696 O O . ILE A 1 337 ? -12.144 -3.235 16.351 1.00 97.56 337 ILE A O 1
ATOM 2700 N N . TRP A 1 338 ? -10.659 -3.754 17.941 1.00 96.31 338 TRP A N 1
ATOM 2701 C CA . TRP A 1 338 ? -9.663 -2.766 17.522 1.00 96.31 338 TRP A CA 1
ATOM 2702 C C . TRP A 1 338 ? -8.346 -3.427 17.107 1.00 96.31 338 TRP A C 1
ATOM 2704 O O . TRP A 1 338 ? -7.687 -4.111 17.893 1.00 96.31 338 TRP A O 1
ATOM 2714 N N . SER A 1 339 ? -7.957 -3.207 15.847 1.00 93.25 339 SER A N 1
ATOM 2715 C CA . SER A 1 339 ? -6.702 -3.707 15.280 1.00 93.25 339 SER A CA 1
ATOM 2716 C C . SER A 1 339 ? -5.540 -2.726 15.481 1.00 93.25 339 SER A C 1
ATOM 2718 O O . SER A 1 339 ? -5.497 -1.666 14.852 1.00 93.25 339 SER A O 1
ATOM 2720 N N . LEU A 1 340 ? -4.565 -3.099 16.313 1.00 91.62 340 LEU A N 1
ATOM 2721 C CA . LEU A 1 340 ? -3.346 -2.338 16.607 1.00 91.62 340 LEU A CA 1
ATOM 2722 C C . LEU A 1 340 ? -2.170 -2.825 15.743 1.00 91.62 340 LEU A C 1
ATOM 2724 O O . LEU A 1 340 ? -1.285 -3.531 16.213 1.00 91.62 340 LEU A O 1
ATOM 2728 N N . VAL A 1 341 ? -2.153 -2.456 14.457 1.00 86.38 341 VAL A N 1
ATOM 2729 C CA . VAL A 1 341 ? -1.139 -2.967 13.508 1.00 86.38 341 VAL A CA 1
ATOM 2730 C C . VAL A 1 341 ? 0.258 -2.392 13.779 1.00 86.38 341 VAL A C 1
ATOM 2732 O O . VAL A 1 341 ? 1.224 -3.134 13.931 1.00 86.38 341 VAL A O 1
ATOM 2735 N N . MET A 1 342 ? 0.382 -1.061 13.829 1.00 84.25 342 MET A N 1
ATOM 2736 C CA . MET A 1 342 ? 1.650 -0.358 14.091 1.00 84.25 342 MET A CA 1
ATOM 2737 C C . MET A 1 342 ? 1.702 0.304 15.475 1.00 84.25 342 MET A C 1
ATOM 2739 O O . MET A 1 342 ? 2.697 0.955 15.810 1.00 84.25 342 MET A O 1
ATOM 2743 N N . THR A 1 343 ? 0.666 0.129 16.291 1.00 88.62 343 THR A N 1
ATOM 2744 C CA . THR A 1 343 ? 0.576 0.674 17.649 1.00 88.62 343 THR A CA 1
ATOM 2745 C C . THR A 1 343 ? 0.991 -0.396 18.652 1.00 88.62 343 THR A C 1
ATOM 2747 O O . THR A 1 343 ? 0.402 -1.471 18.695 1.00 88.62 343 THR A O 1
ATOM 2750 N N . SER A 1 344 ? 2.013 -0.117 19.459 1.00 89.75 344 SER A N 1
ATOM 2751 C CA . SER A 1 344 ? 2.440 -1.022 20.526 1.00 89.75 344 SER A CA 1
ATOM 2752 C C . SER A 1 344 ? 1.522 -0.885 21.737 1.00 89.75 344 SER A C 1
ATOM 2754 O O . SER A 1 344 ? 1.040 0.205 22.032 1.00 89.75 344 SER A O 1
ATOM 2756 N N . LYS A 1 345 ? 1.357 -1.958 22.518 1.00 91.31 345 LYS A N 1
ATOM 2757 C CA . LYS A 1 345 ? 0.714 -1.878 23.843 1.00 91.31 345 LYS A CA 1
ATOM 2758 C C . LYS A 1 345 ? 1.453 -0.931 24.799 1.00 91.31 345 LYS A C 1
ATOM 2760 O O . LYS A 1 345 ? 0.838 -0.375 25.697 1.00 91.31 345 LYS A O 1
ATOM 2765 N N . ASN A 1 346 ? 2.748 -0.708 24.568 1.00 92.12 346 ASN A N 1
ATOM 2766 C CA . ASN A 1 346 ? 3.552 0.254 25.327 1.00 92.12 346 ASN A CA 1
ATOM 2767 C C . ASN A 1 346 ? 3.300 1.711 24.899 1.00 92.12 346 ASN A C 1
ATOM 2769 O O . ASN A 1 346 ? 3.759 2.626 25.573 1.00 92.12 346 ASN A O 1
ATOM 2773 N N . ASP A 1 347 ? 2.566 1.938 23.804 1.00 93.50 347 ASP A N 1
ATOM 2774 C CA . ASP A 1 347 ? 2.214 3.276 23.319 1.00 93.50 347 ASP A CA 1
ATOM 2775 C C . ASP A 1 347 ? 0.954 3.823 24.035 1.00 93.50 347 ASP A C 1
ATOM 2777 O O . ASP A 1 347 ? 0.284 4.705 23.502 1.00 93.50 347 ASP A O 1
ATOM 2781 N N . PHE A 1 348 ? 0.630 3.315 25.231 1.00 96.69 348 PHE A N 1
ATOM 2782 C CA . PHE A 1 348 ? -0.497 3.715 26.083 1.00 96.69 348 PHE A CA 1
ATOM 2783 C C . PHE A 1 348 ? -0.007 4.021 27.504 1.00 96.69 348 PHE A C 1
ATOM 2785 O O . PHE A 1 348 ? 0.976 3.446 27.973 1.00 96.69 348 PHE A O 1
ATOM 2792 N N . SER A 1 349 ? -0.702 4.906 28.221 1.00 97.31 349 SER A N 1
ATOM 2793 C CA . SER A 1 349 ? -0.438 5.109 29.652 1.00 97.31 349 SER A CA 1
ATOM 2794 C C . SER A 1 349 ? -0.874 3.884 30.466 1.00 97.31 349 SER A C 1
ATOM 2796 O O . SER A 1 349 ? -1.861 3.253 30.095 1.00 97.31 349 SER A O 1
ATOM 2798 N N . PRO A 1 350 ? -0.213 3.547 31.592 1.00 97.00 350 PRO A N 1
ATOM 2799 C CA . PRO A 1 350 ? -0.608 2.404 32.427 1.00 97.00 350 PRO A CA 1
ATOM 2800 C C . PRO A 1 350 ? -2.038 2.513 32.970 1.00 97.00 350 PRO A C 1
ATOM 2802 O O . PRO A 1 350 ? -2.746 1.516 33.096 1.00 97.00 350 PRO A O 1
ATOM 2805 N N . THR A 1 351 ? -2.475 3.740 33.253 1.00 96.62 351 THR A N 1
ATOM 2806 C CA . THR A 1 351 ? -3.824 4.052 33.719 1.00 96.62 351 THR A CA 1
ATOM 2807 C C . THR A 1 351 ? -4.463 5.152 32.882 1.00 96.62 351 THR A C 1
ATOM 2809 O O . THR A 1 351 ? -3.775 6.019 32.337 1.00 96.62 351 THR A O 1
ATOM 2812 N N . LEU A 1 352 ? -5.793 5.120 32.802 1.00 96.50 352 LEU A N 1
ATOM 2813 C CA . LEU A 1 352 ? -6.619 6.172 32.212 1.00 96.50 352 LEU A CA 1
ATOM 2814 C C . LEU A 1 352 ? -7.667 6.631 33.214 1.00 96.50 352 LEU A C 1
ATOM 2816 O O . LEU A 1 352 ? -8.309 5.805 33.861 1.00 96.50 352 LEU A O 1
ATOM 2820 N N . ASN A 1 353 ? -7.864 7.943 33.299 1.00 95.81 353 ASN A N 1
ATOM 2821 C CA . ASN A 1 353 ? -8.982 8.524 34.028 1.00 95.81 353 ASN A CA 1
ATOM 2822 C C . ASN A 1 353 ? -10.140 8.713 33.049 1.00 95.81 353 ASN A C 1
ATOM 2824 O O . ASN A 1 353 ? -9.992 9.395 32.037 1.00 95.81 353 ASN A O 1
ATOM 2828 N N . LEU A 1 354 ? -11.278 8.102 33.350 1.00 95.25 354 LEU A N 1
ATOM 2829 C CA . LEU A 1 354 ? -12.515 8.278 32.604 1.00 95.25 354 LEU A CA 1
ATOM 2830 C C . LEU A 1 354 ? -13.197 9.590 33.008 1.00 95.25 354 LEU A C 1
ATOM 2832 O O . LEU A 1 354 ? -12.969 10.126 34.095 1.00 95.25 354 LEU A O 1
ATOM 2836 N N . THR A 1 355 ? -14.112 10.075 32.171 1.00 93.38 355 THR A N 1
ATOM 2837 C CA . THR A 1 355 ? -14.852 11.328 32.408 1.00 93.38 355 THR A CA 1
ATOM 2838 C C . THR A 1 355 ? -15.701 11.296 33.687 1.00 93.38 355 THR A C 1
ATOM 2840 O O . THR A 1 355 ? -15.972 12.334 34.283 1.00 93.38 355 THR A O 1
ATOM 2843 N N . ASN A 1 356 ? -16.097 10.109 34.152 1.00 91.12 356 ASN A N 1
ATOM 2844 C CA . ASN A 1 356 ? -16.832 9.930 35.409 1.00 91.12 356 ASN A CA 1
ATOM 2845 C C . ASN A 1 356 ? -15.930 9.864 36.661 1.00 91.12 356 ASN A C 1
ATOM 2847 O O . ASN A 1 356 ? -16.427 9.582 37.749 1.00 91.12 356 ASN A O 1
ATOM 2851 N N . GLY A 1 357 ? -14.620 10.090 36.518 1.00 91.69 357 GLY A N 1
ATOM 2852 C CA . GLY A 1 357 ? -13.643 10.063 37.608 1.00 91.69 357 GLY A CA 1
ATOM 2853 C C . GLY A 1 357 ? -13.105 8.673 37.961 1.00 91.69 357 GLY A C 1
ATOM 2854 O O . GLY A 1 357 ? -12.211 8.576 38.800 1.00 91.69 357 GLY A O 1
ATOM 2855 N N . LEU A 1 358 ? -13.600 7.601 37.329 1.00 93.38 358 LEU A N 1
ATOM 2856 C CA . LEU A 1 358 ? -13.048 6.259 37.518 1.00 93.38 358 LEU A CA 1
ATOM 2857 C C . LEU A 1 358 ? -11.687 6.134 36.839 1.00 93.38 358 LEU A C 1
ATOM 2859 O O . LEU A 1 358 ? -11.480 6.635 35.735 1.00 93.38 358 LEU A O 1
ATOM 2863 N N . GLN A 1 359 ? -10.782 5.400 37.476 1.00 95.38 359 GLN A N 1
ATOM 2864 C CA . GLN A 1 359 ? -9.497 5.049 36.894 1.00 95.38 359 GLN A CA 1
ATOM 2865 C C . GLN A 1 359 ? -9.513 3.596 36.415 1.00 95.38 359 GLN A C 1
ATOM 2867 O O . GLN A 1 359 ? -9.940 2.701 37.142 1.00 95.38 359 GLN A O 1
ATOM 2872 N N . VAL A 1 360 ? -9.019 3.364 35.201 1.00 95.31 360 VAL A N 1
ATOM 2873 C CA . VAL A 1 360 ? -8.936 2.036 34.581 1.00 95.31 360 VAL A CA 1
ATOM 2874 C C . VAL A 1 360 ? -7.479 1.697 34.288 1.00 95.31 360 VAL A C 1
ATOM 2876 O O . VAL A 1 360 ? -6.725 2.544 33.810 1.00 95.31 360 VAL A O 1
ATOM 2879 N N . GLN A 1 361 ? -7.088 0.453 34.566 1.00 96.88 361 GLN A N 1
ATOM 2880 C CA . GLN A 1 361 ? -5.803 -0.105 34.141 1.00 96.88 361 GLN A CA 1
ATOM 2881 C C . GLN A 1 361 ? -5.880 -0.441 32.651 1.00 96.88 361 GLN A C 1
ATOM 2883 O O . GLN A 1 361 ? -6.735 -1.220 32.238 1.00 96.88 361 GLN A O 1
ATOM 2888 N N . THR A 1 362 ? -5.009 0.130 31.822 1.00 96.44 362 THR A N 1
ATOM 2889 C CA . THR A 1 362 ? -5.060 -0.121 30.370 1.00 96.44 362 THR A CA 1
ATOM 2890 C C . THR A 1 362 ? -4.641 -1.537 30.016 1.00 96.44 362 THR A C 1
ATOM 2892 O O . THR A 1 362 ? -5.131 -2.089 29.033 1.00 96.44 362 THR A O 1
ATOM 2895 N N . SER A 1 363 ? -3.777 -2.148 30.829 1.00 95.56 363 SER A N 1
ATOM 2896 C CA . SER A 1 363 ? -3.286 -3.509 30.625 1.00 95.56 363 SER A CA 1
ATOM 2897 C C . SER A 1 363 ? -4.412 -4.537 30.546 1.00 95.56 363 SER A C 1
ATOM 2899 O O . SER A 1 363 ? -4.348 -5.395 29.670 1.00 95.56 363 SER A O 1
ATOM 2901 N N . SER A 1 364 ? -5.460 -4.426 31.370 1.00 94.81 364 SER A N 1
ATOM 2902 C CA . SER A 1 364 ? -6.588 -5.368 31.334 1.00 94.81 364 SER A CA 1
ATOM 2903 C C . SER A 1 364 ? -7.338 -5.296 30.002 1.00 94.81 364 SER A C 1
ATOM 2905 O O . SER A 1 364 ? -7.660 -6.319 29.400 1.00 94.81 364 SER A O 1
ATOM 2907 N N . ILE A 1 365 ? -7.530 -4.091 29.461 1.00 96.31 365 ILE A N 1
ATOM 2908 C CA . ILE A 1 365 ? -8.172 -3.902 28.155 1.00 96.31 365 ILE A CA 1
ATOM 2909 C C . ILE A 1 365 ? -7.260 -4.394 27.025 1.00 96.31 365 ILE A C 1
ATOM 2911 O O . ILE A 1 365 ? -7.677 -5.170 26.169 1.00 96.31 365 ILE A O 1
ATOM 2915 N N . LEU A 1 366 ? -5.988 -3.981 27.037 1.00 95.94 366 LEU A N 1
ATOM 2916 C CA . LEU A 1 366 ? -5.009 -4.327 26.003 1.00 95.94 366 LEU A CA 1
ATOM 2917 C C . LEU A 1 366 ? -4.690 -5.829 25.969 1.00 95.94 366 LEU A C 1
ATOM 2919 O O . LEU A 1 366 ? -4.264 -6.343 24.933 1.00 95.94 366 LEU A O 1
ATOM 2923 N N . ASN A 1 367 ? -4.888 -6.539 27.079 1.00 95.56 367 ASN A N 1
ATOM 2924 C CA . ASN A 1 367 ? -4.706 -7.985 27.192 1.00 95.56 367 ASN A CA 1
ATOM 2925 C C . ASN A 1 367 ? -6.003 -8.787 27.023 1.00 95.56 367 ASN A C 1
ATOM 2927 O O . ASN A 1 367 ? -5.983 -9.991 27.253 1.00 95.56 367 ASN A O 1
ATOM 2931 N N . ASN A 1 368 ? -7.080 -8.160 26.533 1.00 95.75 368 ASN A N 1
ATOM 2932 C CA . ASN A 1 368 ? -8.360 -8.813 26.240 1.00 95.75 368 ASN A CA 1
ATOM 2933 C C . ASN A 1 368 ? -9.052 -9.425 27.469 1.00 95.75 368 ASN A C 1
ATOM 2935 O O . ASN A 1 368 ? -9.742 -10.433 27.347 1.00 95.75 368 ASN A O 1
ATOM 2939 N N . GLU A 1 369 ? -8.891 -8.818 28.647 1.00 96.00 369 GLU A N 1
ATOM 2940 C CA . GLU A 1 369 ? -9.610 -9.217 29.868 1.00 96.00 369 GLU A CA 1
ATOM 2941 C C . GLU A 1 369 ? -11.001 -8.563 29.953 1.00 96.00 369 GLU A C 1
ATOM 2943 O O . GLU A 1 369 ? -11.850 -8.990 30.735 1.00 96.00 369 GLU A O 1
ATOM 2948 N N . HIS A 1 370 ? -11.258 -7.526 29.149 1.00 95.12 370 HIS A N 1
ATOM 2949 C CA . HIS A 1 370 ? -12.555 -6.857 29.092 1.00 95.12 370 HIS A CA 1
ATOM 2950 C C . HIS A 1 370 ? -13.535 -7.636 28.197 1.00 95.12 370 HIS A C 1
ATOM 2952 O O . HIS A 1 370 ? -13.230 -7.844 27.022 1.00 95.12 370 HIS A O 1
ATOM 2958 N N . PRO A 1 371 ? -14.740 -8.001 28.677 1.00 94.94 371 PRO A N 1
ATOM 2959 C CA . PRO A 1 371 ? -15.654 -8.877 27.933 1.00 94.94 371 PRO A CA 1
ATOM 2960 C C . PRO A 1 371 ? -16.130 -8.272 26.605 1.00 94.94 371 PRO A C 1
ATOM 2962 O O . PRO A 1 371 ? -16.298 -8.990 25.627 1.00 94.94 371 PRO A O 1
ATOM 2965 N N . ASN A 1 372 ? -16.264 -6.944 26.564 1.00 97.62 372 ASN A N 1
ATOM 2966 C CA . ASN A 1 372 ? -16.833 -6.211 25.429 1.00 97.62 372 ASN A CA 1
ATOM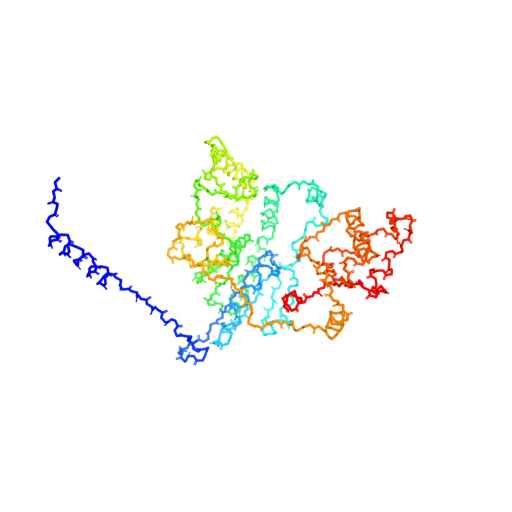 2967 C C . ASN A 1 372 ? -15.773 -5.550 24.527 1.00 97.62 372 ASN A C 1
ATOM 2969 O O . ASN A 1 372 ? -16.125 -4.835 23.592 1.00 97.62 372 ASN A O 1
ATOM 2973 N N . ILE A 1 373 ? -14.473 -5.691 24.824 1.00 97.69 373 ILE A N 1
ATOM 2974 C CA . ILE A 1 373 ? -13.406 -5.026 24.055 1.00 97.69 373 ILE A CA 1
ATOM 2975 C C . ILE A 1 373 ? -12.343 -6.047 23.678 1.00 97.69 373 ILE A C 1
ATOM 2977 O O . ILE A 1 373 ? -11.709 -6.659 24.534 1.00 97.69 373 ILE A O 1
ATOM 2981 N N . ARG A 1 374 ? -12.107 -6.168 22.373 1.00 96.56 374 ARG A N 1
ATOM 2982 C CA . ARG A 1 374 ? -11.138 -7.071 21.777 1.00 96.56 374 ARG A CA 1
ATOM 2983 C C . ARG A 1 374 ? -10.070 -6.301 21.008 1.00 96.56 374 ARG A C 1
ATOM 2985 O O . ARG A 1 374 ? -10.333 -5.676 19.986 1.00 96.56 374 ARG A O 1
ATOM 2992 N N . ILE A 1 375 ? -8.838 -6.406 21.475 1.00 95.69 375 ILE A N 1
ATOM 2993 C CA . ILE A 1 375 ? -7.622 -5.903 20.850 1.00 95.69 375 ILE A CA 1
ATOM 2994 C C . ILE A 1 375 ? -6.920 -7.034 20.095 1.00 95.69 375 ILE A C 1
ATOM 2996 O O . ILE A 1 375 ? -6.744 -8.146 20.600 1.00 95.69 375 ILE A O 1
ATOM 3000 N N . THR A 1 376 ? -6.493 -6.754 18.868 1.00 91.25 376 THR A N 1
ATOM 3001 C CA . THR A 1 376 ? -5.795 -7.717 18.004 1.00 91.25 376 THR A CA 1
ATOM 3002 C C . THR A 1 376 ? -4.759 -7.023 17.125 1.00 91.25 376 THR A C 1
ATOM 3004 O O . THR A 1 376 ? -4.839 -5.823 16.890 1.00 91.25 376 THR A O 1
ATOM 3007 N N . ASN A 1 377 ? -3.778 -7.771 16.622 1.00 86.00 377 ASN A N 1
ATOM 3008 C CA . ASN A 1 377 ? -2.775 -7.246 15.690 1.00 86.00 377 ASN A CA 1
ATOM 3009 C C . ASN A 1 377 ? -3.261 -7.290 14.231 1.00 86.00 377 ASN A C 1
ATOM 3011 O O . ASN A 1 377 ? -2.754 -6.557 13.385 1.00 86.00 377 ASN A O 1
ATOM 3015 N N . PHE A 1 378 ? -4.225 -8.162 13.927 1.00 84.00 378 PHE A N 1
ATOM 3016 C CA . PHE A 1 378 ? -4.796 -8.334 12.595 1.00 84.00 378 PHE A CA 1
ATOM 3017 C C . PHE A 1 378 ? -6.193 -8.955 12.689 1.00 84.00 378 PHE A C 1
ATOM 3019 O O . PHE A 1 378 ? -6.446 -9.805 13.547 1.00 84.00 378 PHE A O 1
ATOM 3026 N N . VAL A 1 379 ? -7.075 -8.574 11.767 1.00 85.31 379 VAL A N 1
ATOM 3027 C CA . VAL A 1 379 ? -8.324 -9.289 11.487 1.00 85.31 379 VAL A CA 1
ATOM 3028 C C . VAL A 1 379 ? -8.514 -9.437 9.982 1.00 85.31 379 VAL A C 1
ATOM 3030 O O . VAL A 1 379 ? -8.086 -8.559 9.223 1.00 85.31 379 VAL A O 1
ATOM 3033 N N . PRO A 1 380 ? -9.201 -10.497 9.525 1.00 86.50 380 PRO A N 1
ATOM 3034 C CA . PRO A 1 380 ? -9.707 -10.549 8.162 1.00 86.50 380 PRO A CA 1
ATOM 3035 C C . PRO A 1 380 ? -10.814 -9.498 7.987 1.00 86.50 380 PRO A C 1
ATOM 3037 O O . PRO A 1 380 ? -11.992 -9.783 8.157 1.00 86.50 380 PRO A O 1
ATOM 3040 N N . GLN A 1 381 ? -10.422 -8.261 7.664 1.00 88.31 381 GLN A N 1
ATOM 3041 C CA . GLN A 1 381 ? -11.308 -7.089 7.636 1.00 88.31 381 GLN A CA 1
ATOM 3042 C C . GLN A 1 381 ? -12.609 -7.323 6.856 1.00 88.31 381 GLN A C 1
ATOM 3044 O O . GLN A 1 381 ? -13.675 -6.973 7.343 1.00 88.31 381 GLN A O 1
ATOM 3049 N N . PHE A 1 382 ? -12.541 -7.935 5.672 1.00 86.56 382 PHE A N 1
ATOM 3050 C CA . PHE A 1 382 ? -13.741 -8.221 4.882 1.00 86.56 382 PHE A CA 1
ATOM 3051 C C . PHE A 1 382 ? -14.677 -9.230 5.552 1.00 86.56 382 PHE A C 1
ATOM 3053 O O . PHE A 1 382 ? -15.881 -9.093 5.414 1.00 86.56 382 PHE A O 1
ATOM 3060 N N . ALA A 1 383 ? -14.156 -10.207 6.295 1.00 88.12 383 ALA A N 1
ATOM 3061 C CA . ALA A 1 383 ? -14.990 -11.162 7.023 1.00 88.12 383 ALA A CA 1
ATOM 3062 C C . ALA A 1 383 ? -15.602 -10.566 8.303 1.00 88.12 383 ALA A C 1
ATOM 3064 O O . ALA A 1 383 ? -16.536 -11.136 8.839 1.00 88.12 383 ALA A O 1
ATOM 3065 N N . VAL A 1 384 ? -15.060 -9.454 8.817 1.00 90.62 384 VAL A N 1
ATOM 3066 C CA . VAL A 1 384 ? -15.646 -8.705 9.947 1.00 90.62 384 VAL A CA 1
ATOM 3067 C C . VAL A 1 384 ? -16.730 -7.733 9.470 1.00 90.62 384 VAL A C 1
ATOM 3069 O O . VAL A 1 384 ? -17.649 -7.425 10.219 1.00 90.62 384 VAL A O 1
ATOM 3072 N N . LEU A 1 385 ? -16.588 -7.200 8.253 1.00 90.56 385 LEU A N 1
ATOM 3073 C CA . LEU A 1 385 ? -17.497 -6.200 7.682 1.00 90.56 385 LEU A CA 1
ATOM 3074 C C . LEU A 1 385 ? -18.700 -6.799 6.934 1.00 90.56 385 LEU A C 1
ATOM 3076 O O . LEU A 1 385 ? -19.623 -6.049 6.622 1.00 90.56 385 LEU A O 1
ATOM 3080 N N . ASN A 1 386 ? -18.663 -8.096 6.620 1.00 80.31 386 ASN A N 1
ATOM 3081 C CA . ASN A 1 386 ? -19.775 -8.864 6.052 1.00 80.31 386 ASN A CA 1
ATOM 3082 C C . ASN A 1 386 ? -20.372 -9.758 7.132 1.00 80.31 386 ASN A C 1
ATOM 3084 O O . ASN A 1 386 ? -21.604 -9.960 7.086 1.00 80.31 386 ASN A O 1
#

Nearest PDB structures (foldseek):
  3ia7-assembly2_A  TM=6.180E-01  e=4.598E-08  Micromonospora echinospora
  8cgq-assembly1_A  TM=5.340E-01  e=1.287E-08  Zea mays
  6ija-assembly2_B  TM=5.724E-01  e=4.328E-08  Arabidopsis thaliana
  6ijd-assembly2_B  TM=5.797E-01  e=1.455E-07  Arabidopsis thaliana
  6ij9-assembly4_D  TM=4.624E-01  e=2.834E-07  Arabidopsis thaliana

Foldseek 3Di:
DPDDPVVVVVVVVVVVVCVVVPPPPPPPPPVPPPLPPPPVDDAAEEEEEDAQDDCVQVVLVVLVVVSSVSNVYHYEYEYADDDPCCVVPVRYHYDHLYHHDAPCPPPCVVVVFPDDQELVVVLVLLVVLLVSVVSSLVVLLCCCVVRVHQEYEYALPSPLSSLQSCVVVVHAYEYEDADDPPLDQDLQAADCNLVADRGCPVPDPVSSCCRRPVSVVVSCVSNVVSLVSSQVVCVVVVTDRDSGSSVVCSVPHAYEHADDVPPHDDDDHDPSYDDPYPRDRPDFDAFDPVRVCLVVVWDFEAEEDPGQHDDHAQVVVLVVVLVVVVCCVVVVTQAYEYADQPYDLVRYDQWHQHPVRDIDGVCCLCVPVDSRHHYHNDDRVVNNVD

pLDDT: mean 87.08, std 13.01, range [34.72, 98.69]

Sequence (386 aa):
MKMNKKIFTFLLSLFLLNLILHINVIIATRNYIPTNLDINLSPKNILVGSYTGGRSHLKPMLDIAAVLIERGHNVIMLSSGNYTPASEYPTIKQISLGPPLTVKNTGDSARLIQAEFDYILISKIFESTVKSYKSTFEIYKDTAIDNNIDLFICYTMFNDACLDVAHSLKKPVVGFMSFLYVTDAQTYKSDPMFHCNISLENESFLERFKCTIIRPLHIISLLYTPLNQINDLRNQMSIEPVYMSFRRLLRTSLVFIDTFFGLELPQTLPSNVQEIGPIISKDYPPLTPELSNFINGHDRVLYIAFGGRFFTTTENNNKILQSIIEIVNKNMIDGVIWSLVMTSKNDFSPTLNLTNGLQVQTSSILNNEHPNIRITNFVPQFAVLN

Secondary structure (DSSP, 8-state):
----HHHHHHHHHHHHHHHHHH------------TT--------EEEEEESS-SHHHHHHHHHHHHHHHHTT-EEEEEESS---GGGT-TT-EEEE-SS----TTSTTHHHHHHS---THHHHHHHHHHHHTHHHHHHHHHHHHHHTT--EEEEESSS-HHHHHHHHHTT--EEEEES-STTTS--TTB--GGGTS-SB-TTS-HHHHHIIIIIHHHHHHHHHHHHHHHHHHHHHHTTPPP-S-HHHHHHHHSEEEE-S-TTTSPP----TTEEE------SS-PPPPHHHHHHHHT-SSEEEEE--SS----HHHHHHHHHHHHHHHHTTS-SEEEEE-SS--GGGS-SEEE-TTS-EEEHHHHHTT-STTEEEES---HHHHH-

Organism: Rhizophagus irregularis (strain DAOM 181602 / DAOM 197198 / MUCL 43194) (NCBI:txid747089)